Protein AF-A0A937YW99-F1 (afdb_monomer_lite)

Structure (mmCIF, N/CA/C/O backbone):
data_AF-A0A937YW99-F1
#
_entry.id   AF-A0A937YW99-F1
#
loop_
_atom_site.group_PDB
_atom_site.id
_atom_site.type_symbol
_atom_site.label_atom_id
_atom_site.label_alt_id
_atom_site.label_comp_id
_atom_site.label_asym_id
_atom_site.label_entity_id
_atom_site.label_seq_id
_atom_site.pdbx_PDB_ins_code
_atom_site.Cartn_x
_atom_site.Cartn_y
_atom_site.Cartn_z
_atom_site.occupancy
_atom_site.B_iso_or_equiv
_atom_site.auth_seq_id
_atom_site.auth_comp_id
_atom_site.auth_asym_id
_atom_site.auth_atom_id
_atom_site.pdbx_PDB_model_num
ATOM 1 N N . MET A 1 1 ? -69.256 7.245 -28.260 1.00 33.16 1 MET A N 1
ATOM 2 C CA . MET A 1 1 ? -69.265 8.380 -29.209 1.00 33.16 1 MET A CA 1
ATOM 3 C C . MET A 1 1 ? -69.213 9.661 -28.388 1.00 33.16 1 MET A C 1
ATOM 5 O O . MET A 1 1 ? -69.999 9.761 -27.462 1.00 33.16 1 MET A O 1
ATOM 9 N N . VAL A 1 2 ? -68.084 10.383 -28.431 1.00 33.69 2 VAL A N 1
ATOM 10 C CA . VAL A 1 2 ? -67.900 11.708 -29.089 1.00 33.69 2 VAL A CA 1
ATOM 11 C C . VAL A 1 2 ? -68.744 12.808 -28.411 1.00 33.69 2 VAL A C 1
ATOM 13 O O . VAL A 1 2 ? -69.946 12.644 -28.307 1.00 33.69 2 VAL A O 1
ATOM 16 N N . GLY A 1 3 ? -68.222 13.944 -27.935 1.00 30.31 3 GLY A N 1
ATOM 17 C CA . GLY A 1 3 ? -66.925 14.596 -28.143 1.00 30.31 3 GLY A CA 1
ATOM 18 C C . GLY A 1 3 ? -66.707 15.746 -27.136 1.00 30.31 3 GLY A C 1
ATOM 19 O O . GLY A 1 3 ? -67.642 16.209 -26.495 1.00 30.31 3 GLY A O 1
ATOM 20 N N . ASN A 1 4 ? -65.446 16.058 -26.827 1.00 42.19 4 ASN A N 1
ATOM 21 C CA . ASN A 1 4 ? -64.667 17.199 -27.345 1.00 42.19 4 ASN A CA 1
ATOM 22 C C . ASN A 1 4 ? -65.122 18.578 -26.848 1.00 42.19 4 ASN A C 1
ATOM 24 O O . ASN A 1 4 ? -66.049 19.103 -27.437 1.00 42.19 4 ASN A O 1
ATOM 28 N N . TRP A 1 5 ? -64.365 19.215 -25.934 1.00 32.50 5 TRP A N 1
ATOM 29 C CA . TRP A 1 5 ? -64.092 20.667 -25.955 1.00 32.50 5 TRP A CA 1
ATOM 30 C C . TRP A 1 5 ? -62.717 21.021 -25.328 1.00 32.50 5 TRP A C 1
ATOM 32 O O . TRP A 1 5 ? -62.479 20.848 -24.141 1.00 32.50 5 TRP A O 1
ATOM 42 N N . ARG A 1 6 ? -61.836 21.501 -26.221 1.00 34.50 6 ARG A N 1
ATOM 43 C CA . ARG A 1 6 ? -60.759 22.520 -26.158 1.00 34.50 6 ARG A CA 1
ATOM 44 C C . ARG A 1 6 ? -59.784 22.652 -24.968 1.00 34.50 6 ARG A C 1
ATOM 46 O O . ARG A 1 6 ? -60.132 23.045 -23.864 1.00 34.50 6 ARG A O 1
ATOM 53 N N . ARG A 1 7 ? -58.494 22.563 -25.343 1.00 36.47 7 ARG A N 1
ATOM 54 C CA . ARG A 1 7 ? -57.316 23.190 -24.711 1.00 36.47 7 ARG A CA 1
ATOM 55 C C . ARG A 1 7 ? -57.328 24.717 -24.868 1.00 36.47 7 ARG A C 1
ATOM 57 O O . ARG A 1 7 ? -57.526 25.207 -25.977 1.00 36.47 7 ARG A O 1
ATOM 64 N N . VAL A 1 8 ? -56.926 25.423 -23.811 1.00 39.44 8 VAL A N 1
ATOM 65 C CA . VAL A 1 8 ? -56.204 26.704 -23.879 1.00 39.44 8 VAL A CA 1
ATOM 66 C C . VAL A 1 8 ? -55.011 26.599 -22.927 1.00 39.44 8 VAL A C 1
ATOM 68 O O . VAL A 1 8 ? -55.156 26.237 -21.764 1.00 39.44 8 VAL A O 1
ATOM 71 N N . THR A 1 9 ? -53.816 26.830 -23.459 1.00 38.47 9 THR A N 1
ATOM 72 C CA . THR A 1 9 ? -52.524 26.735 -22.774 1.00 38.47 9 THR A CA 1
ATOM 73 C C . THR A 1 9 ? -52.191 28.040 -22.050 1.00 38.47 9 THR A C 1
ATOM 75 O O . THR A 1 9 ? -52.039 29.068 -22.706 1.00 38.47 9 THR A O 1
ATOM 78 N N . GLY A 1 10 ? -51.997 27.983 -20.731 1.00 32.84 10 GLY A N 1
ATOM 79 C CA . GLY A 1 10 ? -51.366 29.036 -19.929 1.00 32.84 10 GLY A CA 1
ATOM 80 C C . GLY A 1 10 ? -50.166 28.464 -19.171 1.00 32.84 10 GLY A C 1
ATOM 81 O O . GLY A 1 10 ? -50.314 27.509 -18.415 1.00 32.84 10 GLY A O 1
ATOM 82 N N . LYS A 1 11 ? -48.968 29.009 -19.417 1.00 37.44 11 LYS A N 1
ATOM 83 C CA . LYS A 1 11 ? -47.730 28.697 -18.680 1.00 37.44 11 LYS A CA 1
ATOM 84 C C . LYS A 1 11 ? -47.802 29.282 -17.259 1.00 37.44 11 LYS A C 1
ATOM 86 O O . LYS A 1 11 ? -48.195 30.443 -17.150 1.00 37.44 11 LYS A O 1
ATOM 91 N N . PRO A 1 12 ? -47.339 28.588 -16.204 1.00 41.69 12 PRO A N 1
ATOM 92 C CA . PRO A 1 12 ? -47.025 29.244 -14.943 1.00 41.69 12 PRO A CA 1
ATOM 93 C C . PRO A 1 12 ? -45.582 29.772 -14.938 1.00 41.69 12 PRO A C 1
ATOM 95 O O . PRO A 1 12 ? -44.655 29.142 -15.454 1.00 41.69 12 PRO A O 1
ATOM 98 N N . ALA A 1 13 ? -45.431 30.963 -14.364 1.00 34.59 13 ALA A N 1
ATOM 99 C CA . ALA A 1 13 ? -44.177 31.657 -14.131 1.00 34.59 13 ALA A CA 1
ATOM 100 C C . ALA A 1 13 ? -43.325 30.925 -13.081 1.00 34.59 13 ALA A C 1
ATOM 102 O O . ALA A 1 13 ? -43.827 30.513 -12.037 1.00 34.59 13 ALA A O 1
ATOM 103 N N . VAL A 1 14 ? -42.032 30.780 -13.371 1.00 37.91 14 VAL A N 1
ATOM 104 C CA . VAL A 1 14 ? -41.018 30.280 -12.438 1.00 37.91 14 VAL A CA 1
ATOM 105 C C . VAL A 1 14 ? -40.470 31.472 -11.661 1.00 37.91 14 VAL A C 1
ATOM 107 O O . VAL A 1 14 ? -39.844 32.365 -12.229 1.00 37.91 14 VAL A O 1
ATOM 110 N N . GLU A 1 15 ? -40.741 31.481 -10.363 1.00 37.53 15 GLU A N 1
ATOM 111 C CA . GLU A 1 15 ? -40.268 32.467 -9.399 1.00 37.53 15 GLU A CA 1
ATOM 112 C C . GLU A 1 15 ? -38.797 32.170 -9.049 1.00 37.53 15 GLU A C 1
ATOM 114 O O . GLU A 1 15 ? -38.473 31.165 -8.415 1.00 37.53 15 GLU A O 1
ATOM 119 N N . GLN A 1 16 ? -37.882 33.030 -9.504 1.00 42.88 16 GLN A N 1
ATOM 120 C CA . GLN A 1 16 ? -36.490 33.050 -9.053 1.00 42.88 16 GLN A CA 1
ATOM 121 C C . GLN A 1 16 ? -36.420 33.716 -7.672 1.00 42.88 16 GLN A C 1
ATOM 123 O O . GLN A 1 16 ? -36.629 34.922 -7.554 1.00 42.88 16 GLN A O 1
ATOM 128 N N . ARG A 1 17 ? -36.058 32.957 -6.631 1.00 40.41 17 ARG A N 1
ATOM 129 C CA . ARG A 1 17 ? -35.527 33.515 -5.377 1.00 40.41 17 ARG A CA 1
ATOM 130 C C . ARG A 1 17 ? -34.046 33.184 -5.242 1.00 40.41 17 ARG A C 1
ATOM 132 O O . ARG A 1 17 ? -33.634 32.029 -5.275 1.00 40.41 17 ARG A O 1
ATOM 139 N N . ALA A 1 18 ? -33.271 34.256 -5.129 1.00 40.03 18 ALA A N 1
ATOM 140 C CA . ALA A 1 18 ? -31.824 34.299 -5.071 1.00 40.03 18 ALA A CA 1
ATOM 141 C C . ALA A 1 18 ? -31.253 33.584 -3.833 1.00 40.03 18 ALA A C 1
ATOM 143 O O . ALA A 1 18 ? -31.637 33.863 -2.698 1.00 40.03 18 ALA A O 1
ATOM 144 N N . GLY A 1 19 ? -30.280 32.699 -4.065 1.00 43.31 19 GLY A N 1
ATOM 145 C CA . GLY A 1 19 ? -29.413 32.126 -3.040 1.00 43.31 19 GLY A CA 1
ATOM 146 C C . GLY A 1 19 ? -28.236 33.057 -2.747 1.00 43.31 19 GLY A C 1
ATOM 147 O O . GLY A 1 19 ? -27.258 33.073 -3.488 1.00 43.31 19 GLY A O 1
ATOM 148 N N . GLY A 1 20 ? -28.329 33.824 -1.659 1.00 45.66 20 GLY A N 1
ATOM 149 C CA . GLY A 1 20 ? -27.298 34.766 -1.199 1.00 45.66 20 GLY A CA 1
ATOM 150 C C . GLY A 1 20 ? -26.538 34.333 0.062 1.00 45.66 20 GLY A C 1
ATOM 151 O O . GLY A 1 20 ? -26.006 35.187 0.759 1.00 45.66 20 GLY A O 1
ATOM 152 N N . GLY A 1 21 ? -26.513 33.039 0.409 1.00 46.09 21 GLY A N 1
ATOM 153 C CA . GLY A 1 21 ? -25.981 32.571 1.703 1.00 46.09 21 GLY A CA 1
ATOM 154 C C . GLY A 1 21 ? -24.623 31.856 1.680 1.00 46.09 21 GLY A C 1
ATOM 155 O O . GLY A 1 21 ? -24.015 31.689 2.731 1.00 46.09 21 GLY A O 1
ATOM 156 N N . SER A 1 22 ? -24.125 31.412 0.520 1.00 55.28 22 SER A N 1
ATOM 157 C CA . SER A 1 22 ? -23.021 30.431 0.492 1.00 55.28 22 SER A CA 1
ATOM 158 C C . SER A 1 22 ? -21.609 31.029 0.544 1.00 55.28 22 SER A C 1
ATOM 160 O O . SER A 1 22 ? -20.668 30.333 0.917 1.00 55.28 22 SER A O 1
ATOM 162 N N . TRP A 1 23 ? -21.433 32.303 0.188 1.00 60.81 23 TRP A N 1
ATOM 163 C CA . TRP A 1 23 ? -20.102 32.921 0.117 1.00 60.81 23 TRP A CA 1
ATOM 164 C C . TRP A 1 23 ? -19.552 33.333 1.486 1.00 60.81 23 TRP A C 1
ATOM 166 O O . TRP A 1 23 ? -18.343 33.273 1.705 1.00 60.81 23 TRP A O 1
ATOM 176 N N . LEU A 1 24 ? -20.431 33.673 2.434 1.00 68.25 24 LEU A N 1
ATOM 177 C CA . LEU A 1 24 ? -20.017 34.098 3.772 1.00 68.25 24 LEU A CA 1
ATOM 178 C C . LEU A 1 24 ? -19.375 32.947 4.566 1.00 68.25 24 LEU A C 1
ATOM 180 O O . LEU A 1 24 ? -18.381 33.148 5.256 1.00 68.25 24 LEU A O 1
ATOM 184 N N . TRP A 1 25 ? -19.896 31.726 4.413 1.00 70.12 25 TRP A N 1
ATOM 185 C CA . TRP A 1 25 ? -19.375 30.537 5.095 1.00 70.12 25 TRP A CA 1
ATOM 186 C C . TRP A 1 25 ? -18.028 30.068 4.534 1.00 70.12 25 TRP A C 1
ATOM 188 O O . TRP A 1 25 ? -17.168 29.628 5.295 1.00 70.12 25 TRP A O 1
ATOM 198 N N . LEU A 1 26 ? -17.806 30.226 3.225 1.00 72.81 26 LEU A N 1
ATOM 199 C CA . LEU A 1 26 ? -16.514 29.932 2.599 1.00 72.81 26 LEU A CA 1
ATOM 200 C C . LEU A 1 26 ? -15.433 30.939 3.018 1.00 72.81 26 LEU A C 1
ATOM 202 O O . LEU A 1 26 ? -14.309 30.538 3.318 1.00 72.81 26 LEU A O 1
ATOM 206 N N . ALA A 1 27 ? -15.777 32.227 3.112 1.00 79.81 27 ALA A N 1
ATOM 207 C CA . ALA A 1 27 ? -14.851 33.257 3.582 1.00 79.81 27 ALA A CA 1
ATOM 208 C C . ALA A 1 27 ? -14.471 33.067 5.062 1.00 79.81 27 ALA A C 1
ATOM 210 O O . ALA A 1 27 ? -13.300 33.203 5.423 1.00 79.81 27 ALA A O 1
ATOM 211 N N . LEU A 1 28 ? -15.436 32.692 5.911 1.00 83.12 28 LEU A N 1
ATOM 212 C CA . LEU A 1 28 ? -15.179 32.435 7.330 1.00 83.12 28 LEU A CA 1
ATOM 213 C C . LEU A 1 28 ? -14.276 31.207 7.533 1.00 83.12 28 LEU A C 1
ATOM 215 O O . LEU A 1 28 ? -13.347 31.251 8.337 1.00 83.12 28 LEU A O 1
ATOM 219 N N . GLY 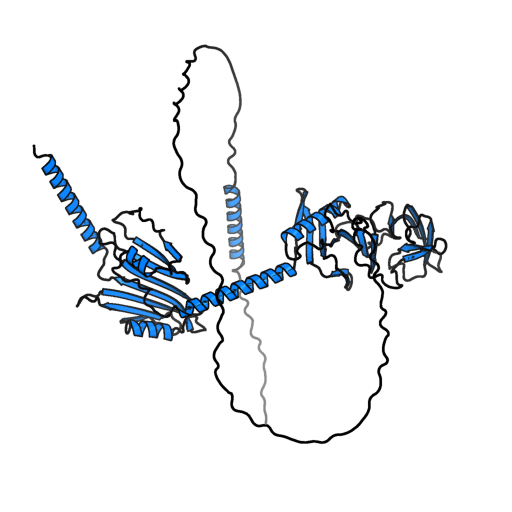A 1 29 ? -14.504 30.132 6.768 1.00 86.25 29 GLY A N 1
ATOM 220 C CA . GLY A 1 29 ? -13.670 28.928 6.818 1.00 86.25 29 GLY A CA 1
ATOM 221 C C . GLY A 1 29 ? -12.217 29.189 6.409 1.00 86.25 29 GLY A C 1
ATOM 222 O O . GLY A 1 29 ? -11.294 28.687 7.051 1.00 86.25 29 GLY A O 1
ATOM 223 N N . LEU A 1 30 ? -12.003 30.030 5.392 1.00 84.69 30 LEU A N 1
ATOM 224 C CA . LEU A 1 30 ? -10.664 30.402 4.932 1.00 84.69 30 LEU A CA 1
ATOM 225 C C . LEU A 1 30 ? -9.900 31.225 5.984 1.00 84.69 30 LEU A C 1
ATOM 227 O O . LEU A 1 30 ? -8.721 30.972 6.222 1.00 84.69 30 LEU A O 1
ATOM 231 N N . LEU A 1 31 ? -10.567 32.168 6.658 1.00 86.69 31 LEU A N 1
ATOM 232 C CA . LEU A 1 31 ? -9.947 32.982 7.711 1.00 86.69 31 LEU A CA 1
ATOM 233 C C . LEU A 1 31 ? -9.524 32.148 8.928 1.00 86.69 31 LEU A C 1
ATOM 235 O O . LEU A 1 31 ? -8.436 32.360 9.464 1.00 86.69 31 LEU A O 1
ATOM 239 N N . VAL A 1 32 ? -10.334 31.161 9.328 1.00 86.94 32 VAL A N 1
ATOM 240 C CA . VAL A 1 32 ? -9.985 30.245 10.428 1.00 86.94 32 VAL A CA 1
ATOM 241 C C . VAL A 1 32 ? -8.781 29.372 10.060 1.00 86.94 32 VAL A C 1
ATOM 243 O O . VAL A 1 32 ? -7.887 29.182 10.884 1.00 86.94 32 VAL A O 1
ATOM 246 N N . ALA A 1 33 ? -8.705 28.895 8.814 1.00 83.00 33 ALA A N 1
ATOM 247 C CA . ALA A 1 33 ? -7.562 28.115 8.340 1.00 83.00 33 ALA A CA 1
ATOM 248 C C . ALA A 1 33 ? -6.261 28.941 8.320 1.00 83.00 33 ALA A C 1
ATOM 250 O O . ALA A 1 33 ? -5.217 28.458 8.758 1.00 83.00 33 ALA A O 1
ATOM 251 N N . ILE A 1 34 ? -6.324 30.202 7.879 1.00 87.81 34 ILE A N 1
ATOM 252 C CA . ILE A 1 34 ? -5.164 31.109 7.869 1.00 87.81 34 ILE A CA 1
ATOM 253 C C . ILE A 1 34 ? -4.694 31.412 9.300 1.00 87.81 34 ILE A C 1
ATOM 255 O O . ILE A 1 34 ? -3.494 31.366 9.569 1.00 87.81 34 ILE A O 1
ATOM 259 N N . ALA A 1 35 ? -5.619 31.653 10.235 1.00 85.38 35 ALA A N 1
ATOM 260 C CA . ALA A 1 35 ? -5.281 31.895 11.638 1.00 85.38 35 ALA A CA 1
ATOM 261 C C . ALA A 1 35 ? -4.610 30.675 12.301 1.00 85.38 35 ALA A C 1
ATOM 263 O O . ALA A 1 35 ? -3.644 30.835 13.047 1.00 85.38 35 ALA A O 1
ATOM 264 N N . ALA A 1 36 ? -5.065 29.457 11.987 1.00 81.12 36 ALA A N 1
ATOM 265 C CA . ALA A 1 36 ? -4.462 28.226 12.499 1.00 81.12 36 ALA A CA 1
ATOM 266 C C . ALA A 1 36 ? -3.029 28.008 11.976 1.00 81.12 36 ALA A C 1
ATOM 268 O O . ALA A 1 36 ? -2.143 27.617 12.737 1.00 81.12 36 ALA A O 1
ATOM 269 N N . ILE A 1 37 ? -2.780 28.312 10.696 1.00 82.88 37 ILE A N 1
ATOM 270 C CA . ILE A 1 37 ? -1.441 28.224 10.092 1.00 82.88 37 ILE A CA 1
ATOM 271 C C . ILE A 1 37 ? -0.505 29.281 10.694 1.00 82.88 37 ILE A C 1
ATOM 273 O O . ILE A 1 37 ? 0.632 28.967 11.041 1.00 82.88 37 ILE A O 1
ATOM 277 N N . ALA A 1 38 ? -0.983 30.516 10.873 1.00 84.88 38 ALA A N 1
ATOM 278 C CA . ALA A 1 38 ? -0.196 31.587 11.481 1.00 84.88 38 ALA A CA 1
ATOM 279 C C . ALA A 1 38 ? 0.198 31.264 12.932 1.00 84.88 38 ALA A C 1
ATOM 281 O O . ALA A 1 38 ? 1.350 31.481 13.313 1.00 84.88 38 ALA A O 1
ATOM 282 N N . TRP A 1 39 ? -0.716 30.680 13.720 1.00 84.31 39 TRP A N 1
ATOM 283 C CA . TRP A 1 39 ? -0.400 30.211 15.072 1.00 84.31 39 TRP A CA 1
ATOM 284 C C . TRP A 1 39 ? 0.692 29.142 15.035 1.00 84.31 39 TRP A C 1
ATOM 286 O O . TRP A 1 39 ? 1.696 29.285 15.730 1.00 84.31 39 TRP A O 1
ATOM 296 N N . ALA A 1 40 ? 0.546 28.110 14.199 1.00 75.69 40 ALA A N 1
ATOM 297 C CA . ALA A 1 40 ? 1.515 27.017 14.116 1.00 75.69 40 ALA A CA 1
ATOM 298 C C . ALA A 1 40 ? 2.935 27.499 13.752 1.00 75.69 40 ALA A C 1
ATOM 300 O O . ALA A 1 40 ? 3.916 26.949 14.254 1.00 75.69 40 ALA A O 1
ATOM 301 N N . ILE A 1 41 ? 3.048 28.549 12.929 1.00 76.06 41 ILE A N 1
ATOM 302 C CA . ILE A 1 41 ? 4.331 29.169 12.567 1.00 76.06 41 ILE A CA 1
ATOM 303 C C . ILE A 1 41 ? 4.914 29.962 13.745 1.00 76.06 41 ILE A C 1
ATOM 305 O O . ILE A 1 41 ? 6.105 29.839 14.028 1.00 76.06 41 ILE A O 1
ATOM 309 N N . LEU A 1 42 ? 4.094 30.738 14.465 1.00 74.25 42 LEU A N 1
ATOM 310 C CA . LEU A 1 42 ? 4.565 31.493 15.631 1.00 74.25 42 LEU A CA 1
ATOM 311 C C . LEU A 1 42 ? 4.958 30.593 16.811 1.00 74.25 42 LEU A C 1
ATOM 313 O O . LEU A 1 42 ? 5.896 30.919 17.533 1.00 74.25 42 LEU A O 1
ATOM 317 N N . SER A 1 43 ? 4.282 29.459 17.011 1.00 70.81 43 SER A N 1
ATOM 318 C CA . SER A 1 43 ? 4.562 28.559 18.139 1.00 70.81 43 SER A CA 1
ATOM 319 C C . SER A 1 43 ? 5.819 27.702 17.971 1.00 70.81 43 SER A C 1
ATOM 321 O O . SER A 1 43 ? 6.192 27.009 18.912 1.00 70.81 43 SER A O 1
ATOM 323 N N . ASN A 1 44 ? 6.457 27.718 16.795 1.00 57.66 44 ASN A N 1
ATOM 324 C CA . ASN A 1 44 ? 7.568 26.820 16.466 1.00 57.66 44 ASN A CA 1
ATOM 325 C C . ASN A 1 44 ? 8.904 27.546 16.219 1.00 57.66 44 ASN A C 1
ATOM 327 O O . ASN A 1 44 ? 9.802 26.995 15.586 1.00 57.66 44 ASN A O 1
ATOM 331 N N . GLN A 1 45 ? 9.043 28.783 16.705 1.00 57.16 45 GLN A N 1
ATOM 332 C CA . GLN A 1 45 ? 10.305 29.527 16.665 1.00 57.16 45 GLN A CA 1
ATOM 333 C C . GLN A 1 45 ? 11.196 29.115 17.858 1.00 57.16 45 GLN A C 1
ATOM 335 O O . GLN A 1 45 ? 10.806 29.334 19.008 1.00 57.16 45 GLN A O 1
ATOM 340 N N . PRO A 1 46 ? 12.378 28.510 17.632 1.00 44.44 46 PRO A N 1
ATOM 341 C CA . PRO A 1 46 ? 13.325 28.210 18.700 1.00 44.44 46 PRO A CA 1
ATOM 342 C C . PRO A 1 46 ? 13.934 29.506 19.251 1.00 44.44 46 PRO A C 1
ATOM 344 O O . PRO A 1 46 ? 14.332 30.392 18.500 1.00 44.44 46 PRO A O 1
ATOM 347 N N . SER A 1 47 ? 14.018 29.616 20.577 1.00 41.25 47 SER A N 1
ATOM 348 C CA . SER A 1 47 ? 14.608 30.769 21.258 1.00 41.25 47 SER A CA 1
ATOM 349 C C . SER A 1 47 ? 16.117 30.852 20.992 1.00 41.25 47 SER A C 1
ATOM 351 O O . SER A 1 47 ? 16.906 30.156 21.640 1.00 41.25 47 SER A O 1
ATOM 353 N N . GLU A 1 48 ? 16.531 31.712 20.064 1.00 39.38 48 GLU A N 1
ATOM 354 C CA . GLU A 1 48 ? 17.926 32.130 19.925 1.00 39.38 48 GLU A CA 1
ATOM 355 C C . GLU A 1 48 ? 18.336 32.966 21.145 1.00 39.38 48 GLU A C 1
ATOM 357 O O . GLU A 1 48 ? 17.835 34.064 21.394 1.00 39.38 48 GLU A O 1
ATOM 362 N N . ARG A 1 49 ? 19.261 32.419 21.941 1.00 41.59 49 ARG A N 1
ATOM 363 C CA . ARG A 1 49 ? 19.960 33.155 22.994 1.00 41.59 49 ARG A CA 1
ATOM 364 C C . ARG A 1 49 ? 20.887 34.181 22.347 1.00 41.59 49 ARG A C 1
ATOM 366 O O . ARG A 1 49 ? 21.835 33.818 21.657 1.00 41.59 49 ARG A O 1
ATOM 373 N N . GLN A 1 50 ? 20.623 35.452 22.630 1.00 38.59 50 GLN A N 1
ATOM 374 C CA . GLN A 1 50 ? 21.497 36.578 22.324 1.00 38.59 50 GLN A CA 1
ATOM 375 C C . GLN A 1 50 ? 22.845 36.424 23.044 1.00 38.59 50 GLN A C 1
ATOM 377 O O . GLN A 1 50 ? 22.903 36.366 24.272 1.00 38.59 50 GLN A O 1
ATOM 382 N N . ALA A 1 51 ? 23.927 36.394 22.270 1.00 40.81 51 ALA A N 1
ATOM 383 C CA . ALA A 1 51 ? 25.266 36.717 22.738 1.00 40.81 51 ALA A CA 1
ATOM 384 C C . ALA A 1 51 ? 25.521 38.206 22.463 1.00 40.81 51 ALA A C 1
ATOM 386 O O . ALA A 1 51 ? 25.328 38.671 21.340 1.00 40.81 51 ALA A O 1
ATOM 387 N N . ALA A 1 52 ? 25.962 38.940 23.483 1.00 37.06 52 ALA A N 1
ATOM 388 C CA . ALA A 1 52 ? 26.494 40.295 23.355 1.00 37.06 52 ALA A CA 1
ATOM 389 C C . ALA A 1 52 ? 27.963 40.330 23.830 1.00 37.06 52 ALA A C 1
ATOM 391 O O . ALA A 1 52 ? 28.371 39.442 24.585 1.00 37.06 52 ALA A O 1
ATOM 392 N N . PRO A 1 53 ? 28.777 41.301 23.365 1.00 49.28 53 PRO A N 1
ATOM 393 C CA . PRO A 1 53 ? 30.211 41.094 23.202 1.00 49.28 53 PRO A CA 1
ATOM 394 C C . PRO A 1 53 ? 31.116 41.887 24.169 1.00 49.28 53 PRO A C 1
ATOM 396 O O . PRO A 1 53 ? 30.778 42.963 24.643 1.00 49.28 53 PRO A O 1
ATOM 399 N N . ALA A 1 54 ? 32.329 41.338 24.303 1.00 36.03 54 ALA A N 1
ATOM 400 C CA . ALA A 1 54 ? 33.645 41.981 24.384 1.00 36.03 54 ALA A CA 1
ATOM 401 C C . ALA A 1 54 ? 34.136 42.729 25.657 1.00 36.03 54 ALA A C 1
ATOM 403 O O . ALA A 1 54 ? 33.653 43.790 26.038 1.00 36.03 54 ALA A O 1
ATOM 404 N N . THR A 1 55 ? 35.335 42.280 26.066 1.00 37.50 55 THR A N 1
ATOM 405 C CA . THR A 1 55 ? 36.587 43.036 26.335 1.00 37.50 55 THR A CA 1
ATOM 406 C C . THR A 1 55 ? 37.107 43.173 27.779 1.00 37.50 55 THR A C 1
ATOM 408 O O . THR A 1 55 ? 36.424 43.653 28.671 1.00 37.50 55 THR A O 1
ATOM 411 N N . GLN A 1 56 ? 38.420 42.896 27.873 1.00 32.28 56 GLN A N 1
ATOM 412 C CA . GLN A 1 56 ? 39.462 43.377 28.800 1.00 32.28 56 GLN A CA 1
ATOM 413 C C . GLN A 1 56 ? 39.916 42.470 29.962 1.00 32.28 56 GLN A C 1
ATOM 415 O O . GLN A 1 56 ? 39.172 42.073 30.849 1.00 32.28 56 GLN A O 1
ATOM 420 N N . ALA A 1 57 ? 41.225 42.221 29.937 1.00 33.72 57 ALA A N 1
ATOM 421 C CA . ALA A 1 57 ? 42.124 41.737 30.984 1.00 33.72 57 ALA A CA 1
ATOM 422 C C . ALA A 1 57 ? 43.398 42.620 30.896 1.00 33.72 57 ALA A C 1
ATOM 424 O O . ALA A 1 57 ? 43.554 43.282 29.861 1.00 33.72 57 ALA A O 1
ATOM 425 N N . PRO A 1 58 ? 44.410 42.541 31.790 1.00 58.56 58 PRO A N 1
ATOM 426 C CA . PRO A 1 58 ? 44.513 42.200 33.232 1.00 58.56 58 PRO A CA 1
ATOM 427 C C . PRO A 1 58 ? 45.254 43.389 33.976 1.00 58.56 58 PRO A C 1
ATOM 429 O O . PRO A 1 58 ? 45.209 44.474 33.396 1.00 58.56 58 PRO A O 1
ATOM 432 N N . PRO A 1 59 ? 45.950 43.318 35.160 1.00 57.31 59 PRO A N 1
ATOM 433 C CA . PRO A 1 59 ? 46.476 42.139 35.875 1.00 57.31 59 PRO A CA 1
ATOM 434 C C . PRO A 1 59 ? 46.609 42.127 37.428 1.00 57.31 59 PRO A C 1
ATOM 436 O O . PRO A 1 59 ? 46.473 43.125 38.121 1.00 57.31 59 PRO A O 1
ATOM 439 N N . ALA A 1 60 ? 47.004 40.927 37.893 1.00 34.84 60 ALA A N 1
ATOM 440 C CA . ALA A 1 60 ? 47.856 40.574 39.047 1.00 34.84 60 ALA A CA 1
ATOM 441 C C . ALA A 1 60 ? 47.325 40.663 40.499 1.00 34.84 60 ALA A C 1
ATOM 443 O O . ALA A 1 60 ? 47.180 41.746 41.045 1.00 34.84 60 ALA A O 1
ATOM 444 N N . ALA A 1 61 ? 47.218 39.494 41.158 1.00 34.34 61 ALA A N 1
ATOM 445 C CA . ALA A 1 61 ? 47.643 39.177 42.545 1.00 34.34 61 ALA A CA 1
ATOM 446 C C . ALA A 1 61 ? 47.159 37.746 42.896 1.00 34.34 61 ALA A C 1
ATOM 448 O O . ALA A 1 61 ? 45.989 37.440 42.726 1.00 34.34 61 ALA A O 1
ATOM 449 N N . ARG A 1 62 ? 48.069 36.778 43.069 1.00 34.28 62 ARG A N 1
ATOM 450 C CA . ARG A 1 62 ? 48.563 36.199 44.342 1.00 34.28 62 ARG A CA 1
ATOM 451 C C . ARG A 1 62 ? 47.586 35.273 45.099 1.00 34.28 62 ARG A C 1
ATOM 453 O O . ARG A 1 62 ? 46.492 35.663 45.464 1.00 34.28 62 ARG A O 1
ATOM 460 N N . GLU A 1 63 ? 48.159 34.109 45.423 1.00 33.91 63 GLU A N 1
ATOM 461 C CA . GLU A 1 63 ? 47.974 33.266 46.618 1.00 33.91 63 GLU A CA 1
ATOM 462 C C . GLU A 1 63 ? 47.029 32.044 46.630 1.00 33.91 63 GLU A C 1
ATOM 464 O O . GLU A 1 63 ? 45.814 32.126 46.524 1.00 33.91 63 GLU A O 1
ATOM 469 N N . ALA A 1 64 ? 47.706 30.914 46.897 1.00 35.81 64 ALA A N 1
ATOM 470 C CA . ALA A 1 64 ? 47.381 29.823 47.819 1.00 35.81 64 ALA A CA 1
ATOM 471 C C . ALA A 1 64 ? 46.272 28.813 47.461 1.00 35.81 64 ALA A C 1
ATOM 473 O O . ALA A 1 64 ? 45.085 29.011 47.691 1.00 35.81 64 ALA A O 1
ATOM 474 N N . ALA A 1 65 ? 46.728 27.629 47.040 1.00 38.16 65 ALA A N 1
ATOM 475 C CA . ALA A 1 65 ? 45.984 26.374 47.089 1.00 38.16 65 ALA A CA 1
ATOM 476 C C . ALA A 1 65 ? 46.188 25.664 48.443 1.00 38.16 65 ALA A C 1
ATOM 478 O O . ALA A 1 65 ? 47.320 25.640 48.936 1.00 38.16 65 ALA A O 1
ATOM 479 N N . PRO A 1 66 ? 45.173 24.963 48.982 1.00 49.94 66 PRO A N 1
ATOM 480 C CA . PRO A 1 66 ? 45.391 23.854 49.894 1.00 49.94 66 PRO A CA 1
ATOM 481 C C . PRO A 1 66 ? 45.174 22.501 49.197 1.00 49.94 66 PRO A C 1
ATOM 483 O O . PRO A 1 66 ? 44.225 22.284 48.444 1.00 49.94 66 PRO A O 1
ATOM 486 N N . ARG A 1 67 ? 46.100 21.584 49.487 1.00 40.75 67 ARG A N 1
ATOM 487 C CA . ARG A 1 67 ? 46.059 20.155 49.163 1.00 40.75 67 ARG A CA 1
ATOM 488 C C . ARG A 1 67 ? 44.942 19.471 49.959 1.00 40.75 67 ARG A C 1
ATOM 490 O O . ARG A 1 67 ? 44.869 19.660 51.169 1.00 40.75 67 ARG A O 1
ATOM 497 N N . LEU A 1 68 ? 44.158 18.612 49.309 1.00 42.47 68 LEU A N 1
ATOM 498 C CA . LEU A 1 68 ? 43.301 17.621 49.964 1.00 42.47 68 LEU A CA 1
ATOM 499 C C . LEU A 1 68 ? 43.738 16.217 49.539 1.00 42.47 68 LEU A C 1
ATOM 501 O O . LEU A 1 68 ? 44.048 15.968 48.375 1.00 42.47 68 LEU A O 1
ATOM 505 N N . ALA A 1 69 ? 43.855 15.365 50.552 1.00 41.06 69 ALA A N 1
ATOM 506 C CA . ALA A 1 69 ? 44.486 14.058 50.543 1.00 41.06 69 ALA A CA 1
ATOM 507 C C . ALA A 1 69 ? 43.636 12.973 49.862 1.00 41.06 69 ALA A C 1
ATOM 509 O O . ALA A 1 69 ? 42.412 13.062 49.790 1.00 41.06 69 ALA A O 1
ATOM 510 N N . ALA A 1 70 ? 44.334 11.946 49.376 1.00 44.97 70 ALA A N 1
ATOM 511 C CA . ALA A 1 70 ? 43.787 10.748 48.753 1.00 44.97 70 ALA A CA 1
ATOM 512 C C . ALA A 1 70 ? 43.037 9.846 49.760 1.00 44.97 70 ALA A C 1
ATOM 514 O O . ALA A 1 70 ? 43.440 9.791 50.923 1.00 44.97 70 ALA A O 1
ATOM 515 N N . PRO A 1 71 ? 41.996 9.109 49.329 1.00 53.59 71 PRO A N 1
ATOM 516 C CA . PRO A 1 71 ? 41.332 8.109 50.161 1.00 53.59 71 PRO A CA 1
ATOM 517 C C . PRO A 1 71 ? 42.071 6.756 50.176 1.00 53.59 71 PRO A C 1
ATOM 519 O O . PRO A 1 71 ? 42.638 6.324 49.171 1.00 53.59 71 PRO A O 1
ATOM 522 N N . GLU A 1 72 ? 42.034 6.108 51.344 1.00 49.00 72 GLU A N 1
ATOM 523 C CA . GLU A 1 72 ? 42.587 4.783 51.663 1.00 49.00 72 GLU A CA 1
ATOM 524 C C . GLU A 1 72 ? 41.940 3.622 50.875 1.00 49.00 72 GLU A C 1
ATOM 526 O O . GLU A 1 72 ? 40.764 3.701 50.506 1.00 49.00 72 GLU A O 1
ATOM 531 N N . PRO A 1 73 ? 42.666 2.504 50.666 1.00 53.19 73 PRO A N 1
ATOM 532 C CA . PRO A 1 73 ? 42.122 1.284 50.080 1.00 53.19 73 PRO A CA 1
ATOM 533 C C . PRO A 1 73 ? 41.483 0.355 51.132 1.00 53.19 73 PRO A C 1
ATOM 535 O O . PRO A 1 73 ? 41.997 0.180 52.235 1.00 53.19 73 PRO A O 1
ATOM 538 N N . LEU A 1 74 ? 40.376 -0.290 50.753 1.00 54.44 74 LEU A N 1
ATOM 539 C CA . LEU A 1 74 ? 39.686 -1.320 51.542 1.00 54.44 74 LEU A CA 1
ATOM 540 C C . LEU A 1 74 ? 40.465 -2.658 51.578 1.00 54.44 74 LEU A C 1
ATOM 542 O O . LEU A 1 74 ? 41.149 -2.988 50.605 1.00 54.44 74 LEU A O 1
ATOM 546 N N . PRO A 1 75 ? 40.336 -3.453 52.662 1.00 57.78 75 PRO A N 1
ATOM 547 C CA . PRO A 1 75 ? 41.058 -4.714 52.846 1.00 57.78 75 PRO A CA 1
ATOM 548 C C . PRO A 1 75 ? 40.400 -5.925 52.142 1.00 57.78 75 PRO A C 1
ATOM 550 O O . PRO A 1 75 ? 39.221 -5.873 51.784 1.00 57.78 75 PRO A O 1
ATOM 553 N N . PRO A 1 76 ? 41.148 -7.034 51.955 1.00 55.00 76 PRO A N 1
ATOM 554 C CA . PRO A 1 76 ? 40.742 -8.169 51.128 1.00 55.00 76 PRO A CA 1
ATOM 555 C C . PRO A 1 76 ? 39.910 -9.202 51.900 1.00 55.00 76 PRO A C 1
ATOM 557 O O . PRO A 1 76 ? 40.134 -9.446 53.085 1.00 55.00 76 PRO A O 1
ATOM 560 N N . THR A 1 77 ? 38.995 -9.880 51.206 1.00 45.69 77 THR A N 1
ATOM 561 C CA . THR A 1 77 ? 38.280 -11.056 51.726 1.00 45.69 77 THR A CA 1
ATOM 562 C C . THR A 1 77 ? 38.724 -12.309 50.969 1.00 45.69 77 THR A C 1
ATOM 564 O O . THR A 1 77 ? 38.728 -12.335 49.740 1.00 45.69 77 THR A O 1
ATOM 567 N N . ALA A 1 78 ? 39.137 -13.325 51.727 1.00 39.12 78 ALA A N 1
ATOM 568 C CA . ALA A 1 78 ? 39.601 -14.640 51.280 1.00 39.12 78 ALA A CA 1
ATOM 569 C C . ALA A 1 78 ? 38.467 -15.705 51.381 1.00 39.12 78 ALA A C 1
ATOM 571 O O . ALA A 1 78 ? 37.415 -15.400 51.945 1.00 39.12 78 ALA A O 1
ATOM 572 N N . PRO A 1 79 ? 38.646 -16.926 50.825 1.00 55.59 79 PRO A N 1
ATOM 573 C CA . PRO A 1 79 ? 37.581 -17.703 50.172 1.00 55.59 79 PRO A CA 1
ATOM 574 C C . PRO A 1 79 ? 37.043 -18.916 50.958 1.00 55.59 79 PRO A C 1
ATOM 576 O O . PRO A 1 79 ? 37.714 -19.450 51.836 1.00 55.59 79 PRO A O 1
ATOM 579 N N . ALA A 1 80 ? 35.859 -19.392 50.551 1.00 34.25 80 ALA A N 1
ATOM 580 C CA . ALA A 1 80 ? 35.266 -20.733 50.732 1.00 34.25 80 ALA A CA 1
ATOM 581 C C . ALA A 1 80 ? 33.881 -20.704 50.037 1.00 34.25 80 ALA A C 1
ATOM 583 O O . ALA A 1 80 ? 33.272 -19.642 49.994 1.00 34.25 80 ALA A O 1
ATOM 584 N N . ALA A 1 81 ? 33.256 -21.741 49.486 1.00 36.16 81 ALA A N 1
ATOM 585 C CA . ALA A 1 81 ? 33.562 -23.135 49.197 1.00 36.16 81 ALA A CA 1
ATOM 586 C C . ALA A 1 81 ? 32.503 -23.620 48.169 1.00 36.16 81 ALA A C 1
ATOM 588 O O . ALA A 1 81 ? 31.555 -22.902 47.848 1.00 36.16 81 ALA A O 1
ATOM 589 N N . GLU A 1 82 ? 32.699 -24.832 47.657 1.00 38.81 82 GLU A N 1
ATOM 590 C CA . GLU A 1 82 ? 31.867 -25.575 46.704 1.00 38.81 82 GLU A CA 1
ATOM 591 C C . GLU A 1 82 ? 30.357 -25.554 46.989 1.00 38.81 82 GLU A C 1
ATOM 593 O O . GLU A 1 82 ? 29.923 -25.728 48.127 1.00 38.81 82 GLU A O 1
ATOM 598 N N . THR A 1 83 ? 29.532 -25.490 45.935 1.00 35.62 83 THR A N 1
ATOM 599 C CA . THR A 1 83 ? 28.236 -26.190 45.934 1.00 35.62 83 THR A CA 1
ATOM 600 C C . THR A 1 83 ? 27.677 -26.424 44.524 1.00 35.62 83 THR A C 1
ATOM 602 O O . THR A 1 83 ? 27.444 -25.496 43.760 1.00 35.62 83 THR A O 1
ATOM 605 N N . ALA A 1 84 ? 27.418 -27.707 44.266 1.00 35.81 84 ALA A N 1
ATOM 606 C CA . ALA A 1 84 ? 26.263 -28.289 43.580 1.00 35.81 84 ALA A CA 1
ATOM 607 C C . ALA A 1 84 ? 26.010 -28.020 42.081 1.00 35.81 84 ALA A C 1
ATOM 609 O O . ALA A 1 84 ? 25.540 -26.974 41.641 1.00 35.81 84 ALA A O 1
ATOM 610 N N . SER A 1 85 ? 26.194 -29.107 41.331 1.00 35.88 85 SER A N 1
ATOM 611 C CA . SER A 1 85 ? 25.742 -29.369 39.969 1.00 35.88 85 SER A CA 1
ATOM 612 C C . SER A 1 85 ? 24.234 -29.166 39.767 1.00 35.88 85 SER A C 1
ATOM 614 O O . SER A 1 85 ? 23.405 -29.627 40.550 1.00 35.88 85 SER A O 1
ATOM 616 N N . VAL A 1 86 ? 23.897 -28.533 38.646 1.00 44.28 86 VAL A N 1
ATOM 617 C CA . VAL A 1 86 ? 22.542 -28.315 38.121 1.00 44.28 86 VAL A CA 1
ATOM 618 C C . VAL A 1 86 ? 21.989 -29.616 37.510 1.00 44.28 86 VAL A C 1
ATOM 620 O O . VAL A 1 86 ? 22.677 -30.205 36.673 1.00 44.28 86 VAL A O 1
ATOM 623 N N . PRO A 1 87 ? 20.762 -30.073 37.837 1.00 45.75 87 PRO A N 1
ATOM 624 C CA . PRO A 1 87 ? 20.119 -31.154 37.098 1.00 45.75 87 PRO A CA 1
ATOM 625 C C . PRO A 1 87 ? 19.441 -30.631 35.820 1.00 45.75 87 PRO A C 1
ATOM 627 O O . PRO A 1 87 ? 18.749 -29.613 35.825 1.00 45.75 87 PRO A O 1
ATOM 630 N N . GLN A 1 88 ? 19.642 -31.357 34.718 1.00 50.00 88 GLN A N 1
ATOM 631 C CA . GLN A 1 88 ? 18.964 -31.157 33.434 1.00 50.00 88 GLN A CA 1
ATOM 632 C C . GLN A 1 88 ? 17.445 -31.400 33.547 1.00 50.00 88 GLN A C 1
ATOM 634 O O . GLN A 1 88 ? 17.031 -32.333 34.240 1.00 50.00 88 GLN A O 1
ATOM 639 N N . PRO A 1 89 ? 16.602 -30.638 32.827 1.00 47.34 89 PRO A N 1
ATOM 640 C CA . PRO A 1 89 ? 15.182 -30.944 32.709 1.00 47.34 89 PRO A CA 1
ATOM 641 C C . PRO A 1 89 ? 14.948 -32.159 31.798 1.00 47.34 89 PRO A C 1
ATOM 643 O O . PRO A 1 89 ? 15.518 -32.275 30.712 1.00 47.34 89 PRO A O 1
ATOM 646 N N . ALA A 1 90 ? 14.087 -33.059 32.270 1.00 46.25 90 ALA A N 1
ATOM 647 C CA . ALA A 1 90 ? 13.695 -34.289 31.602 1.00 46.25 90 ALA A CA 1
ATOM 648 C C . ALA A 1 90 ? 12.917 -34.038 30.298 1.00 46.25 90 ALA A C 1
ATOM 650 O O . ALA A 1 90 ? 12.049 -33.170 30.210 1.00 46.25 90 ALA A O 1
ATOM 651 N N . VAL A 1 91 ? 13.234 -34.864 29.303 1.00 55.28 91 VAL A N 1
ATOM 652 C CA . VAL A 1 91 ? 12.558 -34.995 28.009 1.00 55.28 91 VAL A CA 1
ATOM 653 C C . VAL A 1 91 ? 11.127 -35.523 28.221 1.00 55.28 91 VAL A C 1
ATOM 655 O O . VAL A 1 91 ? 10.963 -36.511 28.940 1.00 55.28 91 VAL A O 1
ATOM 658 N N . PRO A 1 92 ? 10.083 -34.928 27.610 1.00 54.19 92 PRO A N 1
ATOM 659 C CA . PRO A 1 92 ? 8.736 -35.493 27.654 1.00 54.19 92 PRO A CA 1
ATOM 660 C C . PRO A 1 92 ? 8.625 -36.742 26.754 1.00 54.19 92 PRO A C 1
ATOM 662 O O . PRO A 1 92 ? 9.229 -36.774 25.678 1.00 54.19 92 PRO A O 1
ATOM 665 N N . PRO A 1 93 ? 7.858 -37.773 27.157 1.00 53.16 93 PRO A N 1
ATOM 666 C CA . PRO A 1 93 ? 7.715 -39.000 26.382 1.00 53.16 93 PRO A CA 1
ATOM 667 C C . PRO A 1 93 ? 6.832 -38.813 25.138 1.00 53.16 93 PRO A C 1
ATOM 669 O O . PRO A 1 93 ? 5.946 -37.959 25.086 1.00 53.16 93 PRO A O 1
ATOM 672 N N . ALA A 1 94 ? 7.098 -39.657 24.141 1.00 50.44 94 ALA A N 1
ATOM 673 C CA . ALA A 1 94 ? 6.386 -39.754 22.872 1.00 50.44 94 ALA A CA 1
ATOM 674 C C . ALA A 1 94 ? 4.881 -40.065 23.042 1.00 50.44 94 ALA A C 1
ATOM 676 O O . ALA A 1 94 ? 4.503 -40.761 23.990 1.00 50.44 94 ALA A O 1
ATOM 677 N N . PRO A 1 95 ? 4.014 -39.606 22.119 1.00 53.09 95 PRO A N 1
ATOM 678 C CA . PRO A 1 95 ? 2.595 -39.932 22.153 1.00 53.09 95 PRO A CA 1
ATOM 679 C C . PRO A 1 95 ? 2.343 -41.386 21.727 1.00 53.09 95 PRO A C 1
ATOM 681 O O . PRO A 1 95 ? 2.831 -41.853 20.698 1.00 53.09 95 PRO A O 1
ATOM 684 N N . VAL A 1 96 ? 1.555 -42.069 22.555 1.00 45.81 96 VAL A N 1
ATOM 685 C CA . VAL A 1 96 ? 1.040 -43.431 22.388 1.00 45.81 96 VAL A CA 1
ATOM 686 C C . VAL A 1 96 ? -0.048 -43.471 21.306 1.00 45.81 96 VAL A C 1
ATOM 688 O O . VAL A 1 96 ? -0.852 -42.549 21.184 1.00 45.81 96 VAL A O 1
ATOM 691 N N . GLU A 1 97 ? -0.036 -44.568 20.547 1.00 38.97 97 GLU A N 1
ATOM 692 C CA . GLU A 1 97 ? -1.027 -45.058 19.581 1.00 38.97 97 GLU A CA 1
ATOM 693 C C . GLU A 1 97 ? -2.477 -44.598 19.805 1.00 38.97 97 GLU A C 1
ATOM 695 O O . GLU A 1 97 ? -3.104 -44.874 20.829 1.00 38.97 97 GLU A O 1
ATOM 700 N N . ALA A 1 98 ? -3.051 -43.987 18.766 1.00 39.84 98 ALA A N 1
ATOM 701 C CA . ALA A 1 98 ? -4.486 -43.788 18.646 1.00 39.84 98 ALA A CA 1
ATOM 702 C C . ALA A 1 98 ? -5.167 -45.111 18.255 1.00 39.84 98 ALA A C 1
ATOM 704 O O . ALA A 1 98 ? -4.959 -45.651 17.166 1.00 39.84 98 ALA A O 1
ATOM 705 N N . ALA A 1 99 ? -6.003 -45.612 19.160 1.00 38.69 99 ALA A N 1
ATOM 706 C CA . ALA A 1 99 ? -6.896 -46.734 18.933 1.00 38.69 99 ALA A CA 1
ATOM 707 C C . ALA A 1 99 ? -8.008 -46.397 17.916 1.00 38.69 99 ALA A C 1
ATOM 709 O O . ALA A 1 99 ? -8.522 -45.280 17.859 1.00 38.69 99 ALA A O 1
ATOM 710 N N . LYS A 1 100 ? -8.374 -47.426 17.140 1.00 46.81 100 LYS A N 1
ATOM 711 C CA . LYS A 1 100 ? -9.510 -47.547 16.207 1.00 46.81 100 LYS A CA 1
ATOM 712 C C . LYS A 1 100 ? -10.781 -46.783 16.625 1.00 46.81 100 LYS A C 1
ATOM 714 O O . LYS A 1 100 ? -11.248 -46.984 17.746 1.00 46.81 100 LYS A O 1
ATOM 719 N N . PRO A 1 101 ? -11.459 -46.082 15.696 1.00 47.34 101 PRO A N 1
ATOM 720 C CA . PRO A 1 101 ? -12.857 -45.729 15.882 1.00 47.34 101 PRO A CA 1
ATOM 721 C C . PRO A 1 101 ? -13.778 -46.919 15.571 1.00 47.34 101 PRO A C 1
ATOM 723 O O . PRO A 1 101 ? -13.608 -47.642 14.586 1.00 47.34 101 PRO A O 1
ATOM 726 N N . ALA A 1 102 ? -14.746 -47.102 16.466 1.00 36.56 102 ALA A N 1
ATOM 727 C CA . ALA A 1 102 ? -15.860 -48.028 16.364 1.00 36.56 102 ALA A CA 1
ATOM 728 C C . ALA A 1 102 ? -16.875 -47.589 15.295 1.00 36.56 102 ALA A C 1
ATOM 730 O O . ALA A 1 102 ? -16.997 -46.411 14.964 1.00 36.56 102 ALA A O 1
ATOM 731 N N . ALA A 1 103 ? -17.582 -48.588 14.777 1.00 45.03 103 ALA A N 1
ATOM 732 C CA . ALA A 1 103 ? -18.581 -48.510 13.726 1.00 45.03 103 ALA A CA 1
ATOM 733 C C . ALA A 1 103 ? -19.908 -47.873 14.174 1.00 45.03 103 ALA A C 1
ATOM 735 O O . ALA A 1 103 ? -20.359 -48.079 15.301 1.00 45.03 103 ALA A O 1
ATOM 736 N N . THR A 1 104 ? -20.571 -47.217 13.222 1.00 36.91 104 THR A N 1
ATOM 737 C CA . THR A 1 104 ? -22.009 -46.886 13.217 1.00 36.91 104 THR A CA 1
ATOM 738 C C . THR A 1 104 ? -22.472 -46.814 11.743 1.00 36.91 104 THR A C 1
ATOM 740 O O . THR A 1 104 ? -21.617 -46.734 10.859 1.00 36.91 104 THR A O 1
ATOM 743 N N . PRO A 1 105 ? -23.775 -46.943 11.431 1.00 47.25 105 PRO A N 1
ATOM 744 C CA . PRO A 1 105 ? -24.344 -48.126 10.787 1.00 47.25 105 PRO A CA 1
ATOM 745 C C . PRO A 1 105 ? -24.811 -47.883 9.339 1.00 47.25 105 PRO A C 1
ATOM 747 O O . PRO A 1 105 ? -24.729 -46.777 8.811 1.00 47.25 105 PRO A O 1
ATOM 750 N N . GLU A 1 106 ? -25.285 -48.975 8.735 1.00 42.12 106 GLU A N 1
ATOM 751 C CA . GLU A 1 106 ? -25.910 -49.140 7.414 1.00 42.12 106 GLU A CA 1
ATOM 752 C C . GLU A 1 106 ? -26.801 -47.989 6.912 1.00 42.12 106 GLU A C 1
ATOM 754 O O . GLU A 1 106 ? -27.595 -47.431 7.672 1.00 42.12 106 GLU A O 1
ATOM 759 N N . PRO A 1 107 ? -26.809 -47.761 5.587 1.00 44.22 107 PRO A N 1
ATOM 760 C CA . PRO A 1 107 ? -27.981 -47.299 4.862 1.00 44.22 107 PRO A CA 1
ATOM 761 C C . PRO A 1 107 ? -28.704 -48.470 4.166 1.00 44.22 107 PRO A C 1
ATOM 763 O O . PRO A 1 107 ? -28.093 -49.260 3.444 1.00 44.22 107 PRO A O 1
ATOM 766 N N . GLU A 1 108 ? -30.023 -48.547 4.351 1.00 40.47 108 GLU A N 1
ATOM 767 C CA . GLU A 1 108 ? -30.925 -49.366 3.530 1.00 40.47 108 GLU A CA 1
ATOM 76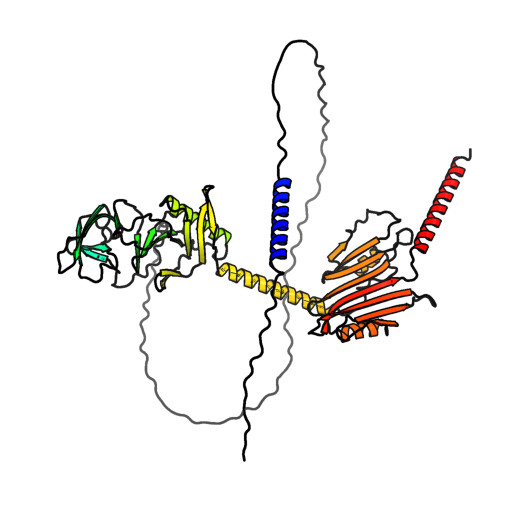8 C C . GLU A 1 108 ? -31.063 -48.813 2.088 1.00 40.47 108 GLU A C 1
ATOM 770 O O . GLU A 1 108 ? -30.760 -47.642 1.839 1.00 40.47 108 GLU A O 1
ATOM 775 N N . PRO A 1 109 ? -31.491 -49.647 1.116 1.00 52.22 109 PRO A N 1
ATOM 776 C CA . PRO A 1 109 ? -31.196 -49.454 -0.301 1.00 52.22 109 PRO A CA 1
ATOM 777 C C . PRO A 1 109 ? -32.349 -48.837 -1.112 1.00 52.22 109 PRO A C 1
ATOM 779 O O . PRO A 1 109 ? -33.495 -49.274 -1.019 1.00 52.22 109 PRO A O 1
ATOM 782 N N . GLU A 1 110 ? -32.030 -47.928 -2.040 1.00 35.41 110 GLU A N 1
ATOM 783 C CA . GLU A 1 110 ? -32.940 -47.539 -3.127 1.00 35.41 110 GLU A CA 1
ATOM 784 C C . GLU A 1 110 ? -32.625 -48.293 -4.432 1.00 35.41 110 GLU A C 1
ATOM 786 O O . GLU A 1 110 ? -31.651 -48.044 -5.139 1.00 35.41 110 GLU A O 1
ATOM 791 N N . VAL A 1 111 ? -33.486 -49.278 -4.692 1.00 35.41 111 VAL A N 1
ATOM 792 C CA . VAL A 1 111 ? -34.115 -49.675 -5.964 1.00 35.41 111 VAL A CA 1
ATOM 793 C C . VAL A 1 111 ? -33.368 -49.367 -7.276 1.00 35.41 111 VAL A C 1
ATOM 795 O O . VAL A 1 111 ? -33.411 -48.272 -7.832 1.00 35.41 111 VAL A O 1
ATOM 798 N N . ALA A 1 112 ? -32.838 -50.436 -7.875 1.00 32.31 112 ALA A N 1
ATOM 799 C CA . ALA A 1 112 ? -32.447 -50.503 -9.278 1.00 32.31 112 ALA A CA 1
ATOM 800 C C . ALA A 1 112 ? -33.662 -50.733 -10.200 1.00 32.31 112 ALA A C 1
ATOM 802 O O . ALA A 1 112 ? -34.422 -51.683 -10.009 1.00 32.31 112 ALA A O 1
ATOM 803 N N . VAL A 1 113 ? -33.777 -49.951 -11.279 1.00 36.91 113 VAL A N 1
ATOM 804 C CA . VAL A 1 113 ? -34.598 -50.300 -12.451 1.00 36.91 113 VAL A CA 1
ATOM 805 C C . VAL A 1 113 ? -33.681 -50.592 -13.636 1.00 36.91 113 VAL A C 1
ATOM 807 O O . VAL A 1 113 ? -33.004 -49.720 -14.173 1.00 36.91 113 VAL A O 1
ATOM 810 N N . ARG A 1 114 ? -33.685 -51.866 -14.038 1.00 33.28 114 ARG A N 1
ATOM 811 C CA . ARG A 1 114 ? -33.104 -52.407 -15.272 1.00 33.28 114 ARG A CA 1
ATOM 812 C C . ARG A 1 114 ? -33.862 -51.903 -16.504 1.00 33.28 114 ARG A C 1
ATOM 814 O O . ARG A 1 114 ? -35.084 -52.018 -16.540 1.00 33.28 114 ARG A O 1
ATOM 821 N N . ARG A 1 115 ? -33.139 -51.581 -17.583 1.00 33.97 115 ARG A N 1
ATOM 822 C CA . ARG A 1 115 ? -33.542 -51.949 -18.954 1.00 33.97 115 ARG A CA 1
ATOM 823 C C . ARG A 1 115 ? -32.329 -52.398 -19.780 1.00 33.97 115 ARG A C 1
ATOM 825 O O . ARG A 1 115 ? -31.408 -51.637 -20.040 1.00 33.97 115 ARG A O 1
ATOM 832 N N . SER A 1 116 ? -32.380 -53.675 -20.143 1.00 32.34 116 SER A N 1
ATOM 833 C CA . SER A 1 116 ? -31.644 -54.422 -21.175 1.00 32.34 116 SER A CA 1
ATOM 834 C C . SER A 1 116 ? -31.757 -53.757 -22.556 1.00 32.34 116 SER A C 1
ATOM 836 O O . SER A 1 116 ? -32.867 -53.394 -22.931 1.00 32.34 116 SER A O 1
ATOM 838 N N . GLY A 1 117 ? -30.654 -53.494 -23.273 1.00 30.23 117 GLY A N 1
ATOM 839 C CA . GLY A 1 117 ? -30.049 -54.361 -24.316 1.00 30.23 117 GLY A CA 1
ATOM 840 C C . GLY A 1 117 ? -30.511 -53.929 -25.732 1.00 30.23 117 GLY A C 1
ATOM 841 O O . GLY A 1 117 ? -31.544 -53.266 -25.794 1.00 30.23 117 GLY A O 1
ATOM 842 N N . PRO A 1 118 ? -29.851 -54.274 -26.867 1.00 46.34 118 PRO A N 1
ATOM 843 C CA . PRO A 1 118 ? -28.671 -55.130 -27.072 1.00 46.34 118 PRO A CA 1
ATOM 844 C C . PRO A 1 118 ? -27.537 -54.510 -27.951 1.00 46.34 118 PRO A C 1
ATOM 846 O O . PRO A 1 118 ? -27.699 -53.476 -28.592 1.00 46.34 118 PRO A O 1
ATOM 849 N N . ALA A 1 119 ? -26.379 -55.186 -27.976 1.00 36.41 119 ALA A N 1
ATOM 850 C CA . ALA A 1 119 ? -25.244 -55.023 -28.914 1.00 36.41 119 ALA A CA 1
ATOM 851 C C . ALA A 1 119 ? -25.551 -55.720 -30.281 1.00 36.41 119 ALA A C 1
ATOM 853 O O . ALA A 1 119 ? -26.645 -56.286 -30.364 1.00 36.41 119 ALA A O 1
ATOM 854 N N . PRO A 1 120 ? -24.660 -55.818 -31.313 1.00 50.25 120 PRO A N 1
ATOM 855 C CA . PRO A 1 120 ? -23.210 -55.520 -31.366 1.00 50.25 120 PRO A CA 1
ATOM 856 C C . PRO A 1 120 ? -22.662 -54.908 -32.694 1.00 50.25 120 PRO A C 1
ATOM 858 O O . PRO A 1 120 ? -23.385 -54.793 -33.677 1.00 50.25 120 PRO A O 1
ATOM 861 N N . ALA A 1 121 ? -21.354 -54.580 -32.729 1.00 32.97 121 ALA A N 1
ATOM 862 C CA . ALA A 1 121 ? -20.346 -55.128 -33.671 1.00 32.97 121 ALA A CA 1
ATOM 863 C C . ALA A 1 121 ? -19.213 -54.152 -34.110 1.00 32.97 121 ALA A C 1
ATOM 865 O O . ALA A 1 121 ? -19.456 -53.089 -34.666 1.00 32.97 121 ALA A O 1
ATOM 866 N N . THR A 1 122 ? -17.978 -54.669 -33.981 1.00 32.94 122 THR A N 1
ATOM 867 C CA . THR A 1 122 ? -16.790 -54.562 -34.873 1.00 32.94 122 THR A CA 1
ATOM 868 C C . THR A 1 122 ? -15.906 -53.301 -35.010 1.00 32.94 122 THR A C 1
ATOM 870 O O . THR A 1 122 ? -16.332 -52.265 -35.498 1.00 32.94 122 THR A O 1
ATOM 873 N N . GLN A 1 123 ? -14.603 -53.578 -34.798 1.00 33.53 123 GLN A N 1
ATOM 874 C CA . GLN A 1 123 ? -13.398 -53.227 -35.587 1.00 33.53 123 GLN A CA 1
ATOM 875 C C . GLN A 1 123 ? -12.462 -52.080 -35.140 1.00 33.53 123 GLN A C 1
ATOM 877 O O . GLN A 1 123 ? -12.780 -50.899 -35.228 1.00 33.53 123 GLN A O 1
ATOM 882 N N . ASP A 1 124 ? -11.245 -52.507 -34.764 1.00 39.06 124 ASP A N 1
ATOM 883 C CA . ASP A 1 124 ? -9.962 -51.782 -34.720 1.00 39.06 124 ASP A CA 1
ATOM 884 C C . ASP A 1 124 ? -9.553 -51.201 -36.092 1.00 39.06 124 ASP A C 1
ATOM 886 O O . ASP A 1 124 ? -9.916 -51.766 -37.130 1.00 39.06 124 ASP A O 1
ATOM 890 N N . PRO A 1 125 ? -8.696 -50.154 -36.128 1.00 49.34 125 PRO A N 1
ATOM 891 C CA . PRO A 1 125 ? -7.280 -50.432 -36.417 1.00 49.34 125 PRO A CA 1
ATOM 892 C C . PRO A 1 125 ? -6.236 -49.524 -35.716 1.00 49.34 125 PRO A C 1
ATOM 894 O O . PRO A 1 125 ? -6.280 -48.301 -35.780 1.00 49.34 125 PRO A O 1
ATOM 897 N N . LYS A 1 126 ? -5.197 -50.182 -35.179 1.00 32.22 126 LYS A N 1
ATOM 898 C CA . LYS A 1 126 ? -3.765 -50.036 -35.544 1.00 32.22 126 LYS A CA 1
ATOM 899 C C . LYS A 1 126 ? -3.124 -48.627 -35.481 1.00 32.22 126 LYS A C 1
ATOM 901 O O . LYS A 1 126 ? -3.126 -47.882 -36.456 1.00 32.22 126 LYS A O 1
ATOM 906 N N . VAL A 1 127 ? -2.407 -48.351 -34.385 1.00 39.78 127 VAL A N 1
ATOM 907 C CA . VAL A 1 127 ? -1.423 -47.252 -34.252 1.00 39.78 127 VAL A CA 1
ATOM 908 C C . VAL A 1 127 ? 0.003 -47.830 -34.337 1.00 39.78 127 VAL A C 1
ATOM 910 O O . VAL A 1 127 ? 0.296 -48.777 -33.605 1.00 39.78 127 VAL A O 1
ATOM 913 N N . PRO A 1 128 ? 0.904 -47.324 -35.204 1.00 42.75 128 PRO A N 1
ATOM 914 C CA . PRO A 1 128 ? 2.297 -47.762 -35.231 1.00 42.75 128 PRO A CA 1
ATOM 915 C C . PRO A 1 128 ? 3.153 -47.071 -34.156 1.00 42.75 128 PRO A C 1
ATOM 917 O O . PRO A 1 128 ? 3.026 -45.877 -33.889 1.00 42.75 128 PRO A O 1
ATOM 920 N N . ALA A 1 129 ? 4.042 -47.868 -33.564 1.00 34.00 129 ALA A N 1
ATOM 921 C CA . ALA A 1 129 ? 4.998 -47.507 -32.527 1.00 34.00 129 ALA A CA 1
ATOM 922 C C . ALA A 1 129 ? 6.065 -46.503 -33.003 1.00 34.00 129 ALA A C 1
ATOM 924 O O . ALA A 1 129 ? 6.619 -46.633 -34.094 1.00 34.00 129 ALA A O 1
ATOM 925 N N . VAL A 1 130 ? 6.395 -45.545 -32.133 1.00 35.12 130 VAL A N 1
ATOM 926 C CA . VAL A 1 130 ? 7.545 -44.635 -32.255 1.00 35.12 130 VAL A CA 1
ATOM 927 C C . VAL A 1 130 ? 8.733 -45.251 -31.498 1.00 35.12 130 VAL A C 1
ATOM 929 O O . VAL A 1 130 ? 8.548 -45.677 -30.356 1.00 35.12 130 VAL A O 1
ATOM 932 N N . PRO A 1 131 ? 9.943 -45.324 -32.083 1.00 36.34 131 PRO A N 1
ATOM 933 C CA . PRO A 1 131 ? 11.101 -45.925 -31.428 1.00 36.34 131 PRO A CA 1
ATOM 934 C C . PRO A 1 131 ? 11.660 -45.035 -30.309 1.00 36.34 131 PRO A C 1
ATOM 936 O O . PRO A 1 131 ? 11.957 -43.857 -30.502 1.00 36.34 131 PRO A O 1
ATOM 939 N N . THR A 1 132 ? 11.840 -45.634 -29.133 1.00 31.97 132 THR A N 1
ATOM 940 C CA . THR A 1 132 ? 12.552 -45.063 -27.987 1.00 31.97 132 THR A CA 1
ATOM 941 C C . THR A 1 132 ? 14.050 -45.003 -28.290 1.00 31.97 132 THR A C 1
ATOM 943 O O . THR A 1 132 ? 14.713 -46.034 -28.379 1.00 31.97 132 THR A O 1
ATOM 946 N N . ILE A 1 133 ? 14.593 -43.794 -28.443 1.00 31.30 133 ILE A N 1
ATOM 947 C CA . ILE A 1 133 ? 16.038 -43.559 -28.518 1.00 31.30 133 ILE A CA 1
ATOM 948 C C . ILE A 1 133 ? 16.584 -43.567 -27.087 1.00 31.30 133 ILE A C 1
ATOM 950 O O . ILE A 1 133 ? 16.321 -42.660 -26.298 1.00 31.30 133 ILE A O 1
ATOM 954 N N . VAL A 1 134 ? 17.340 -44.611 -26.757 1.00 32.16 134 VAL A N 1
ATOM 955 C CA . VAL A 1 134 ? 18.158 -44.696 -25.545 1.00 32.16 134 VAL A CA 1
ATOM 956 C C . VAL A 1 134 ? 19.445 -43.915 -25.806 1.00 32.16 134 VAL A C 1
ATOM 958 O O . VAL A 1 134 ? 20.266 -44.333 -26.617 1.00 32.16 134 VAL A O 1
ATOM 961 N N . VAL A 1 135 ? 19.617 -42.770 -25.142 1.00 30.69 135 VAL A N 1
ATOM 962 C CA . VAL A 1 135 ? 20.890 -42.035 -25.123 1.00 30.69 135 VAL A CA 1
ATOM 963 C C . VAL A 1 135 ? 21.616 -42.370 -23.824 1.00 30.69 135 VAL A C 1
ATOM 965 O O . VAL A 1 135 ? 21.190 -41.976 -22.737 1.00 30.69 135 VAL A O 1
ATOM 968 N N . GLU A 1 136 ? 22.714 -43.114 -23.953 1.00 29.70 136 GLU A N 1
ATOM 969 C CA . GLU A 1 136 ? 23.681 -43.379 -22.890 1.00 29.70 136 GLU A CA 1
ATOM 970 C C . GLU A 1 136 ? 24.265 -42.066 -22.344 1.00 29.70 136 GLU A C 1
ATOM 972 O O . GLU A 1 136 ? 24.843 -41.262 -23.078 1.00 29.70 136 GLU A O 1
ATOM 977 N N . ARG A 1 137 ? 24.160 -41.854 -21.027 1.00 30.55 137 ARG A N 1
ATOM 978 C CA . ARG A 1 137 ? 24.899 -40.799 -20.324 1.00 30.55 137 ARG A CA 1
ATOM 979 C C . ARG A 1 137 ? 26.303 -41.303 -19.989 1.00 30.55 137 ARG A C 1
ATOM 981 O O . ARG A 1 137 ? 26.458 -42.150 -19.114 1.00 30.55 137 ARG A O 1
ATOM 988 N N . ARG A 1 138 ? 27.328 -40.735 -20.631 1.00 32.53 138 ARG A N 1
ATOM 989 C CA . ARG A 1 138 ? 28.701 -40.735 -20.096 1.00 32.53 138 ARG A CA 1
ATOM 990 C C . ARG A 1 138 ? 28.827 -39.659 -19.006 1.00 32.53 138 ARG A C 1
ATOM 992 O O . ARG A 1 138 ? 28.305 -38.562 -19.208 1.00 32.53 138 ARG A O 1
ATOM 999 N N . PRO A 1 139 ? 29.529 -39.917 -17.890 1.00 33.47 139 PRO A N 1
ATOM 1000 C CA . PRO A 1 139 ? 29.858 -38.879 -16.922 1.00 33.47 139 PRO A CA 1
ATOM 1001 C C . PRO A 1 139 ? 30.994 -38.006 -17.478 1.00 33.47 139 PRO A C 1
ATOM 1003 O O . PRO A 1 139 ? 32.053 -38.515 -17.846 1.00 33.47 139 PRO A O 1
ATOM 1006 N N . LEU A 1 140 ? 30.751 -36.697 -17.578 1.00 33.09 140 LEU A N 1
ATOM 1007 C CA . LEU A 1 140 ? 31.759 -35.707 -17.951 1.00 33.09 140 LEU A CA 1
ATOM 1008 C C . LEU A 1 140 ? 32.431 -35.182 -16.677 1.00 33.09 140 LEU A C 1
ATOM 1010 O O . LEU A 1 140 ? 31.750 -34.803 -15.728 1.00 33.09 140 LEU A O 1
ATOM 1014 N N . ALA A 1 141 ? 33.760 -35.217 -16.687 1.00 34.12 141 ALA A N 1
ATOM 1015 C CA . ALA A 1 141 ? 34.647 -34.809 -15.610 1.00 34.12 141 ALA A CA 1
ATOM 1016 C C . ALA A 1 141 ? 34.548 -33.312 -15.264 1.00 34.12 141 ALA A C 1
ATOM 1018 O O . ALA A 1 141 ? 34.183 -32.482 -16.099 1.00 34.12 141 ALA A O 1
ATOM 1019 N N . ASP A 1 142 ? 34.925 -33.019 -14.020 1.00 38.41 142 ASP A N 1
ATOM 1020 C CA . ASP A 1 142 ? 34.942 -31.720 -13.354 1.00 38.41 142 ASP A CA 1
ATOM 1021 C C . ASP A 1 142 ? 35.533 -30.583 -14.201 1.00 38.41 142 ASP A C 1
ATOM 1023 O O . ASP A 1 142 ? 36.708 -30.589 -14.577 1.00 38.41 142 ASP A O 1
ATOM 1027 N N . ARG A 1 143 ? 34.715 -29.551 -14.429 1.00 32.28 143 ARG A N 1
ATOM 1028 C CA . ARG A 1 143 ? 35.130 -28.231 -14.917 1.00 32.28 143 ARG A CA 1
ATOM 1029 C C . ARG A 1 143 ? 34.771 -27.204 -13.829 1.00 32.28 143 ARG A C 1
ATOM 1031 O O . ARG A 1 143 ? 33.649 -27.260 -13.323 1.00 32.28 143 ARG A O 1
ATOM 1038 N N . PRO A 1 144 ? 35.686 -26.305 -13.421 1.00 37.38 144 PRO A N 1
ATOM 1039 C CA . PRO A 1 144 ? 35.400 -25.292 -12.402 1.00 37.38 144 PRO A CA 1
ATOM 1040 C C . PRO A 1 144 ? 34.292 -24.334 -12.881 1.00 37.38 144 PRO A C 1
ATOM 1042 O O . PRO A 1 144 ? 34.150 -24.147 -14.090 1.00 37.38 144 PRO A O 1
ATOM 1045 N N . PRO A 1 145 ? 33.496 -23.744 -11.968 1.00 39.09 145 PRO A N 1
ATOM 1046 C CA . PRO A 1 145 ? 32.294 -23.006 -12.333 1.00 39.09 145 PRO A CA 1
ATOM 1047 C C . PRO A 1 145 ? 32.651 -21.737 -13.111 1.00 39.09 145 PRO A C 1
ATOM 1049 O O . PRO A 1 145 ? 33.258 -20.808 -12.575 1.00 39.09 145 PRO A O 1
ATOM 1052 N N . ASP A 1 146 ? 32.245 -21.719 -14.379 1.00 36.03 146 ASP A N 1
ATOM 1053 C CA . ASP A 1 146 ? 32.212 -20.529 -15.218 1.00 36.03 146 ASP A CA 1
ATOM 1054 C C . ASP A 1 146 ? 31.391 -19.429 -14.523 1.00 36.03 146 ASP A C 1
ATOM 1056 O O . ASP A 1 146 ? 30.313 -19.669 -13.969 1.00 36.03 146 ASP A O 1
ATOM 1060 N N . GLN A 1 147 ? 31.916 -18.202 -14.539 1.00 35.59 147 GLN A N 1
ATOM 1061 C CA . GLN A 1 147 ? 31.180 -17.010 -14.122 1.00 35.59 147 GLN A CA 1
ATOM 1062 C C . GLN A 1 147 ? 29.872 -16.908 -14.925 1.00 35.59 147 GLN A C 1
ATOM 1064 O O . GLN A 1 147 ? 29.905 -17.082 -16.145 1.00 35.59 147 GLN A O 1
ATOM 1069 N N . PRO A 1 148 ? 28.727 -16.591 -14.294 1.00 32.41 148 PRO A N 1
ATOM 1070 C CA . PRO A 1 148 ? 27.479 -16.439 -15.023 1.00 32.41 148 PRO A CA 1
ATOM 1071 C C . PRO A 1 148 ? 27.584 -15.252 -15.985 1.00 32.41 148 PRO A C 1
ATOM 1073 O O . PRO A 1 148 ? 27.697 -14.097 -15.569 1.00 32.41 148 PRO A O 1
ATOM 1076 N N . THR A 1 149 ? 27.539 -15.545 -17.284 1.00 37.38 149 THR A N 1
ATOM 1077 C CA . THR A 1 149 ? 27.296 -14.558 -18.338 1.00 37.38 149 THR A CA 1
ATOM 1078 C C . THR A 1 149 ? 25.965 -13.852 -18.033 1.00 37.38 149 THR A C 1
ATOM 1080 O O . THR A 1 149 ? 25.002 -14.536 -17.670 1.00 37.38 149 THR A O 1
ATOM 1083 N N . PRO A 1 150 ? 25.872 -12.509 -18.112 1.00 41.12 150 PRO A N 1
ATOM 1084 C CA . PRO A 1 150 ? 24.604 -11.814 -17.912 1.00 41.12 150 PRO A CA 1
ATOM 1085 C C . PRO A 1 150 ? 23.566 -12.377 -18.886 1.00 41.12 150 PRO A C 1
ATOM 1087 O O . PRO A 1 150 ? 23.808 -12.427 -20.087 1.00 41.12 150 PRO A O 1
ATOM 1090 N N . ALA A 1 151 ? 22.436 -12.847 -18.354 1.00 37.88 151 ALA A N 1
ATOM 1091 C CA . ALA A 1 151 ? 21.350 -13.384 -19.161 1.00 37.88 151 ALA A CA 1
ATOM 1092 C C . ALA A 1 151 ? 20.848 -12.296 -20.116 1.00 37.88 151 ALA A C 1
ATOM 1094 O O . ALA A 1 151 ? 20.266 -11.314 -19.661 1.00 37.88 151 ALA A O 1
ATOM 1095 N N . SER A 1 152 ? 21.065 -12.446 -21.421 1.00 49.25 152 SER A N 1
ATOM 1096 C CA . SER A 1 152 ? 20.367 -11.635 -22.418 1.00 49.25 152 SER A CA 1
ATOM 1097 C C . SER A 1 152 ? 18.857 -11.698 -22.138 1.00 49.25 152 SER A C 1
ATOM 1099 O O . SER A 1 152 ? 18.372 -12.751 -21.701 1.00 49.25 152 SER A O 1
ATOM 1101 N N . PRO A 1 153 ? 18.097 -10.601 -22.328 1.00 46.56 153 PRO A N 1
ATOM 1102 C CA . PRO A 1 153 ? 16.641 -10.656 -22.211 1.00 46.56 153 PRO A CA 1
ATOM 1103 C C . PRO A 1 153 ? 16.136 -11.827 -23.060 1.00 46.56 153 PRO A C 1
ATOM 1105 O O . PRO A 1 153 ? 16.655 -11.973 -24.164 1.00 46.56 153 PRO A O 1
ATOM 1108 N N . PRO A 1 154 ? 15.197 -12.667 -22.573 1.00 41.34 154 PRO A N 1
ATOM 1109 C CA . PRO A 1 154 ? 14.860 -13.938 -23.206 1.00 41.34 154 PRO A CA 1
ATOM 1110 C C . PRO A 1 154 ? 14.613 -13.739 -24.700 1.00 41.34 154 PRO A C 1
ATOM 1112 O O . PRO A 1 154 ? 13.625 -13.137 -25.132 1.00 41.34 154 PRO A O 1
ATOM 1115 N N . GLU A 1 155 ? 15.591 -14.194 -25.473 1.00 44.03 155 GLU A N 1
ATOM 1116 C CA . GLU A 1 155 ? 15.653 -14.075 -26.914 1.00 44.03 155 GLU A CA 1
ATOM 1117 C C . GLU A 1 155 ? 14.776 -15.192 -27.472 1.00 44.03 155 GLU A C 1
ATOM 1119 O O . GLU A 1 155 ? 15.223 -16.282 -27.813 1.00 44.03 155 GLU A O 1
ATOM 1124 N N . ALA A 1 156 ? 13.470 -14.935 -27.519 1.00 36.19 156 ALA A N 1
ATOM 1125 C CA . ALA A 1 156 ? 12.683 -15.493 -28.601 1.00 36.19 156 ALA A CA 1
ATOM 1126 C C . ALA A 1 156 ? 13.060 -14.680 -29.843 1.00 36.19 156 ALA A C 1
ATOM 1128 O O . ALA A 1 156 ? 12.422 -13.670 -30.147 1.00 36.19 156 ALA A O 1
ATOM 1129 N N . ASP A 1 157 ? 14.155 -15.077 -30.494 1.00 36.44 157 ASP A N 1
ATOM 1130 C CA . ASP A 1 157 ? 14.520 -14.594 -31.821 1.00 36.44 157 ASP A CA 1
ATOM 1131 C C . ASP A 1 157 ? 13.278 -14.658 -32.722 1.00 36.44 157 ASP A C 1
ATOM 1133 O O . ASP A 1 157 ? 12.746 -15.752 -32.951 1.00 36.44 157 ASP A O 1
ATOM 1137 N N . PRO A 1 158 ? 12.762 -13.527 -33.240 1.00 34.97 158 PRO A N 1
ATOM 1138 C CA . PRO A 1 158 ? 11.715 -13.607 -34.236 1.00 34.97 158 PRO A CA 1
ATOM 1139 C C . PRO A 1 158 ? 12.319 -14.213 -35.514 1.00 34.97 158 PRO A C 1
ATOM 1141 O O . PRO A 1 158 ? 13.340 -13.717 -36.008 1.00 34.97 158 PRO A O 1
ATOM 1144 N N . PRO A 1 159 ? 11.704 -15.254 -36.101 1.00 35.59 159 PRO A N 1
ATOM 1145 C CA . PRO A 1 159 ? 12.136 -15.759 -37.395 1.00 35.59 159 PRO A CA 1
ATOM 1146 C C . PRO A 1 159 ? 11.975 -14.658 -38.456 1.00 35.59 159 PRO A C 1
ATOM 1148 O O . PRO A 1 159 ? 10.974 -13.947 -38.468 1.00 35.59 159 PRO A O 1
ATOM 1151 N N . ALA A 1 160 ? 12.988 -14.514 -39.319 1.00 35.06 160 ALA A N 1
ATOM 1152 C CA . ALA A 1 160 ? 13.014 -13.747 -40.574 1.00 35.06 160 ALA A CA 1
ATOM 1153 C C . ALA A 1 160 ? 12.006 -12.578 -40.684 1.00 35.06 160 ALA A C 1
ATOM 1155 O O . ALA A 1 160 ? 10.977 -12.664 -41.349 1.00 35.06 160 ALA A O 1
ATOM 1156 N N . GLY A 1 161 ? 12.356 -11.451 -40.061 1.00 42.06 161 GLY A N 1
ATOM 1157 C CA . GLY A 1 161 ? 11.600 -10.200 -40.135 1.00 42.06 161 GLY A CA 1
ATOM 1158 C C . GLY A 1 161 ? 12.245 -9.077 -39.324 1.00 42.06 161 GLY A C 1
ATOM 1159 O O . GLY A 1 161 ? 11.538 -8.330 -38.655 1.00 42.06 161 GLY A O 1
ATOM 1160 N N . GLN A 1 162 ? 13.586 -8.989 -39.328 1.00 52.91 162 GLN A N 1
ATOM 1161 C CA . GLN A 1 162 ? 14.360 -7.997 -38.569 1.00 52.91 162 GLN A CA 1
ATOM 1162 C C . GLN A 1 162 ? 13.896 -6.578 -38.920 1.00 52.91 162 GLN A C 1
ATOM 1164 O O . GLN A 1 162 ? 14.268 -6.008 -39.946 1.00 52.91 162 GLN A O 1
ATOM 1169 N N . SER A 1 163 ? 13.018 -6.020 -38.089 1.00 66.50 163 SER A N 1
ATOM 1170 C CA . SER A 1 163 ? 12.268 -4.826 -38.455 1.00 66.50 163 SER A CA 1
ATOM 1171 C C . SER A 1 163 ? 13.203 -3.607 -38.555 1.00 66.50 163 SER A C 1
ATOM 1173 O O . SER A 1 163 ? 13.629 -3.024 -37.561 1.00 66.50 163 SER A O 1
ATOM 1175 N N . GLY A 1 164 ? 13.531 -3.211 -39.785 1.00 76.62 164 GLY A N 1
ATOM 1176 C CA . GLY A 1 164 ? 14.287 -1.990 -40.079 1.00 76.62 164 GLY A CA 1
ATOM 1177 C C . GLY A 1 164 ? 15.790 -2.143 -40.279 1.00 76.62 164 GLY A C 1
ATOM 1178 O O . GLY A 1 164 ? 16.421 -1.138 -40.576 1.00 76.62 164 GLY A O 1
ATOM 1179 N N . PHE A 1 165 ? 16.369 -3.341 -40.173 1.00 88.25 165 PHE A N 1
ATOM 1180 C CA . PHE A 1 165 ? 17.759 -3.547 -40.591 1.00 88.25 165 PHE A CA 1
ATOM 1181 C C . PHE A 1 165 ? 17.835 -3.746 -42.104 1.00 88.25 165 PHE A C 1
ATOM 1183 O O . PHE A 1 165 ? 17.107 -4.557 -42.673 1.00 88.25 165 PHE A O 1
ATOM 1190 N N . VAL A 1 166 ? 18.722 -2.998 -42.752 1.00 89.06 166 VAL A N 1
ATOM 1191 C CA . VAL A 1 166 ? 19.009 -3.100 -44.180 1.00 89.06 166 VAL A CA 1
ATOM 1192 C C . VAL A 1 166 ? 20.451 -3.557 -44.340 1.00 89.06 166 VAL A C 1
ATOM 1194 O O . VAL A 1 166 ? 21.357 -3.058 -43.675 1.00 89.06 166 VAL A O 1
ATOM 1197 N N . ARG A 1 167 ? 20.638 -4.547 -45.206 1.00 91.38 167 ARG A N 1
ATOM 1198 C CA . ARG A 1 167 ? 21.925 -5.173 -45.498 1.00 91.38 167 ARG A CA 1
ATOM 1199 C C . ARG A 1 167 ? 22.650 -4.379 -46.578 1.00 91.38 167 ARG A C 1
ATOM 1201 O O . ARG A 1 167 ? 22.069 -4.123 -47.633 1.00 91.38 167 ARG A O 1
ATOM 1208 N N . ASP A 1 168 ? 23.900 -4.009 -46.327 1.00 92.81 168 ASP A N 1
ATOM 1209 C CA . ASP A 1 168 ? 24.788 -3.518 -47.379 1.00 92.81 168 ASP A CA 1
ATOM 1210 C C . ASP A 1 168 ? 25.186 -4.684 -48.292 1.00 92.81 168 ASP A C 1
ATOM 1212 O O . ASP A 1 168 ? 25.717 -5.695 -47.838 1.00 92.81 168 ASP A O 1
ATOM 1216 N N . ALA A 1 169 ? 24.951 -4.532 -49.595 1.00 90.25 169 ALA A N 1
ATOM 1217 C CA . ALA A 1 169 ? 25.252 -5.558 -50.587 1.00 90.25 169 ALA A CA 1
ATOM 1218 C C . ALA A 1 169 ? 26.755 -5.865 -50.713 1.00 90.25 169 ALA A C 1
ATOM 1220 O O . ALA A 1 169 ? 27.110 -6.944 -51.181 1.00 90.25 169 ALA A O 1
ATOM 1221 N N . LYS A 1 170 ? 27.639 -4.926 -50.338 1.00 92.94 170 LYS A N 1
ATOM 1222 C CA . LYS A 1 170 ? 29.096 -5.104 -50.457 1.00 92.94 170 LYS A CA 1
ATOM 1223 C C . LYS A 1 170 ? 29.719 -5.748 -49.226 1.00 92.94 170 LYS A C 1
ATOM 1225 O O . LYS A 1 170 ? 30.558 -6.630 -49.370 1.00 92.94 170 LYS A O 1
ATOM 1230 N N . THR A 1 171 ? 29.354 -5.274 -48.037 1.00 92.81 171 THR A N 1
ATOM 1231 C CA . THR A 1 171 ? 29.981 -5.698 -46.773 1.00 92.81 171 THR A CA 1
ATOM 1232 C C . THR A 1 171 ? 29.181 -6.754 -46.015 1.00 92.81 171 THR A C 1
ATOM 1234 O O . THR A 1 171 ? 29.676 -7.298 -45.035 1.00 92.81 171 THR A O 1
ATOM 1237 N N . ASP A 1 172 ? 27.949 -7.038 -46.446 1.00 90.62 172 ASP A N 1
ATOM 1238 C CA . ASP A 1 172 ? 26.964 -7.876 -45.750 1.00 90.62 172 ASP A CA 1
ATOM 1239 C C . ASP A 1 172 ? 26.546 -7.360 -44.359 1.00 90.62 172 ASP A C 1
ATOM 1241 O O . ASP A 1 172 ? 25.766 -8.000 -43.653 1.00 90.62 172 ASP A O 1
ATOM 1245 N N . CYS A 1 173 ? 27.017 -6.171 -43.972 1.00 94.00 173 CYS A N 1
ATOM 1246 C CA . CYS A 1 173 ? 26.726 -5.573 -42.680 1.00 94.00 173 CYS A CA 1
ATOM 1247 C C . CYS A 1 173 ? 25.312 -5.003 -42.636 1.00 94.00 173 CYS A C 1
ATOM 1249 O O . CYS A 1 173 ? 24.839 -4.340 -43.565 1.00 94.00 173 CYS A O 1
ATOM 1251 N N . LEU A 1 174 ? 24.642 -5.240 -41.513 1.00 93.00 174 LEU A N 1
ATOM 1252 C CA . LEU A 1 174 ? 23.309 -4.726 -41.241 1.00 93.00 174 LEU A CA 1
ATOM 1253 C C . LEU A 1 174 ? 23.381 -3.351 -40.571 1.00 93.00 174 LEU A C 1
ATOM 1255 O O . LEU A 1 174 ? 24.028 -3.183 -39.534 1.00 93.00 174 LEU A O 1
ATOM 1259 N N . VAL A 1 175 ? 22.654 -2.391 -41.141 1.00 91.50 175 VAL A N 1
ATOM 1260 C CA . VAL A 1 175 ? 22.456 -1.046 -40.592 1.00 91.50 175 VAL A CA 1
ATOM 1261 C C . VAL A 1 175 ? 20.965 -0.812 -40.389 1.00 91.50 175 VAL A C 1
ATOM 1263 O O . VAL A 1 175 ? 20.151 -1.051 -41.282 1.00 91.50 175 VAL A O 1
ATOM 1266 N N . TRP A 1 176 ? 20.587 -0.351 -39.205 1.00 90.69 176 TRP A N 1
ATOM 1267 C CA . TRP A 1 176 ? 19.211 -0.023 -38.879 1.00 90.69 176 TRP A CA 1
ATOM 1268 C C . TRP A 1 176 ? 18.788 1.314 -39.495 1.00 90.69 176 TRP A C 1
ATOM 1270 O O . TRP A 1 176 ? 19.513 2.306 -39.425 1.00 90.69 176 TRP A O 1
ATOM 1280 N N . LEU A 1 177 ? 17.570 1.351 -40.036 1.00 84.75 177 LEU A N 1
ATOM 1281 C CA . LEU A 1 177 ? 16.884 2.550 -40.502 1.00 84.75 177 LEU A CA 1
ATOM 1282 C C . LEU A 1 177 ? 15.487 2.683 -39.862 1.00 84.75 177 LEU A C 1
ATOM 1284 O O . LEU A 1 177 ? 14.771 1.688 -39.676 1.00 84.75 177 LEU A O 1
ATOM 1288 N N . PRO A 1 178 ? 15.042 3.922 -39.583 1.00 79.94 178 PRO A N 1
ATOM 1289 C CA . PRO A 1 178 ? 13.742 4.174 -38.968 1.00 79.94 178 PRO A CA 1
ATOM 1290 C C . PRO A 1 178 ? 12.566 3.802 -39.878 1.00 79.94 178 PRO A C 1
ATOM 1292 O O . PRO A 1 178 ? 12.681 3.780 -41.104 1.00 79.94 178 PRO A O 1
ATOM 1295 N N . SER A 1 179 ? 11.403 3.522 -39.282 1.00 76.88 179 SER A N 1
ATOM 1296 C CA . SER A 1 179 ? 10.213 2.983 -39.966 1.00 76.88 179 SER A CA 1
ATOM 1297 C C . SER A 1 179 ? 9.685 3.828 -41.122 1.00 76.88 179 SER A C 1
ATOM 1299 O O . SER A 1 179 ? 9.314 3.280 -42.160 1.00 76.88 179 SER A O 1
ATOM 1301 N N . TRP A 1 180 ? 9.731 5.155 -41.013 1.00 71.81 180 TRP A N 1
ATOM 1302 C CA . TRP A 1 180 ? 9.340 6.064 -42.097 1.00 71.81 180 TRP A CA 1
ATOM 1303 C C . TRP A 1 180 ? 10.253 5.962 -43.333 1.00 71.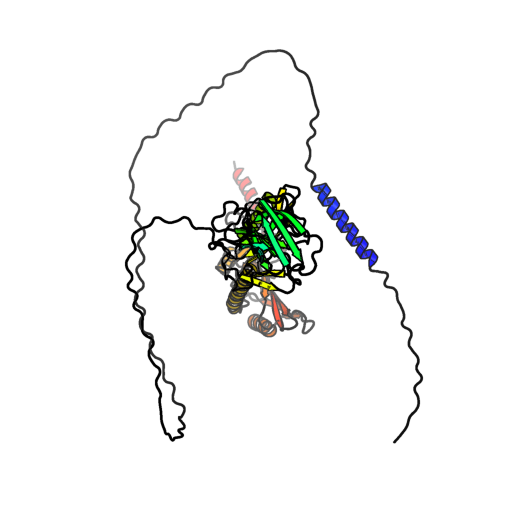81 180 TRP A C 1
ATOM 1305 O O . TRP A 1 180 ? 9.847 6.337 -44.433 1.00 71.81 180 TRP A O 1
ATOM 1315 N N . ARG A 1 181 ? 11.454 5.385 -43.188 1.00 70.69 181 ARG A N 1
ATOM 1316 C CA . ARG A 1 181 ? 12.360 5.001 -44.281 1.00 70.69 181 ARG A CA 1
ATOM 1317 C C . ARG A 1 181 ? 12.225 3.529 -44.681 1.00 70.69 181 ARG A C 1
ATOM 1319 O O . ARG A 1 181 ? 13.148 2.981 -45.252 1.00 70.69 181 ARG A O 1
ATOM 1326 N N . ARG A 1 182 ? 11.119 2.842 -44.387 1.00 62.75 182 ARG A N 1
ATOM 1327 C CA . ARG A 1 182 ? 10.919 1.440 -44.821 1.00 62.75 182 ARG A CA 1
ATOM 1328 C C . ARG A 1 182 ? 9.885 1.287 -45.936 1.00 62.75 182 ARG A C 1
ATOM 1330 O O . ARG A 1 182 ? 9.838 0.251 -46.581 1.00 62.75 182 ARG A O 1
ATOM 1337 N N . GLY A 1 183 ? 9.086 2.322 -46.209 1.00 61.59 183 GLY A N 1
ATOM 1338 C CA . GLY A 1 183 ? 8.062 2.314 -47.265 1.00 61.59 183 GLY A CA 1
ATOM 1339 C C . GLY A 1 183 ? 8.586 2.512 -48.695 1.00 61.59 183 GLY A C 1
ATOM 1340 O O . GLY A 1 183 ? 7.788 2.685 -49.610 1.00 61.59 183 GLY A O 1
ATOM 1341 N N . ARG A 1 184 ? 9.908 2.545 -48.904 1.00 66.56 184 ARG A N 1
ATOM 1342 C CA . ARG A 1 184 ? 10.549 2.665 -50.227 1.00 66.56 184 ARG A CA 1
ATOM 1343 C C . ARG A 1 184 ? 11.650 1.610 -50.341 1.00 66.56 184 ARG A C 1
ATOM 1345 O O . ARG A 1 184 ? 12.072 1.063 -49.329 1.00 66.56 184 ARG A O 1
ATOM 1352 N N . GLN A 1 185 ? 12.113 1.308 -51.550 1.00 74.69 185 GLN A N 1
ATOM 1353 C CA . GLN A 1 185 ? 13.315 0.491 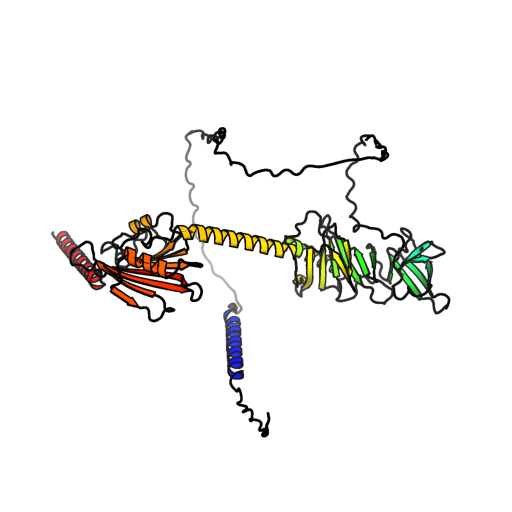-51.722 1.00 74.69 185 GLN A CA 1
ATOM 1354 C C . GLN A 1 185 ? 14.530 1.344 -51.335 1.00 74.69 185 GLN A C 1
ATOM 1356 O O . GLN A 1 185 ? 14.659 2.467 -51.816 1.00 74.69 185 GLN A O 1
ATOM 1361 N N . PHE A 1 186 ? 15.393 0.845 -50.451 1.00 75.75 186 PHE A N 1
ATOM 1362 C CA . PHE A 1 186 ? 16.612 1.541 -50.037 1.00 75.75 186 PHE A CA 1
ATOM 1363 C C . PHE A 1 186 ? 17.828 0.673 -50.318 1.00 75.75 186 PHE A C 1
ATOM 1365 O O . PHE A 1 186 ? 17.797 -0.534 -50.091 1.00 75.75 186 PHE A O 1
ATOM 1372 N N . ALA A 1 187 ? 18.903 1.313 -50.763 1.00 84.50 187 ALA A N 1
ATOM 1373 C CA . ALA A 1 187 ? 20.239 0.741 -50.738 1.00 84.50 187 ALA A CA 1
ATOM 1374 C C . ALA A 1 187 ? 21.050 1.449 -49.649 1.00 84.50 187 ALA A C 1
ATOM 1376 O O . ALA A 1 187 ? 20.974 2.676 -49.514 1.00 84.50 187 ALA A O 1
ATOM 1377 N N . ILE A 1 188 ? 21.815 0.675 -48.881 1.00 89.31 188 ILE A N 1
ATOM 1378 C CA . ILE A 1 188 ? 22.816 1.197 -47.953 1.00 89.31 188 ILE A CA 1
ATOM 1379 C C . ILE A 1 188 ? 24.191 0.812 -48.474 1.00 89.31 188 ILE A C 1
ATOM 1381 O O . ILE A 1 188 ? 24.404 -0.332 -48.858 1.00 89.31 188 ILE A O 1
ATOM 1385 N N . GLU A 1 189 ? 25.108 1.770 -48.454 1.00 93.50 189 GLU A N 1
ATOM 1386 C CA . GLU A 1 189 ? 26.542 1.523 -48.559 1.00 93.50 189 GLU A CA 1
ATOM 1387 C C . GLU A 1 189 ? 27.155 1.792 -47.180 1.00 93.50 189 GLU A C 1
ATOM 1389 O O . GLU A 1 189 ? 27.002 2.897 -46.646 1.00 93.50 189 GLU A O 1
ATOM 1394 N N . TRP A 1 190 ? 27.813 0.789 -46.594 1.00 95.44 190 TRP A N 1
ATOM 1395 C CA . TRP A 1 190 ? 28.474 0.902 -45.296 1.00 95.44 190 TRP A CA 1
ATOM 1396 C C . TRP A 1 190 ? 29.990 1.004 -45.467 1.00 95.44 190 TRP A C 1
ATOM 1398 O O . TRP A 1 190 ? 30.599 0.280 -46.254 1.00 95.44 190 TRP A O 1
ATOM 1408 N N . GLN A 1 191 ? 30.606 1.917 -44.718 1.00 96.75 191 GLN A N 1
ATOM 1409 C CA . GLN A 1 191 ? 32.055 2.065 -44.626 1.00 96.75 191 GLN A CA 1
ATOM 1410 C C . GLN A 1 191 ? 32.444 2.115 -43.148 1.00 96.75 191 GLN A C 1
ATOM 1412 O O . GLN A 1 191 ? 32.302 3.155 -42.510 1.00 96.75 191 GLN A O 1
ATOM 1417 N N . GLY A 1 192 ? 32.913 0.998 -42.596 1.00 95.50 192 GLY A N 1
ATOM 1418 C CA . GLY A 1 192 ? 33.328 0.906 -41.196 1.00 95.50 192 GLY A CA 1
ATOM 1419 C C . GLY A 1 192 ? 33.476 -0.537 -40.718 1.00 95.50 192 GLY A C 1
ATOM 1420 O O . GLY A 1 192 ? 33.462 -1.476 -41.518 1.00 95.50 192 GLY A O 1
ATOM 1421 N N . GLY A 1 193 ? 33.624 -0.706 -39.404 1.00 95.19 193 GLY A N 1
ATOM 1422 C CA . GLY A 1 193 ? 33.706 -2.015 -38.756 1.00 95.19 193 GLY A CA 1
ATOM 1423 C C . GLY A 1 193 ? 32.386 -2.790 -38.791 1.00 95.19 193 GLY A C 1
ATOM 1424 O O . GLY A 1 193 ? 31.309 -2.232 -39.010 1.00 95.19 193 GLY A O 1
ATOM 1425 N N . CYS A 1 194 ? 32.471 -4.103 -38.584 1.00 95.06 194 CYS A N 1
ATOM 1426 C CA . CYS A 1 194 ? 31.313 -4.988 -38.532 1.00 95.06 194 CYS A CA 1
ATOM 1427 C C . CYS A 1 194 ? 31.510 -6.021 -37.422 1.00 95.06 194 CYS A C 1
ATOM 1429 O O . CYS A 1 194 ? 32.483 -6.775 -37.450 1.00 95.06 194 CYS A O 1
ATOM 1431 N N . ALA A 1 195 ? 30.598 -6.061 -36.454 1.00 93.06 195 ALA A N 1
ATOM 1432 C CA . ALA A 1 195 ? 30.613 -7.013 -35.348 1.00 93.06 195 ALA A CA 1
ATOM 1433 C C . ALA A 1 195 ? 29.301 -7.806 -35.354 1.00 93.06 195 ALA A C 1
ATOM 1435 O O . ALA A 1 195 ? 28.219 -7.230 -35.447 1.00 93.06 195 ALA A O 1
ATOM 1436 N N . GLY A 1 196 ? 29.382 -9.141 -35.334 1.00 89.25 196 GLY A N 1
ATOM 1437 C CA . GLY A 1 196 ? 28.189 -10.002 -35.369 1.00 89.25 196 GLY A CA 1
ATOM 1438 C C . GLY A 1 196 ? 27.295 -9.799 -36.605 1.00 89.25 196 GLY A C 1
ATOM 1439 O O . GLY A 1 196 ? 26.083 -9.974 -36.521 1.00 89.25 196 GLY A O 1
ATOM 1440 N N . GLY A 1 197 ? 27.869 -9.378 -37.741 1.00 92.88 197 GLY A N 1
ATOM 1441 C CA . GLY A 1 197 ? 27.121 -9.068 -38.969 1.00 92.88 197 GLY A CA 1
ATOM 1442 C C . GLY A 1 197 ? 26.388 -7.720 -38.950 1.00 92.88 197 GLY A C 1
ATOM 1443 O O . GLY A 1 197 ? 25.555 -7.459 -39.819 1.00 92.88 197 GLY A O 1
ATOM 1444 N N . ARG A 1 198 ? 26.668 -6.851 -37.973 1.00 94.12 198 ARG A N 1
ATOM 1445 C CA . ARG A 1 198 ? 26.061 -5.521 -37.845 1.00 94.12 198 ARG A CA 1
ATOM 1446 C C . ARG A 1 198 ? 27.125 -4.431 -37.834 1.00 94.12 198 ARG A C 1
ATOM 1448 O O . ARG A 1 198 ? 28.243 -4.668 -37.381 1.00 94.12 198 ARG A O 1
ATOM 1455 N N . ALA A 1 199 ? 26.776 -3.243 -38.326 1.00 94.25 199 ALA A N 1
ATOM 1456 C CA . ALA A 1 199 ? 27.671 -2.088 -38.275 1.00 94.25 199 ALA A CA 1
ATOM 1457 C C . ALA A 1 199 ? 28.028 -1.736 -36.819 1.00 94.25 199 ALA A C 1
ATOM 1459 O O . ALA A 1 199 ? 27.138 -1.559 -35.983 1.00 94.25 199 ALA A O 1
ATOM 1460 N N . ASP A 1 200 ? 29.325 -1.643 -36.526 1.00 94.19 200 ASP A N 1
ATOM 1461 C CA . ASP A 1 200 ? 29.850 -1.378 -35.183 1.00 94.19 200 ASP A CA 1
ATOM 1462 C C . ASP A 1 200 ? 31.125 -0.523 -35.266 1.00 94.19 200 ASP A C 1
ATOM 1464 O O . ASP A 1 200 ? 31.960 -0.712 -36.156 1.00 94.19 200 ASP A O 1
ATOM 1468 N N . GLY A 1 201 ? 31.263 0.429 -34.344 1.00 93.19 201 GLY A N 1
ATOM 1469 C CA . GLY A 1 201 ? 32.375 1.374 -34.293 1.00 93.19 201 GLY A CA 1
ATOM 1470 C C . GLY A 1 201 ? 32.135 2.652 -35.101 1.00 93.19 201 GLY A C 1
ATOM 1471 O O . GLY A 1 201 ? 31.005 3.023 -35.411 1.00 93.19 201 GLY A O 1
ATOM 1472 N N . GLU A 1 202 ? 33.210 3.385 -35.384 1.00 95.75 202 GLU A N 1
ATOM 1473 C CA . GLU A 1 202 ? 33.161 4.585 -36.226 1.00 95.75 202 GLU A CA 1
ATOM 1474 C C . GLU A 1 202 ? 32.992 4.201 -37.704 1.00 95.75 202 GLU A C 1
ATOM 1476 O O . GLU A 1 202 ? 33.655 3.285 -38.201 1.00 95.75 202 GLU A O 1
ATOM 1481 N N . GLY A 1 203 ? 32.104 4.896 -38.412 1.00 95.06 203 GLY A N 1
ATOM 1482 C CA . GLY A 1 203 ? 31.899 4.663 -39.833 1.00 95.06 203 GLY A CA 1
ATOM 1483 C C . GLY A 1 203 ? 30.916 5.619 -40.498 1.00 95.06 203 GLY A C 1
ATOM 1484 O O . GLY A 1 203 ? 30.439 6.599 -39.918 1.00 95.06 203 GLY A O 1
ATOM 1485 N N . LEU A 1 204 ? 30.634 5.326 -41.762 1.00 95.81 204 LEU A N 1
ATOM 1486 C CA . LEU A 1 204 ? 29.755 6.096 -42.627 1.00 95.81 204 LEU A CA 1
ATOM 1487 C C . LEU A 1 204 ? 28.725 5.167 -43.272 1.00 95.81 204 LEU A C 1
ATOM 1489 O O . LEU A 1 204 ? 29.071 4.319 -44.094 1.00 95.81 204 LEU A O 1
ATOM 1493 N N . ALA A 1 205 ? 27.448 5.375 -42.948 1.00 93.00 205 ALA A N 1
ATOM 1494 C CA . ALA A 1 205 ? 26.340 4.758 -43.670 1.00 93.00 205 ALA A CA 1
ATOM 1495 C C . ALA A 1 205 ? 25.755 5.751 -44.680 1.00 93.00 205 ALA A C 1
ATOM 1497 O O . ALA A 1 205 ? 25.313 6.847 -44.322 1.00 93.00 205 ALA A O 1
ATOM 1498 N N . ILE A 1 206 ? 25.735 5.372 -45.954 1.00 91.62 206 ILE A N 1
ATOM 1499 C CA . ILE A 1 206 ? 25.142 6.161 -47.034 1.00 91.62 206 ILE A CA 1
ATOM 1500 C C . ILE A 1 206 ? 23.856 5.466 -47.459 1.00 91.62 206 ILE A C 1
ATOM 1502 O O . ILE A 1 206 ? 23.899 4.383 -48.033 1.00 91.62 206 ILE A O 1
ATOM 1506 N N . SER A 1 207 ? 22.708 6.089 -47.194 1.00 87.19 207 SER A N 1
ATOM 1507 C CA . SER A 1 207 ? 21.408 5.562 -47.626 1.00 87.19 207 SER A CA 1
ATOM 1508 C C . SER A 1 207 ? 20.900 6.291 -48.871 1.00 87.19 207 SER A C 1
ATOM 1510 O O . SER A 1 207 ? 20.860 7.527 -48.908 1.00 87.19 207 SER A O 1
ATOM 1512 N N . ARG A 1 208 ? 20.497 5.516 -49.884 1.00 85.62 208 ARG A N 1
ATOM 1513 C CA . ARG A 1 208 ? 19.877 5.984 -51.134 1.00 85.62 208 ARG A CA 1
ATOM 1514 C C . ARG A 1 208 ? 18.465 5.420 -51.259 1.00 85.62 208 ARG A C 1
ATOM 1516 O O . ARG A 1 208 ? 18.250 4.234 -51.016 1.00 85.62 208 ARG A O 1
ATOM 1523 N N . VAL A 1 209 ? 17.510 6.268 -51.636 1.00 79.06 209 VAL A N 1
ATOM 1524 C CA . VAL A 1 209 ? 16.150 5.844 -52.005 1.00 79.06 209 VAL A CA 1
ATOM 1525 C C . VAL A 1 209 ? 16.199 5.365 -53.457 1.00 79.06 209 VAL A C 1
ATOM 1527 O O . VAL A 1 209 ? 16.695 6.080 -54.313 1.00 79.06 209 VAL A O 1
ATOM 1530 N N . LEU A 1 210 ? 15.679 4.181 -53.760 1.00 75.62 210 LEU A N 1
ATOM 1531 C CA . LEU A 1 210 ? 15.549 3.675 -55.128 1.00 75.62 210 LEU A CA 1
ATOM 1532 C C . LEU A 1 210 ? 14.103 3.843 -55.627 1.00 75.62 210 LEU A C 1
ATOM 1534 O O . LEU A 1 210 ? 13.169 3.747 -54.823 1.00 75.62 210 LEU A O 1
ATOM 1538 N N . PRO A 1 211 ? 13.879 4.087 -56.935 1.00 65.25 211 PRO A N 1
ATOM 1539 C CA . PRO A 1 211 ? 14.863 4.306 -58.011 1.00 65.25 211 PRO A CA 1
ATOM 1540 C C . PRO A 1 211 ? 15.339 5.767 -58.132 1.00 65.25 211 PRO A C 1
ATOM 1542 O O . PRO A 1 211 ? 16.108 6.096 -59.031 1.00 65.25 211 PRO A O 1
ATOM 1545 N N . VAL A 1 212 ? 14.837 6.661 -57.277 1.00 64.44 212 VAL A N 1
ATOM 1546 C CA . VAL A 1 212 ? 15.063 8.103 -57.397 1.00 64.44 212 VAL A CA 1
ATOM 1547 C C . VAL A 1 212 ? 16.293 8.504 -56.588 1.00 64.44 212 VAL A C 1
ATOM 1549 O O . VAL A 1 212 ? 16.210 8.620 -55.367 1.00 64.44 212 VAL A O 1
ATOM 1552 N N . ASP A 1 213 ? 17.409 8.753 -57.276 1.00 57.84 213 ASP A N 1
ATOM 1553 C CA . ASP A 1 213 ? 18.694 9.170 -56.691 1.00 57.84 213 ASP A CA 1
ATOM 1554 C C . ASP A 1 213 ? 18.656 10.635 -56.202 1.00 57.84 213 ASP A C 1
ATOM 1556 O O . ASP A 1 213 ? 19.374 11.520 -56.664 1.00 57.84 213 ASP A O 1
ATOM 1560 N N . HIS A 1 214 ? 17.736 10.930 -55.284 1.00 64.44 214 HIS A N 1
ATOM 1561 C CA . HIS A 1 214 ? 17.774 12.161 -54.506 1.00 64.44 214 HIS A CA 1
ATOM 1562 C C . HIS A 1 214 ? 18.957 12.131 -53.535 1.00 64.44 214 HIS A C 1
ATOM 1564 O O . HIS A 1 214 ? 19.442 11.056 -53.183 1.00 64.44 214 HIS A O 1
ATOM 1570 N N . MET A 1 215 ? 19.396 13.319 -53.089 1.00 72.19 215 MET A N 1
ATOM 1571 C CA . MET A 1 215 ? 20.598 13.495 -52.265 1.00 72.19 215 MET A CA 1
ATOM 1572 C C . MET A 1 215 ? 20.748 12.382 -51.209 1.00 72.19 215 MET A C 1
ATOM 1574 O O . MET A 1 215 ? 19.889 12.265 -50.325 1.00 72.19 215 MET A O 1
ATOM 1578 N N . PRO A 1 216 ? 21.817 11.564 -51.287 1.00 82.19 216 PRO A N 1
ATOM 1579 C CA . PRO A 1 216 ? 22.014 10.461 -50.363 1.00 82.19 216 PRO A CA 1
ATOM 1580 C C . PRO A 1 216 ? 22.108 10.997 -48.939 1.00 82.19 216 PRO A C 1
ATOM 1582 O O . PRO A 1 216 ? 22.834 11.956 -48.669 1.00 82.19 216 PRO A O 1
ATOM 1585 N N . THR A 1 217 ? 21.406 10.360 -48.006 1.00 85.38 217 THR A N 1
ATOM 1586 C CA . THR A 1 217 ? 21.590 10.693 -46.592 1.00 85.38 217 THR A CA 1
ATOM 1587 C C . THR A 1 217 ? 22.857 10.011 -46.105 1.00 85.38 217 THR A C 1
ATOM 1589 O O . THR A 1 217 ? 22.965 8.786 -46.173 1.00 85.38 217 THR A O 1
ATOM 1592 N N . ARG A 1 218 ? 23.798 10.809 -45.608 1.00 90.12 218 ARG A N 1
ATOM 1593 C CA . ARG A 1 218 ? 25.068 10.347 -45.050 1.00 90.12 218 ARG A CA 1
ATOM 1594 C C . ARG A 1 218 ? 25.001 10.410 -43.530 1.00 90.12 218 ARG A C 1
ATOM 1596 O O . ARG A 1 218 ? 24.777 11.481 -42.975 1.00 90.12 218 ARG A O 1
ATOM 1603 N N . LEU A 1 219 ? 25.189 9.268 -42.883 1.00 89.94 219 LEU A N 1
ATOM 1604 C CA . LEU A 1 219 ? 25.252 9.120 -41.434 1.00 89.94 219 LEU A CA 1
ATOM 1605 C C . LEU A 1 219 ? 26.701 8.805 -41.063 1.00 89.94 219 LEU A C 1
ATOM 1607 O O . LEU A 1 219 ? 27.113 7.648 -41.104 1.00 89.94 219 LEU A O 1
ATOM 1611 N N . ALA A 1 220 ? 27.483 9.849 -40.796 1.00 92.75 220 ALA A N 1
ATOM 1612 C CA . ALA A 1 220 ? 28.862 9.725 -40.335 1.00 92.75 220 ALA A CA 1
ATOM 1613 C C . ALA A 1 220 ? 28.895 9.791 -38.804 1.00 92.75 220 ALA A C 1
ATOM 1615 O O . ALA A 1 220 ? 28.335 10.724 -38.224 1.00 92.75 220 ALA A O 1
ATOM 1616 N N . GLY A 1 221 ? 29.534 8.820 -38.157 1.00 92.56 221 GLY A N 1
ATOM 1617 C CA . GLY A 1 221 ? 29.684 8.788 -36.704 1.00 92.56 221 GLY A CA 1
ATOM 1618 C C . GLY A 1 221 ? 29.775 7.368 -36.164 1.00 92.56 221 GLY A C 1
ATOM 1619 O O . GLY A 1 221 ? 30.250 6.463 -36.845 1.00 92.56 221 GLY A O 1
ATOM 1620 N N . HIS A 1 222 ? 29.317 7.173 -34.933 1.00 93.25 222 HIS A N 1
ATOM 1621 C CA . HIS A 1 222 ? 29.410 5.892 -34.247 1.00 93.25 222 HIS A CA 1
ATOM 1622 C C . HIS A 1 222 ? 28.169 5.029 -34.453 1.00 93.25 222 HIS A C 1
ATOM 1624 O O . HIS A 1 222 ? 27.034 5.512 -34.433 1.00 93.25 222 HIS A O 1
ATOM 1630 N N . PHE A 1 223 ? 28.408 3.734 -34.629 1.00 92.62 223 PHE A N 1
ATOM 1631 C CA . PHE A 1 223 ? 27.407 2.690 -34.757 1.00 92.62 223 PHE A CA 1
ATOM 1632 C C . PHE A 1 223 ? 27.636 1.626 -33.689 1.00 92.62 223 PHE A C 1
ATOM 1634 O O . PHE A 1 223 ? 28.773 1.328 -33.320 1.00 92.62 223 PHE A O 1
ATOM 1641 N N . ARG A 1 224 ? 26.544 1.048 -33.197 1.00 91.88 224 ARG A N 1
ATOM 1642 C CA . ARG A 1 224 ? 26.569 -0.051 -32.232 1.00 91.88 224 ARG A CA 1
ATOM 1643 C C . ARG A 1 224 ? 25.416 -0.988 -32.516 1.00 91.88 224 ARG A C 1
ATOM 1645 O O . ARG A 1 224 ? 24.283 -0.528 -32.647 1.00 91.88 224 ARG A O 1
ATOM 1652 N N . ASP A 1 225 ? 25.710 -2.274 -32.671 1.00 89.88 225 ASP A N 1
ATOM 1653 C CA . ASP A 1 225 ? 24.716 -3.301 -33.014 1.00 89.88 225 ASP A CA 1
ATOM 1654 C C . ASP A 1 225 ? 23.866 -2.930 -34.253 1.00 89.88 225 ASP A C 1
ATOM 1656 O O . ASP A 1 225 ? 22.683 -3.272 -34.365 1.00 89.88 225 ASP A O 1
ATOM 1660 N N . GLY A 1 226 ? 24.481 -2.211 -35.201 1.00 91.19 226 GLY A N 1
ATOM 1661 C CA . GLY A 1 226 ? 23.879 -1.708 -36.436 1.00 91.19 226 GLY A CA 1
ATOM 1662 C C . GLY A 1 226 ? 23.092 -0.399 -36.299 1.00 91.19 226 GLY A C 1
ATOM 1663 O O . GLY A 1 226 ? 22.549 0.077 -37.292 1.00 91.19 226 GLY A O 1
ATOM 1664 N N . VAL A 1 227 ? 23.011 0.205 -35.111 1.00 91.06 227 VAL A N 1
ATOM 1665 C CA . VAL A 1 227 ? 22.234 1.426 -34.836 1.00 91.06 227 VAL A CA 1
ATOM 1666 C C . VAL A 1 227 ? 23.144 2.654 -34.806 1.00 91.06 227 VAL A C 1
ATOM 1668 O O . VAL A 1 227 ? 24.181 2.642 -34.148 1.00 91.06 227 VAL A O 1
ATOM 1671 N N . PHE A 1 228 ? 22.746 3.731 -35.489 1.00 90.69 228 PHE A N 1
ATOM 1672 C CA . PHE A 1 228 ? 23.496 4.990 -35.509 1.00 90.69 228 PHE A CA 1
ATOM 1673 C C . PHE A 1 228 ? 23.338 5.775 -34.196 1.00 90.69 228 PHE A C 1
ATOM 1675 O O . PHE A 1 228 ? 22.228 6.146 -33.810 1.00 90.69 228 PHE A O 1
ATOM 1682 N N . GLN A 1 229 ? 24.452 6.073 -33.530 1.00 87.38 229 GLN A N 1
ATOM 1683 C CA . GLN A 1 229 ? 24.513 6.810 -32.260 1.00 87.38 229 GLN A CA 1
ATOM 1684 C C . GLN A 1 229 ? 24.793 8.314 -32.446 1.00 87.38 229 GLN A C 1
ATOM 1686 O O . GLN A 1 229 ? 24.651 9.094 -31.504 1.00 87.38 229 GLN A O 1
ATOM 1691 N N . GLY A 1 230 ? 25.159 8.750 -33.657 1.00 86.56 230 GLY A N 1
ATOM 1692 C CA . GLY A 1 230 ? 25.616 10.117 -33.913 1.00 86.56 230 GLY A CA 1
ATOM 1693 C C . GLY A 1 230 ? 27.108 10.296 -33.621 1.00 86.56 230 GLY A C 1
ATOM 1694 O O . GLY A 1 230 ? 27.899 9.369 -33.770 1.00 86.56 230 GLY A O 1
ATOM 1695 N N . ALA A 1 231 ? 27.503 11.502 -33.208 1.00 82.62 231 ALA A N 1
ATOM 1696 C CA . ALA A 1 231 ? 28.897 11.821 -32.884 1.00 82.62 231 ALA A CA 1
ATOM 1697 C C . ALA A 1 231 ? 29.360 11.268 -31.522 1.00 82.62 231 ALA A C 1
ATOM 1699 O O . ALA A 1 231 ? 30.557 11.198 -31.264 1.00 82.62 231 ALA A O 1
ATOM 1700 N N . ALA A 1 232 ? 28.433 10.888 -30.638 1.00 77.25 232 ALA A N 1
ATOM 1701 C CA . ALA A 1 232 ? 28.761 10.364 -29.318 1.00 77.25 232 ALA A CA 1
ATOM 1702 C C . ALA A 1 232 ? 28.786 8.831 -29.346 1.00 77.25 232 ALA A C 1
ATOM 1704 O O . ALA A 1 232 ? 27.742 8.199 -29.500 1.00 77.25 232 ALA A O 1
ATOM 1705 N N . ALA A 1 233 ? 29.967 8.238 -29.164 1.00 77.94 233 ALA A N 1
ATOM 1706 C CA . ALA A 1 233 ? 30.092 6.802 -28.943 1.00 77.94 233 ALA A CA 1
ATOM 1707 C C . ALA A 1 233 ? 29.622 6.438 -27.533 1.00 77.94 233 ALA A C 1
ATOM 1709 O O . ALA A 1 233 ? 30.072 7.030 -26.548 1.00 77.94 233 ALA A O 1
ATOM 1710 N N . TYR A 1 234 ? 28.801 5.401 -27.413 1.00 80.19 234 TYR A N 1
ATOM 1711 C CA . TYR A 1 234 ? 28.626 4.702 -26.146 1.00 80.19 234 TYR A CA 1
ATOM 1712 C C . TYR A 1 234 ? 28.787 3.197 -26.349 1.00 80.19 234 TYR A C 1
ATOM 1714 O O . TYR A 1 234 ? 28.159 2.593 -27.213 1.00 80.19 234 TYR A O 1
ATOM 1722 N N . SER A 1 235 ? 29.637 2.579 -25.525 1.00 77.62 235 SER A N 1
ATOM 1723 C CA . SER A 1 235 ? 30.027 1.160 -25.624 1.00 77.62 235 SER A CA 1
ATOM 1724 C C . SER A 1 235 ? 28.954 0.172 -25.153 1.00 77.62 235 SER A C 1
ATOM 1726 O O . SER A 1 235 ? 29.185 -1.039 -25.112 1.00 77.62 235 SER A O 1
ATOM 1728 N N . ARG A 1 236 ? 27.790 0.681 -24.746 1.00 82.19 236 ARG A N 1
ATOM 1729 C CA . ARG A 1 236 ? 26.706 -0.121 -24.183 1.00 82.19 236 ARG A CA 1
ATOM 1730 C C . ARG A 1 236 ? 25.990 -0.894 -25.284 1.00 82.19 236 ARG A C 1
ATOM 1732 O O . ARG A 1 236 ? 25.937 -0.450 -26.424 1.00 82.19 236 ARG A O 1
ATOM 1739 N N . GLU A 1 237 ? 25.471 -2.057 -24.923 1.00 87.44 237 GLU A N 1
ATOM 1740 C CA . GLU A 1 237 ? 24.628 -2.871 -25.797 1.00 87.44 237 GLU A CA 1
ATOM 1741 C C . GLU A 1 237 ? 23.347 -2.112 -26.164 1.00 87.44 237 GLU A C 1
ATOM 1743 O O . GLU A 1 237 ? 22.753 -1.437 -25.309 1.00 87.44 237 GLU A O 1
ATOM 1748 N N . VAL A 1 238 ? 22.935 -2.226 -27.429 1.00 87.62 238 VAL A N 1
ATOM 1749 C CA . VAL A 1 238 ? 21.711 -1.613 -27.949 1.00 87.62 238 VAL A CA 1
ATOM 1750 C C . VAL A 1 238 ? 20.809 -2.684 -28.547 1.00 87.62 238 VAL A C 1
ATOM 1752 O O . VAL A 1 238 ? 21.077 -3.247 -29.607 1.00 87.62 238 VAL A O 1
ATOM 1755 N N . VAL A 1 239 ? 19.663 -2.908 -27.909 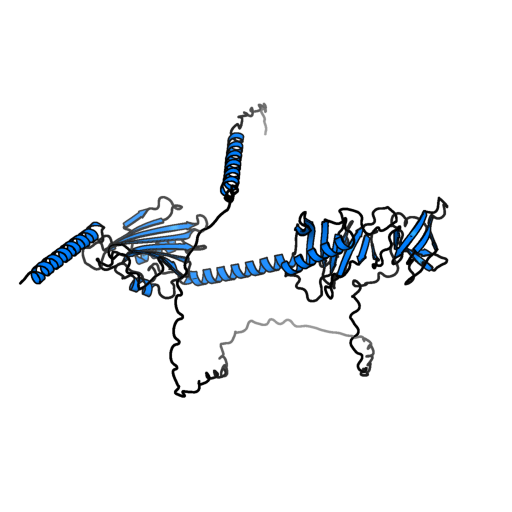1.00 88.81 239 VAL A N 1
ATOM 1756 C CA . VAL A 1 239 ? 18.648 -3.845 -28.394 1.00 88.81 239 VAL A CA 1
ATOM 1757 C C . VAL A 1 239 ? 17.556 -3.067 -29.117 1.00 88.81 239 VAL A C 1
ATOM 1759 O O . VAL A 1 239 ? 16.794 -2.306 -28.515 1.00 88.81 239 VAL A O 1
ATOM 1762 N N . LYS A 1 240 ? 17.446 -3.273 -30.432 1.00 86.00 240 LYS A N 1
ATOM 1763 C CA . LYS A 1 240 ? 16.337 -2.733 -31.224 1.00 86.00 240 LYS A CA 1
ATOM 1764 C C . LYS A 1 240 ? 15.047 -3.498 -30.921 1.00 86.00 240 LYS A C 1
ATOM 1766 O O . LYS A 1 240 ? 14.996 -4.716 -31.064 1.00 86.00 240 LYS A O 1
ATOM 1771 N N . LEU A 1 241 ? 13.988 -2.770 -30.572 1.00 85.56 241 LEU A N 1
ATOM 1772 C CA . LEU A 1 241 ? 12.637 -3.313 -30.405 1.00 85.56 241 LEU A CA 1
ATOM 1773 C C . LEU A 1 241 ? 11.789 -3.106 -31.675 1.00 85.56 241 LEU A C 1
ATOM 1775 O O . LEU A 1 241 ? 12.305 -2.760 -32.737 1.00 85.56 241 LEU A O 1
ATOM 1779 N N . GLU A 1 242 ? 10.474 -3.280 -31.619 1.00 81.06 242 GLU A N 1
ATOM 1780 C CA . GLU A 1 242 ? 9.592 -2.870 -32.720 1.00 81.06 242 GLU A CA 1
ATOM 1781 C C . GLU A 1 242 ? 9.400 -1.338 -32.757 1.00 81.06 242 GLU A C 1
ATOM 1783 O O . GLU A 1 242 ? 9.982 -0.619 -31.951 1.00 81.06 242 GLU A O 1
ATOM 1788 N N . ARG A 1 243 ? 8.658 -0.813 -33.747 1.00 76.56 243 ARG A N 1
ATOM 1789 C CA . ARG A 1 243 ? 8.146 0.583 -33.797 1.00 76.56 243 ARG A CA 1
ATOM 1790 C C . ARG A 1 243 ? 9.152 1.709 -33.492 1.00 76.56 243 ARG A C 1
ATOM 1792 O O . ARG A 1 243 ? 8.787 2.751 -32.964 1.00 76.56 243 ARG A O 1
ATOM 1799 N N . ASP A 1 244 ? 10.408 1.514 -33.888 1.00 83.50 244 ASP A N 1
ATOM 1800 C CA . ASP A 1 244 ? 11.506 2.458 -33.623 1.00 83.50 244 ASP A CA 1
ATOM 1801 C C . ASP A 1 244 ? 11.818 2.688 -32.118 1.00 83.50 244 ASP A C 1
ATOM 1803 O O . ASP A 1 244 ? 12.450 3.678 -31.772 1.00 83.50 244 ASP A O 1
ATOM 1807 N N . ASP A 1 245 ? 11.463 1.741 -31.239 1.00 86.12 245 ASP A N 1
ATOM 1808 C CA . ASP A 1 245 ? 11.867 1.713 -29.822 1.00 86.12 245 ASP A CA 1
ATOM 1809 C C . ASP A 1 245 ? 13.185 0.940 -29.583 1.00 86.12 245 ASP A C 1
ATOM 1811 O O . ASP A 1 245 ? 13.552 0.043 -30.348 1.00 86.12 245 ASP A O 1
ATOM 1815 N N . PHE A 1 246 ? 13.911 1.268 -28.519 1.00 88.00 246 PHE A N 1
ATOM 1816 C CA . PHE A 1 246 ? 15.233 0.724 -28.199 1.00 88.00 246 PHE A CA 1
ATOM 1817 C C . PHE A 1 246 ? 15.390 0.493 -26.700 1.00 88.00 246 PHE A C 1
ATOM 1819 O O . PHE A 1 246 ? 14.888 1.280 -25.898 1.00 88.00 246 PHE A O 1
ATOM 1826 N N . LEU A 1 247 ? 16.140 -0.546 -26.332 1.00 90.38 247 LEU A N 1
ATOM 1827 C CA . LEU A 1 247 ? 16.706 -0.709 -24.994 1.00 90.38 247 LEU A CA 1
ATOM 1828 C C . LEU A 1 247 ? 18.211 -0.480 -25.063 1.00 90.38 247 LEU A C 1
ATOM 1830 O O . LEU A 1 247 ? 18.898 -1.104 -25.867 1.00 90.38 247 LEU A O 1
ATOM 1834 N N . ILE A 1 248 ? 18.720 0.397 -24.207 1.00 89.75 248 ILE A N 1
ATOM 1835 C CA . ILE A 1 248 ? 20.152 0.668 -24.079 1.00 89.75 248 ILE A CA 1
ATOM 1836 C C . ILE A 1 248 ? 20.593 0.186 -22.702 1.00 89.75 248 ILE A C 1
ATOM 1838 O O . ILE A 1 248 ? 20.024 0.605 -21.690 1.00 89.75 248 ILE A O 1
ATOM 1842 N N . ALA A 1 249 ? 21.591 -0.693 -22.653 1.00 91.06 249 ALA A N 1
ATOM 1843 C CA . ALA A 1 249 ? 22.069 -1.251 -21.395 1.00 91.06 249 ALA A CA 1
ATOM 1844 C C . ALA A 1 249 ? 22.675 -0.162 -20.491 1.00 91.06 249 ALA A C 1
ATOM 1846 O O . ALA A 1 249 ? 23.589 0.571 -20.880 1.00 91.06 249 ALA A O 1
ATOM 1847 N N . LEU A 1 250 ? 22.196 -0.083 -19.252 1.00 90.69 250 LEU A N 1
ATOM 1848 C CA . LEU A 1 250 ? 22.762 0.753 -18.197 1.00 90.69 250 LEU A CA 1
ATOM 1849 C C . LEU A 1 250 ? 23.701 -0.088 -17.311 1.00 90.69 250 LEU A C 1
ATOM 1851 O O . LEU A 1 250 ? 23.606 -1.319 -17.286 1.00 90.69 250 LEU A O 1
ATOM 1855 N N . PRO A 1 251 ? 24.634 0.533 -16.567 1.00 86.88 251 PRO A N 1
ATOM 1856 C CA . PRO A 1 251 ? 25.485 -0.208 -15.646 1.00 86.88 251 PRO A CA 1
ATOM 1857 C C . PRO A 1 251 ? 24.638 -0.913 -14.575 1.00 86.88 251 PRO A C 1
ATOM 1859 O O . PRO A 1 251 ? 23.728 -0.321 -14.006 1.00 86.88 251 PRO A O 1
ATOM 1862 N N . ALA A 1 252 ? 24.973 -2.162 -14.242 1.00 77.69 252 ALA A N 1
ATOM 1863 C CA . ALA A 1 252 ? 24.232 -2.948 -13.245 1.00 77.69 252 ALA A CA 1
ATOM 1864 C C . ALA A 1 252 ? 24.335 -2.399 -11.801 1.00 77.69 252 ALA A C 1
ATOM 1866 O O . ALA A 1 252 ? 23.688 -2.911 -10.888 1.00 77.69 252 ALA A O 1
ATOM 1867 N N . GLY A 1 253 ? 25.168 -1.379 -11.554 1.00 76.12 253 GLY A N 1
ATOM 1868 C CA . GLY A 1 253 ? 25.272 -0.713 -10.250 1.00 76.12 253 GLY A CA 1
ATOM 1869 C C . GLY A 1 253 ? 25.704 -1.623 -9.091 1.00 76.12 253 GLY A C 1
ATOM 1870 O O . GLY A 1 253 ? 25.367 -1.344 -7.941 1.00 76.12 253 GLY A O 1
ATOM 1871 N N . GLY A 1 254 ? 26.403 -2.728 -9.381 1.00 77.00 254 GLY A N 1
ATOM 1872 C CA . GLY A 1 254 ? 26.892 -3.683 -8.379 1.00 77.00 254 GLY A CA 1
ATOM 1873 C C . GLY A 1 254 ? 25.837 -4.640 -7.807 1.00 77.00 254 GLY A C 1
ATOM 1874 O O . GLY A 1 254 ? 26.123 -5.331 -6.833 1.00 77.00 254 GLY A O 1
ATOM 1875 N N . LEU A 1 255 ? 24.627 -4.699 -8.375 1.00 81.88 255 LEU A N 1
ATOM 1876 C CA . LEU A 1 255 ? 23.603 -5.669 -7.977 1.00 81.88 255 LEU A CA 1
ATOM 1877 C C . LEU A 1 255 ? 23.703 -6.937 -8.835 1.00 81.88 255 LEU A C 1
ATOM 1879 O O . LEU A 1 255 ? 23.436 -6.911 -10.035 1.00 81.88 255 LEU A O 1
ATOM 1883 N N . ILE A 1 256 ? 24.078 -8.057 -8.212 1.00 84.94 256 ILE A N 1
ATOM 1884 C CA . ILE A 1 256 ? 24.222 -9.345 -8.903 1.00 84.94 256 ILE A CA 1
ATOM 1885 C C . ILE A 1 256 ? 22.857 -9.800 -9.435 1.00 84.94 256 ILE A C 1
ATOM 1887 O O . ILE A 1 256 ? 21.889 -9.921 -8.684 1.00 84.94 256 ILE A O 1
ATOM 1891 N N . GLY A 1 257 ? 22.791 -10.064 -10.742 1.00 84.31 257 GLY A N 1
ATOM 1892 C CA . GLY A 1 257 ? 21.582 -10.538 -11.419 1.00 84.31 257 GLY A CA 1
ATOM 1893 C C . GLY A 1 257 ? 20.530 -9.461 -11.705 1.00 84.31 257 GLY A C 1
ATOM 1894 O O . GLY A 1 257 ? 19.474 -9.804 -12.236 1.00 84.31 257 GLY A O 1
ATOM 1895 N N . ALA A 1 258 ? 20.800 -8.193 -11.376 1.00 89.38 258 ALA A N 1
ATOM 1896 C CA . ALA A 1 258 ? 19.978 -7.062 -11.793 1.00 89.38 258 ALA A CA 1
ATOM 1897 C C . ALA A 1 258 ? 20.416 -6.546 -13.165 1.00 89.38 258 ALA A C 1
ATOM 1899 O O . ALA A 1 258 ? 21.608 -6.520 -13.477 1.00 89.38 258 ALA A O 1
ATOM 1900 N N . GLN A 1 259 ? 19.457 -6.062 -13.949 1.00 93.31 259 GLN A N 1
ATOM 1901 C CA . GLN A 1 259 ? 19.740 -5.353 -15.194 1.00 93.31 259 GLN A CA 1
ATOM 1902 C C . GLN A 1 259 ? 18.902 -4.091 -15.272 1.00 93.31 259 GLN A C 1
ATOM 1904 O O . GLN A 1 259 ? 17.748 -4.066 -14.849 1.00 93.31 259 GLN A O 1
ATOM 1909 N N . PHE A 1 260 ? 19.486 -3.050 -15.842 1.00 93.56 260 PHE A N 1
ATOM 1910 C CA . PHE A 1 260 ? 18.817 -1.782 -16.057 1.00 93.56 260 PHE A CA 1
ATOM 1911 C C . PHE A 1 260 ? 18.937 -1.435 -17.532 1.00 93.56 260 PHE A C 1
ATOM 1913 O O . PHE A 1 260 ? 20.022 -1.508 -18.106 1.00 93.56 260 PHE A O 1
ATOM 1920 N N . TRP A 1 261 ? 17.821 -1.054 -18.132 1.00 93.56 261 TRP A N 1
ATOM 1921 C CA . TRP A 1 261 ? 17.745 -0.695 -19.535 1.00 93.56 261 TRP A CA 1
ATOM 1922 C C . TRP A 1 261 ? 17.062 0.656 -19.659 1.00 93.56 261 TRP A C 1
ATOM 1924 O O . TRP A 1 261 ? 15.968 0.851 -19.132 1.00 93.56 261 TRP A O 1
ATOM 1934 N N . LEU A 1 262 ? 17.685 1.583 -20.373 1.00 91.62 262 LEU A N 1
ATOM 1935 C CA . LEU A 1 262 ? 17.023 2.809 -20.787 1.00 91.62 262 LEU A CA 1
ATOM 1936 C C . LEU A 1 262 ? 16.138 2.479 -21.992 1.00 91.62 262 LEU A C 1
ATOM 1938 O O . LEU A 1 262 ? 16.644 2.053 -23.029 1.00 91.62 262 LEU A O 1
ATOM 1942 N N . HIS A 1 263 ? 14.827 2.643 -21.846 1.00 90.88 263 HIS A N 1
ATOM 1943 C CA . HIS A 1 263 ? 13.849 2.405 -22.897 1.00 90.88 263 HIS A CA 1
ATOM 1944 C C . HIS A 1 263 ? 13.487 3.719 -23.589 1.00 90.88 263 HIS A C 1
ATOM 1946 O O . HIS A 1 263 ? 12.957 4.648 -22.970 1.00 90.88 263 HIS A O 1
ATOM 1952 N N . ARG A 1 264 ? 13.809 3.786 -24.883 1.00 86.19 264 ARG A N 1
ATOM 1953 C CA . ARG A 1 264 ? 13.790 5.012 -25.685 1.00 86.19 264 ARG A CA 1
ATOM 1954 C C . ARG A 1 264 ? 13.018 4.804 -26.970 1.00 86.19 264 ARG A C 1
ATOM 1956 O O . ARG A 1 264 ? 13.232 3.816 -27.667 1.00 86.19 264 ARG A O 1
ATOM 1963 N N . ARG A 1 265 ? 12.219 5.803 -27.331 1.00 83.56 265 ARG A N 1
ATOM 1964 C CA . ARG A 1 265 ? 11.595 5.901 -28.647 1.00 83.56 265 ARG A CA 1
ATOM 1965 C C . ARG A 1 265 ? 12.408 6.823 -29.540 1.00 83.56 265 ARG A C 1
ATOM 1967 O O . ARG A 1 265 ? 12.815 7.902 -29.117 1.00 83.56 265 ARG A O 1
ATOM 1974 N N . PHE A 1 266 ? 12.629 6.413 -30.781 1.00 79.44 266 PHE A N 1
ATOM 1975 C CA . PHE A 1 266 ? 13.282 7.247 -31.784 1.00 79.44 266 PHE A CA 1
ATOM 1976 C C . PHE A 1 266 ? 12.523 8.563 -32.020 1.00 79.44 266 PHE A C 1
ATOM 1978 O O . PHE A 1 266 ? 11.318 8.549 -32.282 1.00 79.44 266 PHE A O 1
ATOM 1985 N N . ALA A 1 267 ? 13.244 9.688 -31.970 1.00 70.12 267 ALA A N 1
ATOM 1986 C CA . ALA A 1 267 ? 12.677 11.039 -32.012 1.00 70.12 267 ALA A CA 1
ATOM 1987 C C . ALA A 1 267 ? 12.728 11.720 -33.398 1.00 70.12 267 ALA A C 1
ATOM 1989 O O . ALA A 1 267 ? 12.250 12.843 -33.540 1.00 70.12 267 ALA A O 1
ATOM 1990 N N . GLY A 1 268 ? 13.249 11.052 -34.436 1.00 69.50 268 GLY A N 1
ATOM 1991 C CA . GLY A 1 268 ? 13.230 11.556 -35.820 1.00 69.50 268 GLY A CA 1
ATOM 1992 C C . GLY A 1 268 ? 14.576 12.030 -36.379 1.00 69.50 268 GLY A C 1
ATOM 1993 O O . GLY A 1 268 ? 14.712 12.127 -37.597 1.00 69.50 268 GLY A O 1
ATOM 1994 N N . ASP A 1 269 ? 15.584 12.256 -35.539 1.00 67.06 269 ASP A N 1
ATOM 1995 C CA . ASP A 1 269 ? 16.884 12.870 -35.862 1.00 67.06 269 ASP A CA 1
ATOM 1996 C C . ASP A 1 269 ? 17.941 11.906 -36.441 1.00 67.06 269 ASP A C 1
ATOM 1998 O O . ASP A 1 269 ? 19.117 12.241 -36.546 1.00 67.06 269 ASP A O 1
ATOM 2002 N N . LEU A 1 270 ? 17.512 10.730 -36.913 1.00 71.88 270 LEU A N 1
ATOM 2003 C CA . LEU A 1 270 ? 18.313 9.638 -37.509 1.00 71.88 270 LEU A CA 1
ATOM 2004 C C . LEU A 1 270 ? 19.338 8.985 -36.574 1.00 71.88 270 LEU A C 1
ATOM 2006 O O . LEU A 1 270 ? 19.701 7.837 -36.824 1.00 71.88 270 LEU A O 1
ATOM 2010 N N . SER A 1 271 ? 19.745 9.648 -35.498 1.00 77.69 271 SER A N 1
ATOM 2011 C CA . SER A 1 271 ? 20.500 9.071 -34.392 1.00 77.69 271 SER A CA 1
ATOM 2012 C C . SER A 1 271 ? 19.572 8.530 -33.303 1.00 77.69 271 SER A C 1
ATOM 2014 O O . SER A 1 271 ? 18.421 8.936 -33.154 1.00 77.69 271 SER A O 1
ATOM 2016 N N . VAL A 1 272 ? 20.096 7.601 -32.506 1.00 75.94 272 VAL A N 1
ATOM 2017 C CA . VAL A 1 272 ? 19.538 7.236 -31.199 1.00 75.94 272 VAL A CA 1
ATOM 2018 C C . VAL A 1 272 ? 20.459 7.830 -30.134 1.00 75.94 272 VAL A C 1
ATOM 2020 O O . VAL A 1 272 ? 21.322 7.128 -29.592 1.00 75.94 272 VAL A O 1
ATOM 2023 N N . PRO A 1 273 ? 20.360 9.146 -29.876 1.00 73.94 273 PRO A N 1
ATOM 2024 C CA . PRO A 1 273 ? 21.190 9.781 -28.869 1.00 73.94 273 PRO A CA 1
ATOM 2025 C C . PRO A 1 273 ? 20.819 9.252 -27.486 1.00 73.94 273 PRO A C 1
ATOM 2027 O O . PRO A 1 273 ? 19.643 9.085 -27.132 1.00 73.94 273 PRO A O 1
ATOM 2030 N N . LEU A 1 274 ? 21.869 9.025 -26.703 1.00 75.94 274 LEU A N 1
ATOM 2031 C CA . LEU A 1 274 ? 21.785 8.442 -25.373 1.00 75.94 274 LEU A CA 1
ATOM 2032 C C . LEU A 1 274 ? 20.879 9.265 -24.447 1.00 75.94 274 LEU A C 1
ATOM 2034 O O . LEU A 1 274 ? 20.109 8.689 -23.689 1.00 75.94 274 LEU A O 1
ATOM 2038 N N . CYS A 1 275 ? 20.916 10.598 -24.566 1.00 77.06 275 CYS A N 1
ATOM 2039 C CA . CYS A 1 275 ? 20.212 11.516 -23.675 1.00 77.06 275 CYS A CA 1
ATOM 2040 C C . CYS A 1 275 ? 19.424 12.574 -24.474 1.00 77.06 275 CYS A C 1
ATOM 2042 O O . CYS A 1 275 ? 20.021 13.481 -25.050 1.00 77.06 275 CYS A O 1
ATOM 2044 N N . ILE A 1 276 ? 18.086 12.495 -24.486 1.00 64.38 276 ILE A N 1
ATOM 2045 C CA . ILE A 1 276 ? 17.207 13.591 -24.943 1.00 64.38 276 ILE A CA 1
ATOM 2046 C C . ILE A 1 276 ? 16.015 13.689 -23.987 1.00 64.38 276 ILE A C 1
ATOM 2048 O O . ILE A 1 276 ? 15.046 12.958 -24.154 1.00 64.38 276 ILE A O 1
ATOM 2052 N N . GLY A 1 277 ? 16.067 14.618 -23.034 1.00 64.12 277 GLY A N 1
ATOM 2053 C CA . GLY A 1 277 ? 14.871 15.189 -22.404 1.00 64.12 277 GLY A CA 1
ATOM 2054 C C . GLY A 1 277 ? 13.901 14.253 -21.658 1.00 64.12 277 GLY A C 1
ATOM 2055 O O . GLY A 1 277 ? 14.149 13.084 -21.418 1.00 64.12 277 GLY A O 1
ATOM 2056 N N . ALA A 1 278 ? 12.787 14.843 -21.220 1.00 58.44 278 ALA A N 1
ATOM 2057 C CA . ALA A 1 278 ? 12.006 14.499 -20.026 1.00 58.44 278 ALA A CA 1
ATOM 2058 C C . ALA A 1 278 ? 11.101 13.241 -20.060 1.00 58.44 278 ALA A C 1
ATOM 2060 O O . ALA A 1 278 ? 10.328 13.067 -19.106 1.00 58.44 278 ALA A O 1
ATOM 2061 N N . ASP A 1 279 ? 11.209 12.397 -21.093 1.00 67.88 279 ASP A N 1
ATOM 2062 C CA . ASP A 1 279 ? 10.316 11.248 -21.351 1.00 67.88 279 ASP A CA 1
ATOM 2063 C C . ASP A 1 279 ? 11.038 9.887 -21.297 1.00 67.88 279 ASP A C 1
ATOM 2065 O O . ASP A 1 279 ? 10.591 8.894 -21.873 1.00 67.88 279 ASP A O 1
ATOM 2069 N N . ASP A 1 280 ? 12.164 9.830 -20.588 1.00 80.56 280 ASP A N 1
ATOM 2070 C CA . ASP A 1 280 ? 12.919 8.594 -20.417 1.00 80.56 280 ASP A CA 1
ATOM 2071 C C . ASP A 1 280 ? 12.214 7.611 -19.486 1.00 80.56 280 ASP A C 1
ATOM 2073 O O . ASP A 1 280 ? 11.823 7.935 -18.357 1.00 80.56 280 ASP A O 1
ATOM 2077 N N . SER A 1 281 ? 12.094 6.372 -19.964 1.00 91.56 281 SER A N 1
ATOM 2078 C CA . SER A 1 281 ? 11.649 5.245 -19.155 1.00 91.56 281 SER A CA 1
ATOM 2079 C C . SER A 1 281 ? 12.804 4.281 -18.916 1.00 91.56 281 SER A C 1
ATOM 2081 O O . SER A 1 281 ? 13.663 4.092 -19.775 1.00 91.56 281 SER A O 1
ATOM 2083 N N . VAL A 1 282 ? 12.853 3.681 -17.733 1.00 94.25 282 VAL A N 1
ATOM 2084 C CA . VAL A 1 282 ? 13.852 2.686 -17.357 1.00 94.25 282 VAL A CA 1
ATOM 2085 C C . VAL A 1 282 ? 13.145 1.377 -17.072 1.00 94.25 282 VAL A C 1
ATOM 2087 O O . VAL A 1 282 ? 12.298 1.286 -16.184 1.00 94.25 282 VAL A O 1
ATOM 2090 N N . LEU A 1 283 ? 13.523 0.345 -17.811 1.00 95.88 283 LEU A N 1
ATOM 2091 C CA . LEU A 1 283 ? 13.143 -1.024 -17.521 1.00 95.88 283 LEU A CA 1
ATOM 2092 C C . LEU A 1 283 ? 14.180 -1.620 -16.564 1.00 95.88 283 LEU A C 1
ATOM 2094 O O . LEU A 1 283 ? 15.356 -1.753 -16.900 1.00 95.88 283 LEU A O 1
ATOM 2098 N N . ALA A 1 284 ? 13.744 -1.970 -15.361 1.00 95.94 284 ALA A N 1
ATOM 2099 C CA . ALA A 1 284 ? 14.575 -2.547 -14.318 1.00 95.94 284 ALA A CA 1
ATOM 2100 C C . ALA A 1 284 ? 14.211 -4.028 -14.129 1.00 95.94 284 ALA A C 1
ATOM 2102 O O . ALA A 1 284 ? 13.133 -4.362 -13.637 1.00 95.94 284 ALA A O 1
ATOM 2103 N N . VAL A 1 285 ? 15.115 -4.922 -14.524 1.00 95.88 285 VAL A N 1
ATOM 2104 C CA . VAL A 1 285 ? 14.938 -6.373 -14.408 1.00 95.88 285 VAL A CA 1
ATOM 2105 C C . VAL A 1 285 ? 15.373 -6.810 -13.017 1.00 95.88 285 VAL A C 1
ATOM 2107 O O . VAL A 1 285 ? 16.548 -6.715 -12.647 1.00 95.88 285 VAL A O 1
ATOM 2110 N N . LEU A 1 286 ? 14.399 -7.265 -12.240 1.00 94.00 286 LEU A N 1
ATOM 2111 C CA . LEU A 1 286 ? 14.557 -7.679 -10.860 1.00 94.00 286 LEU A CA 1
ATOM 2112 C C . LEU A 1 286 ? 15.391 -8.977 -10.778 1.00 94.00 286 LEU A C 1
ATOM 2114 O O . LEU A 1 286 ? 15.137 -9.902 -11.552 1.00 94.00 286 LEU A O 1
ATOM 2118 N N . PRO A 1 287 ? 16.346 -9.098 -9.834 1.00 93.06 287 PRO A N 1
ATOM 2119 C CA . PRO A 1 287 ? 17.072 -10.347 -9.611 1.00 93.06 287 PRO A CA 1
ATOM 2120 C C . PRO A 1 287 ? 16.131 -11.509 -9.272 1.00 93.06 287 PRO A C 1
ATOM 2122 O O . PRO A 1 287 ? 15.179 -11.331 -8.514 1.00 93.06 287 PRO A O 1
ATOM 2125 N N . GLY A 1 288 ? 16.431 -12.720 -9.756 1.00 89.56 288 GLY A N 1
ATOM 2126 C CA . GLY A 1 288 ? 15.556 -13.892 -9.582 1.00 89.56 288 GLY A CA 1
ATOM 2127 C C . GLY A 1 288 ? 15.251 -14.297 -8.128 1.00 89.56 288 GLY A C 1
ATOM 2128 O O . GLY A 1 288 ? 14.263 -14.978 -7.882 1.00 89.56 288 GLY A O 1
ATOM 2129 N N . HIS A 1 289 ? 16.059 -13.858 -7.158 1.00 89.31 289 HIS A N 1
ATOM 2130 C CA . HIS A 1 289 ? 15.874 -14.134 -5.727 1.00 89.31 289 HIS A CA 1
ATOM 2131 C C . HIS A 1 289 ? 15.125 -13.025 -4.965 1.00 89.31 289 HIS A C 1
ATOM 2133 O O . HIS A 1 289 ? 14.887 -13.159 -3.765 1.00 89.31 289 HIS A O 1
ATOM 2139 N N . ALA A 1 290 ? 14.794 -11.905 -5.611 1.00 91.69 290 ALA A N 1
ATOM 2140 C CA . ALA A 1 290 ? 14.151 -10.780 -4.945 1.00 91.69 290 ALA A CA 1
ATOM 2141 C C . ALA A 1 290 ? 12.632 -10.985 -4.822 1.00 91.69 290 ALA A C 1
ATOM 2143 O O . ALA A 1 290 ? 11.960 -11.452 -5.742 1.00 91.69 290 ALA A O 1
ATOM 2144 N N . SER A 1 291 ? 12.080 -10.590 -3.673 1.00 92.12 291 SER A N 1
ATOM 2145 C CA . SER A 1 291 ? 10.642 -10.666 -3.408 1.00 92.12 291 SER A CA 1
ATOM 2146 C C . SER A 1 291 ? 9.863 -9.661 -4.260 1.00 92.12 291 SER A C 1
ATOM 2148 O O . SER A 1 291 ? 10.149 -8.464 -4.236 1.00 92.12 291 SER A O 1
ATOM 2150 N N . ARG A 1 292 ? 8.827 -10.141 -4.959 1.00 93.00 292 ARG A N 1
ATOM 2151 C CA . ARG A 1 292 ? 7.903 -9.310 -5.756 1.00 93.00 292 ARG A CA 1
ATOM 2152 C C . ARG A 1 292 ? 6.905 -8.525 -4.892 1.00 93.00 292 ARG A C 1
ATOM 2154 O O . ARG A 1 292 ? 6.347 -7.528 -5.343 1.00 93.00 292 ARG A O 1
ATOM 2161 N N . THR A 1 293 ? 6.714 -8.926 -3.631 1.00 93.06 293 THR A N 1
ATOM 2162 C CA . THR A 1 293 ? 5.767 -8.280 -2.703 1.00 93.06 293 THR A CA 1
ATOM 2163 C C . THR A 1 293 ? 6.428 -7.336 -1.696 1.00 93.06 293 THR A C 1
ATOM 2165 O O . THR A 1 293 ? 5.731 -6.692 -0.917 1.00 93.06 293 THR A O 1
ATOM 2168 N N . ASP A 1 294 ? 7.761 -7.263 -1.663 1.00 95.00 294 ASP A N 1
ATOM 2169 C CA . ASP A 1 294 ? 8.492 -6.366 -0.763 1.00 95.00 294 ASP A CA 1
ATOM 2170 C C . ASP A 1 294 ? 8.594 -4.960 -1.374 1.00 95.00 294 ASP A C 1
ATOM 2172 O O . ASP A 1 294 ? 9.493 -4.646 -2.160 1.00 95.00 294 ASP A O 1
ATOM 2176 N N . ASN A 1 295 ? 7.642 -4.101 -1.006 1.00 95.62 295 ASN A N 1
ATOM 2177 C CA . ASN A 1 295 ? 7.568 -2.732 -1.511 1.00 95.62 295 ASN A CA 1
ATOM 2178 C C . ASN A 1 295 ? 8.825 -1.908 -1.200 1.00 95.62 295 ASN A C 1
ATOM 2180 O O . ASN A 1 295 ? 9.224 -1.082 -2.018 1.00 95.62 295 ASN A O 1
ATOM 2184 N N . GLU A 1 296 ? 9.463 -2.108 -0.048 1.00 95.69 296 GLU A N 1
ATOM 2185 C CA . GLU A 1 296 ? 10.628 -1.313 0.339 1.00 95.69 296 GLU A CA 1
ATOM 2186 C C . GLU A 1 296 ? 11.869 -1.720 -0.466 1.00 95.69 296 GLU A C 1
ATOM 2188 O O . GLU A 1 296 ? 12.621 -0.861 -0.944 1.00 95.69 296 GLU A O 1
ATOM 2193 N N . ALA A 1 297 ? 12.073 -3.025 -0.670 1.00 95.19 297 ALA A N 1
ATOM 2194 C CA . ALA A 1 297 ? 13.132 -3.532 -1.538 1.00 95.19 297 ALA A CA 1
ATOM 2195 C C . ALA A 1 297 ? 12.949 -3.068 -2.992 1.00 95.19 297 ALA A C 1
ATOM 2197 O O . ALA A 1 297 ? 13.900 -2.571 -3.600 1.00 95.19 297 ALA A O 1
ATOM 2198 N N . ILE A 1 298 ? 11.726 -3.144 -3.525 1.00 96.62 298 ILE A N 1
ATOM 2199 C CA . ILE A 1 298 ? 11.414 -2.713 -4.896 1.00 96.62 298 ILE A CA 1
ATOM 2200 C C . ILE A 1 298 ? 11.610 -1.204 -5.064 1.00 96.62 298 ILE A C 1
ATOM 2202 O O . ILE A 1 298 ? 12.201 -0.764 -6.047 1.00 96.62 298 ILE A O 1
ATOM 2206 N N . GLN A 1 299 ? 11.187 -0.390 -4.098 1.00 97.19 299 GLN A N 1
ATOM 2207 C CA . GLN A 1 299 ? 11.422 1.053 -4.140 1.00 97.19 299 GLN A CA 1
ATOM 2208 C C . GLN A 1 299 ? 12.919 1.397 -4.111 1.00 97.19 299 GLN A C 1
ATOM 2210 O O . GLN A 1 299 ? 13.378 2.234 -4.890 1.00 97.19 299 GLN A O 1
ATOM 2215 N N . ARG A 1 300 ? 13.718 0.730 -3.266 1.00 95.94 300 ARG A N 1
ATOM 2216 C CA . ARG A 1 300 ? 15.185 0.886 -3.289 1.00 95.94 300 ARG A CA 1
ATOM 2217 C C . ARG A 1 300 ? 15.770 0.512 -4.651 1.00 95.94 300 ARG A C 1
ATOM 2219 O O . ARG A 1 300 ? 16.624 1.234 -5.162 1.00 95.94 300 ARG A O 1
ATOM 2226 N N . PHE A 1 301 ? 15.275 -0.566 -5.251 1.00 96.06 301 PHE A N 1
ATOM 2227 C CA . PHE A 1 301 ? 15.684 -1.006 -6.581 1.00 96.06 301 PHE A CA 1
ATOM 2228 C C . PHE A 1 301 ? 15.357 0.034 -7.666 1.00 96.06 301 PHE A C 1
ATOM 2230 O O . PHE A 1 301 ? 16.211 0.357 -8.489 1.00 96.06 301 PHE A O 1
ATOM 2237 N N . MET A 1 302 ? 14.167 0.639 -7.616 1.00 96.81 302 MET A N 1
ATOM 2238 C CA . MET A 1 302 ? 13.755 1.704 -8.537 1.00 96.81 302 MET A CA 1
ATOM 2239 C C . MET A 1 302 ? 14.588 2.983 -8.392 1.00 96.81 302 MET A C 1
ATOM 2241 O O . MET A 1 302 ? 14.944 3.585 -9.404 1.00 96.81 302 MET A O 1
ATOM 2245 N N . ARG A 1 303 ? 14.933 3.395 -7.161 1.00 96.50 303 ARG A N 1
ATOM 2246 C CA . ARG A 1 303 ? 15.843 4.536 -6.934 1.00 96.50 303 ARG A CA 1
ATOM 2247 C C . ARG A 1 303 ? 17.199 4.288 -7.577 1.00 96.50 303 ARG A C 1
ATOM 2249 O O . ARG A 1 303 ? 17.689 5.147 -8.302 1.00 96.50 303 ARG A O 1
ATOM 2256 N N . ARG A 1 304 ? 17.746 3.082 -7.400 1.00 95.44 304 ARG A N 1
ATOM 2257 C CA . ARG A 1 304 ? 19.008 2.692 -8.033 1.00 95.44 304 ARG A CA 1
ATOM 2258 C C . ARG A 1 304 ? 18.918 2.704 -9.558 1.00 95.44 304 ARG A C 1
ATOM 2260 O O . ARG A 1 304 ? 19.861 3.139 -10.205 1.00 95.44 304 ARG A O 1
ATOM 2267 N N . ALA A 1 305 ? 17.789 2.301 -10.138 1.00 94.50 305 ALA A N 1
ATOM 2268 C CA . ALA A 1 305 ? 17.561 2.427 -11.578 1.00 94.50 305 ALA A CA 1
ATOM 2269 C C . ALA A 1 305 ? 17.634 3.898 -12.046 1.00 94.50 305 ALA A C 1
ATOM 2271 O O . ALA A 1 305 ? 18.284 4.192 -13.048 1.00 94.50 305 ALA A O 1
ATOM 2272 N N . GLY A 1 306 ? 17.038 4.823 -11.281 1.00 94.12 306 GLY A N 1
ATOM 2273 C CA . GLY A 1 306 ? 17.148 6.268 -11.513 1.00 94.12 306 GLY A CA 1
ATOM 2274 C C . GLY A 1 306 ? 18.587 6.783 -11.405 1.00 94.12 306 GLY A C 1
ATOM 2275 O O . GLY A 1 306 ? 19.048 7.498 -12.292 1.00 94.12 306 GLY A O 1
ATOM 2276 N N . GLU A 1 307 ? 19.331 6.349 -10.382 1.00 94.19 307 GLU A N 1
ATOM 2277 C CA . GLU A 1 307 ? 20.760 6.660 -10.219 1.00 94.19 307 GLU A CA 1
ATOM 2278 C C . GLU A 1 307 ? 21.589 6.205 -11.425 1.00 94.19 307 GLU A C 1
ATOM 2280 O O . GLU A 1 307 ? 22.406 6.974 -11.929 1.00 94.19 307 GLU A O 1
ATOM 2285 N N . GLN A 1 308 ? 21.378 4.974 -11.910 1.00 93.06 308 GLN A N 1
ATOM 2286 C CA . GLN A 1 308 ? 22.108 4.451 -13.070 1.00 93.06 308 GLN A CA 1
ATOM 2287 C C . GLN A 1 308 ? 21.758 5.209 -14.353 1.00 93.06 308 GLN A C 1
ATOM 2289 O O . GLN A 1 308 ? 22.649 5.501 -15.150 1.00 93.06 308 GLN A O 1
ATOM 2294 N N . ALA A 1 309 ? 20.488 5.573 -14.539 1.00 91.81 309 ALA A N 1
ATOM 2295 C CA . ALA A 1 309 ? 20.072 6.392 -15.672 1.00 91.81 309 ALA A CA 1
ATOM 2296 C C . ALA A 1 309 ? 20.710 7.788 -15.626 1.00 91.81 309 ALA A C 1
ATOM 2298 O O . ALA A 1 309 ? 21.242 8.245 -16.632 1.00 91.81 309 ALA A O 1
ATOM 2299 N N . HIS A 1 310 ? 20.739 8.436 -14.459 1.00 91.88 310 HIS A N 1
ATOM 2300 C CA . HIS A 1 310 ? 21.361 9.751 -14.284 1.00 91.88 310 HIS A CA 1
ATOM 2301 C C . HIS A 1 310 ? 22.885 9.728 -14.438 1.00 91.88 310 HIS A C 1
ATOM 2303 O O . HIS A 1 310 ? 23.461 10.648 -15.010 1.00 91.88 310 HIS A O 1
ATOM 2309 N N . ALA A 1 311 ? 23.546 8.665 -13.969 1.00 90.38 311 ALA A N 1
ATOM 2310 C CA . ALA A 1 311 ? 24.988 8.495 -14.131 1.00 90.38 311 ALA A CA 1
ATOM 2311 C C . ALA A 1 311 ? 25.400 8.431 -15.611 1.00 90.38 311 ALA A C 1
ATOM 2313 O O . ALA A 1 311 ? 26.485 8.881 -15.973 1.00 90.38 311 ALA A O 1
ATOM 2314 N N . VAL A 1 312 ? 24.531 7.881 -16.465 1.00 88.12 312 VAL A N 1
ATOM 2315 C CA . VAL A 1 312 ? 24.735 7.833 -17.918 1.00 88.12 312 VAL A CA 1
ATOM 2316 C C . VAL A 1 312 ? 24.246 9.116 -18.596 1.00 88.12 312 VAL A C 1
ATOM 2318 O O . VAL A 1 312 ? 24.898 9.615 -19.510 1.00 88.12 312 VAL A O 1
ATOM 2321 N N . CYS A 1 313 ? 23.134 9.676 -18.123 1.00 87.69 313 CYS A N 1
ATOM 2322 C CA . CYS A 1 313 ? 22.514 10.884 -18.645 1.00 87.69 313 CYS A CA 1
ATOM 2323 C C . CYS A 1 313 ? 22.273 11.917 -17.534 1.00 87.69 313 CYS A C 1
ATOM 2325 O O . CYS A 1 313 ? 21.176 11.968 -16.976 1.00 87.69 313 CYS A O 1
ATOM 2327 N N . PRO A 1 314 ? 23.237 12.818 -17.257 1.00 88.44 314 PRO A N 1
ATOM 2328 C CA . PRO A 1 314 ? 23.126 13.795 -16.166 1.00 88.44 314 PRO A CA 1
ATOM 2329 C C . PRO A 1 314 ? 21.940 14.765 -16.289 1.00 88.44 314 PRO A C 1
ATOM 2331 O O . PRO A 1 314 ? 21.486 15.343 -15.303 1.00 88.44 314 PRO A O 1
ATOM 2334 N N . LEU A 1 315 ? 21.406 14.948 -17.500 1.00 86.81 315 LEU A N 1
ATOM 2335 C CA . LEU A 1 315 ? 20.210 15.763 -17.738 1.00 86.81 315 LEU A CA 1
ATOM 2336 C C . LEU A 1 315 ? 18.915 15.066 -17.285 1.00 86.81 315 LEU A C 1
ATOM 2338 O O . LEU A 1 315 ? 17.897 15.729 -17.073 1.00 86.81 315 LEU A O 1
ATOM 2342 N N . VAL A 1 316 ? 18.938 13.743 -17.105 1.00 87.62 316 VAL A N 1
ATOM 2343 C CA . VAL A 1 316 ? 17.795 12.958 -16.636 1.00 87.62 316 VAL A CA 1
ATOM 2344 C C . VAL A 1 316 ? 17.680 13.127 -15.129 1.00 87.62 316 VAL A C 1
ATOM 2346 O O . VAL A 1 316 ? 18.375 12.485 -14.347 1.00 87.62 316 VAL A O 1
ATOM 2349 N N . ARG A 1 317 ? 16.783 14.020 -14.707 1.00 91.31 317 ARG A N 1
ATOM 2350 C CA . ARG A 1 317 ? 16.409 14.197 -13.292 1.00 91.31 317 ARG A CA 1
ATOM 2351 C C . ARG A 1 317 ? 15.087 13.522 -12.937 1.00 91.31 317 ARG A C 1
ATOM 2353 O O . ARG A 1 317 ? 14.684 13.550 -11.781 1.00 91.31 317 ARG A O 1
ATOM 2360 N N . ARG A 1 318 ? 14.394 12.944 -13.919 1.00 93.31 318 ARG A N 1
ATOM 2361 C CA . ARG A 1 318 ? 13.093 12.290 -13.760 1.00 93.31 318 ARG A CA 1
ATOM 2362 C C . ARG A 1 318 ? 12.953 11.178 -14.789 1.00 93.31 318 ARG A C 1
ATOM 2364 O O . ARG A 1 318 ? 13.204 11.422 -15.962 1.00 93.31 318 ARG A O 1
ATOM 2371 N N . VAL A 1 319 ? 12.534 10.001 -14.339 1.00 93.25 319 VAL A N 1
ATOM 2372 C CA . VAL A 1 319 ? 12.433 8.781 -15.148 1.00 93.25 319 VAL A CA 1
ATOM 2373 C C . VAL A 1 319 ? 11.187 8.001 -14.724 1.00 93.25 319 VAL A C 1
ATOM 2375 O O . VAL A 1 319 ? 10.849 7.949 -13.538 1.00 93.25 319 VAL A O 1
ATOM 2378 N N . GLU A 1 320 ? 10.491 7.392 -15.680 1.00 94.81 320 GLU A N 1
ATOM 2379 C CA . GLU A 1 320 ? 9.472 6.378 -15.383 1.00 94.81 320 GLU A CA 1
ATOM 2380 C C . GLU A 1 320 ? 10.145 5.009 -15.263 1.00 94.81 320 GLU A C 1
ATOM 2382 O O . GLU A 1 320 ? 10.682 4.499 -16.239 1.00 94.81 320 GLU A O 1
ATOM 2387 N N . THR A 1 321 ? 10.139 4.406 -14.078 1.00 95.88 321 THR A N 1
ATOM 2388 C CA . THR A 1 321 ? 10.764 3.101 -13.844 1.00 95.88 321 THR A CA 1
ATOM 2389 C C . THR A 1 321 ? 9.712 2.001 -13.823 1.00 95.88 321 THR A C 1
ATOM 2391 O O . THR A 1 321 ? 8.809 2.005 -12.981 1.00 95.88 321 THR A O 1
ATOM 2394 N N . THR A 1 322 ? 9.875 1.013 -14.696 1.00 96.69 322 THR A N 1
ATOM 2395 C CA . THR A 1 322 ? 9.081 -0.218 -14.730 1.00 96.69 322 THR A CA 1
ATOM 2396 C C . THR A 1 322 ? 9.941 -1.378 -14.249 1.00 96.69 322 THR A C 1
ATOM 2398 O O . THR A 1 322 ? 11.008 -1.631 -14.800 1.00 96.69 322 THR A O 1
ATOM 2401 N N . VAL A 1 323 ? 9.485 -2.092 -13.222 1.00 97.06 323 VAL A N 1
ATOM 2402 C CA . VAL A 1 323 ? 10.167 -3.268 -12.673 1.00 97.06 323 VAL A CA 1
ATOM 2403 C C . VAL A 1 323 ? 9.503 -4.532 -13.195 1.00 97.06 323 VAL A C 1
ATOM 2405 O O . VAL A 1 323 ? 8.292 -4.714 -13.052 1.00 97.06 323 VAL A O 1
ATOM 2408 N N . VAL A 1 324 ? 10.310 -5.419 -13.765 1.00 96.44 324 VAL A N 1
ATOM 2409 C CA . VAL A 1 324 ? 9.884 -6.702 -14.340 1.00 96.44 324 VAL A CA 1
ATOM 2410 C C . VAL A 1 324 ? 10.746 -7.836 -13.786 1.00 96.44 324 VAL A C 1
ATOM 2412 O O . VAL A 1 324 ? 11.872 -7.573 -13.365 1.00 96.44 324 VAL A O 1
ATOM 2415 N N . PRO A 1 325 ? 10.267 -9.086 -13.736 1.00 94.94 325 PRO A N 1
ATOM 2416 C CA . PRO A 1 325 ? 11.107 -10.211 -13.338 1.00 94.94 325 PRO A CA 1
ATOM 2417 C C . PRO A 1 325 ? 12.009 -10.671 -14.494 1.00 94.94 325 PRO A C 1
ATOM 2419 O O . PRO A 1 325 ? 11.892 -10.161 -15.601 1.00 94.94 325 PRO A O 1
ATOM 2422 N N . GLN A 1 326 ? 12.902 -11.637 -14.260 1.00 91.38 326 GLN A N 1
ATOM 2423 C CA . GLN A 1 326 ? 13.810 -12.159 -15.299 1.00 91.38 326 GLN A CA 1
ATOM 2424 C C . GLN A 1 326 ? 13.081 -12.865 -16.455 1.00 91.38 326 GLN A C 1
ATOM 2426 O O . GLN A 1 326 ? 13.560 -12.848 -17.583 1.00 91.38 326 GLN A O 1
ATOM 2431 N N . ASP A 1 327 ? 11.913 -13.445 -16.187 1.00 90.00 327 ASP A N 1
ATOM 2432 C CA . ASP A 1 327 ? 11.061 -14.168 -17.136 1.00 90.00 327 ASP A CA 1
ATOM 2433 C C . ASP A 1 327 ? 10.056 -13.259 -17.869 1.00 90.00 327 ASP A C 1
ATOM 2435 O O . ASP A 1 327 ? 8.997 -13.707 -18.307 1.00 90.00 327 ASP A O 1
ATOM 2439 N N . TYR A 1 328 ? 10.355 -11.963 -17.991 1.00 92.06 328 TYR A N 1
ATOM 2440 C CA . TYR A 1 328 ? 9.471 -11.020 -18.667 1.00 92.06 328 TYR A CA 1
ATOM 2441 C C . TYR A 1 328 ? 9.432 -11.228 -20.188 1.00 92.06 328 TYR A C 1
ATOM 2443 O O . TYR A 1 328 ? 10.440 -11.484 -20.842 1.00 92.06 328 TYR A O 1
ATOM 2451 N N . GLY A 1 329 ? 8.246 -11.050 -20.762 1.00 88.44 329 GLY A N 1
ATOM 2452 C CA . GLY A 1 329 ? 7.991 -10.955 -22.191 1.00 88.44 329 GLY A CA 1
ATOM 2453 C C . GLY A 1 329 ? 7.627 -9.533 -22.620 1.00 88.44 329 GLY A C 1
ATOM 2454 O O . GLY A 1 329 ? 7.367 -8.641 -21.805 1.00 88.44 329 GLY A O 1
ATOM 2455 N N . ARG A 1 330 ? 7.594 -9.327 -23.937 1.00 87.56 330 ARG A N 1
ATOM 2456 C CA . ARG A 1 330 ? 7.221 -8.060 -24.580 1.00 87.56 330 ARG A CA 1
ATOM 2457 C C . ARG A 1 330 ? 5.788 -8.165 -25.091 1.00 87.56 330 ARG A C 1
ATOM 2459 O O . ARG A 1 330 ? 5.423 -9.170 -25.696 1.00 87.56 330 ARG A O 1
ATOM 2466 N N . VAL A 1 331 ? 4.988 -7.131 -24.866 1.00 84.44 331 VAL A N 1
ATOM 2467 C CA . VAL A 1 331 ? 3.615 -7.023 -25.364 1.00 84.44 331 VAL A CA 1
ATOM 2468 C C . VAL A 1 331 ? 3.505 -5.748 -26.189 1.00 84.44 331 VAL A C 1
ATOM 2470 O O . VAL A 1 331 ? 3.736 -4.646 -25.694 1.00 84.44 331 VAL A O 1
ATOM 2473 N N . ASN A 1 332 ? 3.165 -5.904 -27.467 1.00 79.25 332 ASN A N 1
ATOM 2474 C CA . ASN A 1 332 ? 3.005 -4.787 -28.391 1.00 79.25 332 ASN A CA 1
ATOM 2475 C C . ASN A 1 332 ? 1.574 -4.243 -28.298 1.00 79.25 332 ASN A C 1
ATOM 2477 O O . ASN A 1 332 ? 0.655 -4.809 -28.891 1.00 79.25 332 ASN A O 1
ATOM 2481 N N . GLU A 1 333 ? 1.379 -3.139 -27.579 1.00 76.81 333 GLU A N 1
ATOM 2482 C CA . GLU A 1 333 ? 0.095 -2.439 -27.538 1.00 76.81 333 GLU A CA 1
ATOM 2483 C C . GLU A 1 333 ? 0.000 -1.363 -28.633 1.00 76.81 333 GLU A C 1
ATOM 2485 O O . GLU A 1 333 ? 0.956 -1.038 -29.351 1.00 76.81 333 GLU A O 1
ATOM 2490 N N . VAL A 1 334 ? -1.198 -0.802 -28.811 1.00 71.06 334 VAL A N 1
ATOM 2491 C CA . VAL A 1 334 ? -1.440 0.272 -29.777 1.00 71.06 334 VAL A CA 1
ATOM 2492 C C . VAL A 1 334 ? -0.688 1.526 -29.312 1.00 71.06 334 VAL A C 1
ATOM 2494 O O . VAL A 1 334 ? -1.189 2.301 -28.509 1.00 71.06 334 VAL A O 1
ATOM 2497 N N . ASN A 1 335 ? 0.515 1.722 -29.863 1.00 69.06 335 ASN A N 1
ATOM 2498 C CA . ASN A 1 335 ? 1.423 2.873 -29.702 1.00 69.06 335 ASN A CA 1
ATOM 2499 C C . ASN A 1 335 ? 2.442 2.805 -28.554 1.00 69.06 335 ASN A C 1
ATOM 2501 O O . ASN A 1 335 ? 3.158 3.790 -28.361 1.00 69.06 335 ASN A O 1
ATOM 2505 N N . ARG A 1 336 ? 2.567 1.673 -27.849 1.00 76.81 336 ARG A N 1
ATOM 2506 C CA . ARG A 1 336 ? 3.587 1.475 -26.807 1.00 76.81 336 ARG A CA 1
ATOM 2507 C C . ARG A 1 336 ? 4.022 0.010 -26.733 1.00 76.81 336 ARG A C 1
ATOM 2509 O O . ARG A 1 336 ? 3.204 -0.886 -26.928 1.00 76.81 336 ARG A O 1
ATOM 2516 N N . ILE A 1 337 ? 5.299 -0.215 -26.435 1.00 83.62 337 ILE A N 1
ATOM 2517 C CA . ILE A 1 337 ? 5.803 -1.522 -26.006 1.00 83.62 337 ILE A CA 1
ATOM 2518 C C . ILE A 1 337 ? 5.685 -1.598 -24.487 1.00 83.62 337 ILE A C 1
ATOM 2520 O O . ILE A 1 337 ? 6.231 -0.756 -23.769 1.00 83.62 337 ILE A O 1
ATOM 2524 N N . GLU A 1 338 ? 4.961 -2.602 -24.007 1.00 87.56 338 GLU A N 1
ATOM 2525 C CA . GLU A 1 338 ? 4.869 -2.932 -22.590 1.00 87.56 338 GLU A CA 1
ATOM 2526 C C . GLU A 1 338 ? 5.646 -4.212 -22.278 1.00 87.56 338 GLU A C 1
ATOM 2528 O O . GLU A 1 338 ? 5.805 -5.094 -23.122 1.00 87.56 338 GLU A O 1
ATOM 2533 N N . PHE A 1 339 ? 6.103 -4.335 -21.034 1.00 90.56 339 PHE A N 1
ATOM 2534 C CA . PHE A 1 339 ? 6.832 -5.504 -20.553 1.00 90.56 339 PHE A CA 1
ATOM 2535 C C . PHE A 1 339 ? 6.007 -6.204 -19.475 1.00 90.56 339 PHE A C 1
ATOM 2537 O O . PHE A 1 339 ? 5.592 -5.571 -18.502 1.00 90.56 339 PHE A O 1
ATOM 2544 N N . ARG A 1 340 ? 5.728 -7.501 -19.662 1.00 90.50 340 ARG A N 1
ATOM 2545 C CA . ARG A 1 340 ? 4.854 -8.283 -18.773 1.00 90.50 340 ARG A CA 1
ATOM 2546 C C . ARG A 1 340 ? 5.486 -9.630 -18.387 1.00 90.50 340 ARG A C 1
ATOM 2548 O O . ARG A 1 340 ? 6.115 -10.238 -19.240 1.00 90.50 340 ARG A O 1
ATOM 2555 N N . PRO A 1 341 ? 5.276 -10.134 -17.158 1.00 92.50 341 PRO A N 1
ATOM 2556 C CA . PRO A 1 341 ? 4.504 -9.497 -16.095 1.00 92.50 341 PRO A CA 1
ATOM 2557 C C . PRO A 1 341 ? 5.252 -8.295 -15.499 1.00 92.50 341 PRO A C 1
ATOM 2559 O O . PRO A 1 341 ? 6.471 -8.302 -15.362 1.00 92.50 341 PRO A O 1
ATOM 2562 N N . MET A 1 342 ? 4.506 -7.247 -15.162 1.00 94.19 342 MET A N 1
ATOM 2563 C CA . MET A 1 342 ? 5.040 -6.070 -14.482 1.00 94.19 342 MET A CA 1
ATOM 2564 C C . MET A 1 342 ? 4.886 -6.271 -12.975 1.00 94.19 342 MET A C 1
ATOM 2566 O O . MET A 1 342 ? 3.775 -6.495 -12.502 1.00 94.19 342 MET A O 1
ATOM 2570 N N . VAL A 1 343 ? 5.987 -6.178 -12.228 1.00 95.94 343 VAL A N 1
ATOM 2571 C CA . VAL A 1 343 ? 5.971 -6.270 -10.758 1.00 95.94 343 VAL A CA 1
ATOM 2572 C C . VAL A 1 343 ? 5.502 -4.946 -10.168 1.00 95.94 343 VAL A C 1
ATOM 2574 O O . VAL A 1 343 ? 4.613 -4.900 -9.320 1.00 95.94 343 VAL A O 1
ATOM 2577 N N . ALA A 1 344 ? 6.109 -3.850 -10.621 1.00 97.50 344 ALA A N 1
ATOM 2578 C CA . ALA A 1 344 ? 5.812 -2.526 -10.109 1.00 97.50 344 ALA A CA 1
ATOM 2579 C C . ALA A 1 344 ? 6.169 -1.432 -11.119 1.00 97.50 344 ALA A C 1
ATOM 2581 O O . ALA A 1 344 ? 7.034 -1.610 -11.974 1.00 97.50 344 ALA A O 1
ATOM 2582 N N . SER A 1 345 ? 5.542 -0.269 -10.979 1.00 97.06 345 SER A N 1
ATOM 2583 C CA . SER A 1 345 ? 5.852 0.935 -11.754 1.00 97.06 345 SER A CA 1
ATOM 2584 C C . SER A 1 345 ? 5.916 2.148 -10.839 1.00 97.06 345 SER A C 1
ATOM 2586 O O . SER A 1 345 ? 5.109 2.257 -9.912 1.00 97.06 345 SER A O 1
ATOM 2588 N N . ALA A 1 346 ? 6.823 3.080 -11.108 1.00 97.44 346 ALA A N 1
ATOM 2589 C CA . ALA A 1 346 ? 6.851 4.356 -10.409 1.00 97.44 346 ALA A CA 1
ATOM 2590 C C . ALA A 1 346 ? 7.537 5.451 -11.224 1.00 97.44 346 ALA A C 1
ATOM 2592 O O . ALA A 1 346 ? 8.284 5.179 -12.157 1.00 97.44 346 ALA A O 1
ATOM 2593 N N . GLN A 1 347 ? 7.331 6.700 -10.825 1.00 96.75 347 GLN A N 1
ATOM 2594 C CA . GLN A 1 347 ? 8.107 7.832 -11.308 1.00 96.75 347 GLN A CA 1
ATOM 2595 C C . GLN A 1 347 ? 9.204 8.158 -10.296 1.00 96.75 347 GLN A C 1
ATOM 2597 O O . GLN A 1 347 ? 8.923 8.507 -9.148 1.00 96.75 347 GLN A O 1
ATOM 2602 N N . VAL A 1 348 ? 10.453 8.047 -10.730 1.00 96.31 348 VAL A N 1
ATOM 2603 C CA . VAL A 1 348 ? 11.645 8.282 -9.918 1.00 96.31 348 VAL A CA 1
ATOM 2604 C C . VAL A 1 348 ? 12.234 9.631 -10.313 1.00 96.31 348 VAL A C 1
ATOM 2606 O O . VAL A 1 348 ? 12.411 9.904 -11.499 1.00 96.31 348 VAL A O 1
ATOM 2609 N N . TYR A 1 349 ? 12.503 10.506 -9.347 1.00 95.50 349 TYR A N 1
ATOM 2610 C CA . TYR A 1 349 ? 13.047 11.836 -9.624 1.00 95.50 349 TYR A CA 1
ATOM 2611 C C . TYR A 1 349 ? 14.084 12.263 -8.590 1.00 95.50 349 TYR A C 1
ATOM 2613 O O . TYR A 1 349 ? 14.026 11.854 -7.433 1.00 95.50 349 TYR A O 1
ATOM 2621 N N . LEU A 1 350 ? 15.032 13.083 -9.027 1.00 95.44 350 LEU A N 1
ATOM 2622 C CA . LEU A 1 350 ? 16.094 13.653 -8.213 1.00 95.44 350 LEU A CA 1
ATOM 2623 C C . LEU A 1 350 ? 15.635 15.011 -7.679 1.00 95.44 350 LEU A C 1
ATOM 2625 O O . LEU A 1 350 ? 15.499 15.965 -8.453 1.00 95.44 350 LEU A O 1
ATOM 2629 N N . ASP A 1 351 ? 15.385 15.096 -6.374 1.00 94.69 351 ASP A N 1
ATOM 2630 C CA . ASP A 1 351 ? 14.968 16.339 -5.727 1.00 94.69 351 ASP A CA 1
ATOM 2631 C C . ASP A 1 351 ? 16.096 17.391 -5.683 1.00 94.69 351 ASP A C 1
ATOM 2633 O O . ASP A 1 351 ? 17.230 17.158 -6.115 1.00 94.69 351 ASP A O 1
ATOM 2637 N N . ASP A 1 352 ? 15.784 18.588 -5.185 1.00 93.62 352 ASP A N 1
ATOM 2638 C CA . ASP A 1 352 ? 16.746 19.696 -5.095 1.00 93.62 352 ASP A CA 1
ATOM 2639 C C . ASP A 1 352 ? 17.840 19.471 -4.042 1.00 93.62 352 ASP A C 1
ATOM 2641 O O . ASP A 1 352 ? 18.852 20.169 -4.042 1.00 93.62 352 ASP A O 1
ATOM 2645 N N . LYS A 1 353 ? 17.668 18.479 -3.162 1.00 93.75 353 LYS A N 1
ATOM 2646 C CA . LYS A 1 353 ? 18.672 18.061 -2.176 1.00 93.75 353 LYS A CA 1
ATOM 2647 C C . LYS A 1 353 ? 19.590 16.965 -2.722 1.00 93.75 353 LYS A C 1
ATOM 2649 O O . LYS A 1 353 ? 20.455 16.486 -1.993 1.00 93.75 353 LYS A O 1
ATOM 2654 N N . GLY A 1 354 ? 19.404 16.558 -3.979 1.00 92.56 354 GLY A N 1
ATOM 2655 C CA . GLY A 1 354 ? 20.160 15.474 -4.595 1.00 92.56 354 GLY A CA 1
ATOM 2656 C C . GLY A 1 354 ? 19.740 14.084 -4.111 1.00 92.56 354 GLY A C 1
ATOM 2657 O O . GLY A 1 354 ? 20.498 13.133 -4.289 1.00 92.56 354 GLY A O 1
ATOM 2658 N N . ALA A 1 355 ? 18.556 13.941 -3.510 1.00 95.06 355 ALA A N 1
ATOM 2659 C CA . ALA A 1 355 ? 18.017 12.652 -3.101 1.00 95.06 355 ALA A CA 1
ATOM 2660 C C . ALA A 1 355 ? 16.999 12.121 -4.122 1.00 95.06 355 ALA A C 1
ATOM 2662 O O . ALA A 1 355 ? 16.163 12.850 -4.660 1.00 95.06 355 ALA A O 1
ATOM 2663 N N . TRP A 1 356 ? 17.061 10.814 -4.378 1.00 94.56 356 TRP A N 1
ATOM 2664 C CA . TRP A 1 356 ? 16.118 10.133 -5.260 1.00 94.56 356 TRP A CA 1
ATOM 2665 C C . TRP A 1 356 ? 14.811 9.834 -4.541 1.00 94.56 356 TRP A C 1
ATOM 2667 O O . TRP A 1 356 ? 14.770 9.080 -3.568 1.00 94.56 356 TRP A O 1
ATOM 2677 N N . GLN A 1 357 ? 13.731 10.390 -5.070 1.00 97.00 357 GLN A N 1
ATOM 2678 C CA . GLN A 1 357 ? 12.376 10.246 -4.568 1.00 97.00 357 GLN A CA 1
ATOM 2679 C C . GLN A 1 357 ? 11.532 9.417 -5.532 1.00 97.00 357 GLN A C 1
ATOM 2681 O O . GLN A 1 357 ? 11.800 9.346 -6.733 1.00 97.00 357 GLN A O 1
ATOM 2686 N N . ILE A 1 358 ? 10.490 8.788 -4.994 1.00 96.81 358 ILE A N 1
ATOM 2687 C CA . ILE A 1 358 ? 9.544 7.982 -5.764 1.00 96.81 358 ILE A CA 1
ATOM 2688 C C . ILE A 1 358 ? 8.156 8.590 -5.625 1.00 96.81 358 ILE A C 1
ATOM 2690 O O . ILE A 1 358 ? 7.674 8.836 -4.523 1.00 96.81 358 ILE A O 1
ATOM 2694 N N . THR A 1 359 ? 7.489 8.780 -6.754 1.00 96.44 359 THR A N 1
ATOM 2695 C CA . THR A 1 359 ? 6.080 9.167 -6.845 1.00 96.44 359 THR A CA 1
ATOM 2696 C C . THR A 1 359 ? 5.330 8.176 -7.720 1.00 96.44 359 THR A C 1
ATOM 2698 O O . THR A 1 359 ? 5.934 7.402 -8.460 1.00 96.44 359 THR A O 1
ATOM 2701 N N . ARG A 1 360 ? 3.994 8.177 -7.630 1.00 95.38 360 ARG A N 1
ATOM 2702 C CA . ARG A 1 360 ? 3.121 7.309 -8.446 1.00 95.38 360 ARG A CA 1
ATOM 2703 C C . ARG A 1 360 ? 3.498 5.819 -8.366 1.00 95.38 360 ARG A C 1
ATOM 2705 O O . ARG A 1 360 ? 3.382 5.097 -9.350 1.00 95.38 360 ARG A O 1
ATOM 2712 N N . TYR A 1 361 ? 3.971 5.377 -7.200 1.00 97.31 361 TYR A N 1
ATOM 2713 C CA . TYR A 1 361 ? 4.349 3.987 -6.967 1.00 97.31 361 TYR A CA 1
ATOM 2714 C C . TYR A 1 361 ? 3.122 3.075 -7.015 1.00 97.31 361 TYR A C 1
ATOM 2716 O O . TYR A 1 361 ? 2.120 3.337 -6.347 1.00 97.31 361 TYR A O 1
ATOM 2724 N N . ARG A 1 362 ? 3.227 1.984 -7.772 1.00 97.25 362 ARG A N 1
ATOM 2725 C CA . ARG A 1 362 ? 2.205 0.946 -7.894 1.00 97.25 362 ARG A CA 1
ATOM 2726 C C . ARG A 1 362 ? 2.866 -0.429 -7.894 1.00 97.25 362 ARG A C 1
ATOM 2728 O O . ARG A 1 362 ? 3.764 -0.666 -8.693 1.00 97.25 362 ARG A O 1
ATOM 2735 N N . ASN A 1 363 ? 2.387 -1.318 -7.026 1.00 96.88 363 ASN A N 1
ATOM 2736 C CA . ASN A 1 363 ? 2.703 -2.747 -7.000 1.00 96.88 363 ASN A CA 1
ATOM 2737 C C . ASN A 1 363 ? 1.399 -3.502 -6.719 1.00 96.88 363 ASN A C 1
ATOM 2739 O O . ASN A 1 363 ? 0.907 -3.515 -5.587 1.00 96.88 363 ASN A O 1
ATOM 2743 N N . ASP A 1 364 ? 0.807 -4.059 -7.773 1.00 90.50 364 ASP A N 1
ATOM 2744 C CA . ASP A 1 364 ? -0.518 -4.675 -7.693 1.00 90.50 364 ASP A CA 1
ATOM 2745 C C . ASP A 1 364 ? -0.489 -6.001 -6.923 1.00 90.50 364 ASP A C 1
ATOM 2747 O O . ASP A 1 364 ? -1.423 -6.287 -6.176 1.00 90.50 364 ASP A O 1
ATOM 2751 N N . GLU A 1 365 ? 0.600 -6.768 -7.034 1.00 90.25 365 GLU A N 1
ATOM 2752 C CA . GLU A 1 365 ? 0.773 -8.053 -6.347 1.00 90.25 365 GLU A CA 1
ATOM 2753 C C . GLU A 1 365 ? 0.858 -7.857 -4.824 1.00 90.25 365 GLU A C 1
ATOM 2755 O O . GLU A 1 365 ? 0.135 -8.502 -4.060 1.00 90.25 365 GLU A O 1
ATOM 2760 N N . ALA A 1 366 ? 1.664 -6.889 -4.369 1.00 90.62 366 ALA A N 1
ATOM 2761 C CA . ALA A 1 366 ? 1.739 -6.523 -2.955 1.00 90.62 366 ALA A CA 1
ATOM 2762 C C . ALA A 1 366 ? 0.396 -5.986 -2.431 1.00 90.62 366 ALA A C 1
ATOM 2764 O O . ALA A 1 366 ? -0.043 -6.361 -1.342 1.00 90.62 366 ALA A O 1
ATOM 2765 N N . ALA A 1 367 ? -0.284 -5.141 -3.215 1.00 87.94 367 ALA A N 1
ATOM 2766 C CA . ALA A 1 367 ? -1.580 -4.584 -2.836 1.00 87.94 367 ALA A CA 1
ATOM 2767 C C . ALA A 1 367 ? -2.676 -5.658 -2.742 1.00 87.94 367 ALA A C 1
ATOM 2769 O O . ALA A 1 367 ? -3.561 -5.553 -1.892 1.00 87.94 367 ALA A O 1
ATOM 2770 N N . GLN A 1 368 ? -2.646 -6.680 -3.600 1.00 89.19 368 GLN A N 1
ATOM 2771 C CA . GLN A 1 368 ? -3.578 -7.801 -3.531 1.00 89.19 368 GLN A CA 1
ATOM 2772 C C . GLN A 1 368 ? -3.324 -8.657 -2.286 1.00 89.19 368 GLN A C 1
ATOM 2774 O O . GLN A 1 368 ? -4.263 -8.914 -1.530 1.00 89.19 368 GLN A O 1
ATOM 2779 N N . LYS A 1 369 ? -2.063 -9.006 -2.013 1.00 90.12 369 LYS A N 1
ATOM 2780 C CA . LYS A 1 369 ? -1.685 -9.769 -0.818 1.00 90.12 369 LYS A CA 1
ATOM 2781 C C . LYS A 1 369 ? -2.116 -9.072 0.478 1.00 90.12 369 LYS A C 1
ATOM 2783 O O . LYS A 1 369 ? -2.698 -9.704 1.356 1.00 90.12 369 LYS A O 1
ATOM 2788 N N . GLU A 1 370 ? -1.932 -7.754 0.580 1.00 88.50 370 GLU A N 1
ATOM 2789 C CA . GLU A 1 370 ? -2.375 -6.994 1.757 1.00 88.50 370 GLU A CA 1
ATOM 2790 C C . GLU A 1 370 ? -3.906 -7.029 1.934 1.00 88.50 370 GLU A C 1
ATOM 2792 O O . GLU A 1 370 ? -4.411 -7.144 3.056 1.00 88.50 370 GLU A O 1
ATOM 2797 N N . ARG A 1 371 ? -4.674 -6.961 0.834 1.00 89.31 371 ARG A N 1
ATOM 2798 C CA . ARG A 1 371 ? -6.143 -7.081 0.885 1.00 89.31 371 ARG A CA 1
ATOM 2799 C C . ARG A 1 371 ? -6.573 -8.460 1.374 1.00 89.31 371 ARG A C 1
ATOM 2801 O O . ARG A 1 371 ? -7.499 -8.538 2.182 1.00 89.31 371 ARG A O 1
ATOM 2808 N N . GLU A 1 372 ? -5.916 -9.517 0.909 1.00 90.81 372 GLU A N 1
ATOM 2809 C CA . GLU A 1 372 ? -6.191 -10.897 1.320 1.00 90.81 372 GLU A CA 1
ATOM 2810 C C . GLU A 1 372 ? -5.886 -11.108 2.810 1.00 90.81 372 GLU A C 1
ATOM 2812 O O . GLU A 1 372 ? -6.746 -11.592 3.549 1.00 90.81 372 GLU A O 1
ATOM 2817 N N . GLU A 1 373 ? -4.731 -10.642 3.291 1.00 90.38 373 GLU A N 1
ATOM 2818 C CA . GLU A 1 373 ? -4.365 -10.704 4.712 1.00 90.38 373 GLU A CA 1
ATOM 2819 C C . GLU A 1 373 ? -5.338 -9.906 5.592 1.00 90.38 373 GLU A C 1
ATOM 2821 O O . GLU A 1 373 ? -5.780 -10.377 6.645 1.00 90.38 373 GLU A O 1
ATOM 2826 N N . ARG A 1 374 ? -5.731 -8.704 5.156 1.00 88.25 374 ARG A N 1
ATOM 2827 C CA . ARG A 1 374 ? -6.701 -7.870 5.877 1.00 88.25 374 ARG A CA 1
ATOM 2828 C C . ARG A 1 374 ? -8.085 -8.521 5.915 1.00 88.25 374 ARG A C 1
ATOM 2830 O O . ARG A 1 374 ? -8.750 -8.484 6.953 1.00 88.25 374 ARG A O 1
ATOM 2837 N N . ALA A 1 375 ? -8.516 -9.138 4.816 1.00 88.44 375 ALA A N 1
ATOM 2838 C CA . ALA A 1 375 ? -9.772 -9.878 4.753 1.00 88.44 375 ALA A CA 1
ATOM 2839 C C . ALA A 1 375 ? -9.750 -11.114 5.668 1.00 88.44 375 ALA A C 1
ATOM 2841 O O . ALA A 1 375 ? -10.726 -11.356 6.381 1.00 88.44 375 ALA A O 1
ATOM 2842 N N . ALA A 1 376 ? -8.637 -11.852 5.705 1.00 89.94 376 ALA A N 1
ATOM 2843 C CA . ALA A 1 376 ? -8.454 -12.995 6.596 1.00 89.94 376 ALA A CA 1
ATOM 2844 C C . ALA A 1 376 ? -8.518 -12.578 8.075 1.00 89.94 376 ALA A C 1
ATOM 2846 O O . ALA A 1 376 ? -9.301 -13.149 8.836 1.00 89.94 376 ALA A O 1
ATOM 2847 N N . ARG A 1 377 ? -7.800 -11.512 8.466 1.00 86.75 377 ARG A N 1
ATOM 2848 C CA . ARG A 1 377 ? -7.854 -10.959 9.833 1.00 86.75 377 ARG A CA 1
ATOM 2849 C C . ARG A 1 377 ? -9.263 -10.522 10.227 1.00 86.75 377 ARG A C 1
ATOM 2851 O O . ARG A 1 377 ? -9.688 -10.767 11.352 1.00 86.75 377 ARG A O 1
ATOM 2858 N N . ARG A 1 378 ? -10.010 -9.898 9.307 1.00 82.38 378 ARG A N 1
ATOM 2859 C CA . ARG A 1 378 ? -11.401 -9.492 9.557 1.00 82.38 378 ARG A CA 1
ATOM 2860 C C . ARG A 1 378 ? -12.313 -10.698 9.777 1.00 82.38 378 ARG A C 1
ATOM 2862 O O . ARG A 1 378 ? -13.093 -10.680 10.723 1.00 82.38 378 ARG A O 1
ATOM 2869 N N . LYS A 1 379 ? -12.198 -11.741 8.948 1.00 86.19 379 LYS A N 1
ATOM 2870 C CA . LYS A 1 379 ? -12.969 -12.984 9.114 1.00 86.19 379 LYS A CA 1
ATOM 2871 C C . LYS A 1 379 ? -12.650 -13.675 10.438 1.00 86.19 379 LYS A C 1
ATOM 2873 O O . LYS A 1 379 ? -13.560 -14.149 11.110 1.00 86.19 379 LYS A O 1
ATOM 2878 N N . GLU A 1 380 ? -11.380 -13.711 10.835 1.00 79.88 380 GLU A N 1
ATOM 2879 C CA . GLU A 1 380 ? -10.985 -14.298 12.114 1.00 79.88 380 GLU A CA 1
ATOM 2880 C C . GLU A 1 380 ? -11.517 -13.485 13.303 1.00 79.88 380 GLU A C 1
ATOM 2882 O O . GLU A 1 380 ? -12.065 -14.064 14.241 1.00 79.88 380 GLU A O 1
ATOM 2887 N N . ALA A 1 381 ? -11.428 -12.152 13.247 1.00 68.38 381 ALA A N 1
ATOM 2888 C CA . ALA A 1 381 ? -12.002 -11.273 14.264 1.00 68.38 381 ALA A CA 1
ATOM 2889 C C . ALA A 1 381 ? -13.529 -11.432 14.368 1.00 68.38 381 ALA A C 1
ATOM 2891 O O . ALA A 1 381 ? -14.067 -11.486 15.471 1.00 68.38 381 ALA A O 1
ATOM 2892 N N . GLU A 1 382 ? -14.224 -11.566 13.236 1.00 71.31 382 GLU A N 1
ATOM 2893 C CA . GLU A 1 382 ? -15.666 -11.823 13.199 1.00 71.31 382 GLU A CA 1
ATOM 2894 C C . GLU A 1 382 ? -16.011 -13.193 13.797 1.00 71.31 382 GLU A C 1
ATOM 2896 O O . GLU A 1 382 ? -16.938 -13.290 14.600 1.00 71.31 382 GLU A O 1
ATOM 2901 N N . ARG A 1 383 ? -15.240 -14.242 13.474 1.00 76.56 383 ARG A N 1
ATOM 2902 C CA . ARG A 1 383 ? -15.416 -15.581 14.055 1.00 76.56 383 ARG A CA 1
ATOM 2903 C C . ARG A 1 383 ? -15.247 -15.551 15.573 1.00 76.56 383 ARG A C 1
ATOM 2905 O O . ARG A 1 383 ? -16.144 -15.997 16.283 1.00 76.56 383 ARG A O 1
ATOM 2912 N N . ARG A 1 384 ? -14.164 -14.942 16.070 1.00 66.75 384 ARG A N 1
ATOM 2913 C CA . ARG A 1 384 ? -13.938 -14.757 17.515 1.00 66.75 384 ARG A CA 1
ATOM 2914 C C . ARG A 1 384 ? -15.059 -13.935 18.160 1.00 66.75 384 ARG A C 1
ATOM 2916 O O . ARG A 1 384 ? -15.494 -14.249 19.262 1.00 66.75 384 ARG A O 1
ATOM 2923 N N . GLY A 1 385 ? -15.562 -12.911 17.469 1.00 54.47 385 GLY A N 1
ATOM 2924 C CA . GLY A 1 385 ? -16.683 -12.088 17.926 1.00 54.47 385 GLY A CA 1
ATOM 2925 C C . GLY A 1 385 ? -18.005 -12.856 18.048 1.00 54.47 385 GLY A C 1
ATOM 2926 O O . GLY A 1 385 ? -18.734 -12.640 19.017 1.00 54.47 385 GLY A O 1
ATOM 2927 N N . LYS A 1 386 ? -18.295 -13.766 17.106 1.00 64.06 386 LYS A N 1
ATOM 2928 C CA . LYS A 1 386 ? -19.473 -14.654 17.127 1.00 64.06 386 LYS A CA 1
ATOM 2929 C C . LYS A 1 386 ? -19.358 -15.735 18.201 1.00 64.06 386 LYS A C 1
ATOM 2931 O O . LYS A 1 386 ? -20.310 -15.940 18.945 1.00 64.06 386 LYS A O 1
ATOM 2936 N N . GLU A 1 387 ? -18.194 -16.368 18.337 1.00 53.12 387 GLU A N 1
ATOM 2937 C CA . GLU A 1 387 ? -17.921 -17.349 19.400 1.00 53.12 387 GLU A CA 1
ATOM 2938 C C . GLU A 1 387 ? -18.057 -16.709 20.794 1.00 53.12 387 GLU A C 1
ATOM 2940 O O . GLU A 1 387 ? -18.706 -17.269 21.675 1.00 53.12 387 GLU A O 1
ATOM 2945 N N . ALA A 1 388 ? -17.563 -15.478 20.969 1.00 49.19 388 ALA A N 1
ATOM 2946 C CA . ALA A 1 388 ? -17.759 -14.712 22.198 1.00 49.19 388 ALA A CA 1
ATOM 2947 C C . ALA A 1 388 ? -19.227 -14.304 22.432 1.00 49.19 388 ALA A C 1
ATOM 2949 O O . ALA A 1 388 ? -19.627 -14.133 23.579 1.00 49.19 388 ALA A O 1
ATOM 2950 N N . ALA A 1 389 ? -20.044 -14.151 21.382 1.00 48.50 389 ALA A N 1
ATOM 2951 C CA . ALA A 1 389 ? -21.448 -13.758 21.509 1.00 48.50 389 ALA A CA 1
ATOM 2952 C C . ALA A 1 389 ? -22.343 -14.858 22.099 1.00 48.50 389 ALA A C 1
ATOM 2954 O O . ALA A 1 389 ? -23.285 -14.544 22.824 1.00 48.50 389 ALA A O 1
ATOM 2955 N N . VAL A 1 390 ? -22.020 -16.132 21.866 1.00 48.12 390 VAL A N 1
ATOM 2956 C CA . VAL A 1 390 ? -22.783 -17.276 22.401 1.00 48.12 390 VAL A CA 1
ATOM 2957 C C . VAL A 1 390 ? -22.677 -17.374 23.935 1.00 48.12 390 VAL A C 1
ATOM 2959 O O . VAL A 1 390 ? -23.591 -17.870 24.586 1.00 48.12 390 VAL A O 1
ATOM 2962 N N . LEU A 1 391 ? -21.632 -16.798 24.542 1.00 43.94 391 LEU A N 1
ATOM 2963 C CA . LEU A 1 391 ? -21.457 -16.720 26.001 1.00 43.94 391 LEU A CA 1
ATOM 2964 C C . LEU A 1 391 ? -22.187 -15.523 26.660 1.00 43.94 391 LEU A C 1
ATOM 2966 O O . LEU A 1 391 ? -22.186 -15.402 27.883 1.00 43.94 391 LEU A O 1
ATOM 2970 N N . ARG A 1 392 ? -22.844 -14.633 25.895 1.00 50.59 392 ARG A N 1
ATOM 2971 C CA . ARG A 1 392 ? -23.398 -13.341 26.379 1.00 50.59 392 ARG A CA 1
ATOM 2972 C C . ARG A 1 392 ? -24.878 -13.379 26.786 1.00 50.59 392 ARG A C 1
ATOM 2974 O O . ARG A 1 392 ? -25.595 -12.391 26.656 1.00 50.59 392 ARG A O 1
ATOM 2981 N N . ALA A 1 393 ? -25.360 -14.514 27.279 1.00 38.53 393 ALA A N 1
ATOM 2982 C CA . ALA A 1 393 ? -26.788 -14.752 27.496 1.00 38.53 393 ALA A CA 1
ATOM 2983 C C . ALA A 1 393 ? -27.253 -14.705 28.963 1.00 38.53 393 ALA A C 1
ATOM 2985 O O . ALA A 1 393 ? -28.323 -15.231 29.256 1.00 38.53 393 ALA A O 1
ATOM 2986 N N . ASN A 1 394 ? -26.508 -14.077 29.881 1.00 42.66 394 ASN A N 1
ATOM 2987 C CA . ASN A 1 394 ? -26.956 -13.941 31.270 1.00 42.66 394 ASN A CA 1
ATOM 2988 C C . ASN A 1 394 ? -26.753 -12.509 31.800 1.00 42.66 394 ASN A C 1
ATOM 2990 O O . ASN A 1 394 ? -25.612 -12.079 31.933 1.00 42.66 394 ASN A O 1
ATOM 2994 N N . PRO A 1 395 ? -27.828 -11.759 32.120 1.00 46.41 395 PRO A N 1
ATOM 2995 C CA . PRO A 1 395 ? -27.751 -10.391 32.636 1.00 46.41 395 PRO A CA 1
ATOM 2996 C C . PRO A 1 395 ? -27.421 -10.327 34.138 1.00 46.41 395 PRO A C 1
ATOM 2998 O O . PRO A 1 395 ? -27.692 -9.325 34.790 1.00 46.41 395 PRO A O 1
ATOM 3001 N N . ASP A 1 396 ? -26.869 -11.388 34.741 1.00 54.00 396 ASP A N 1
ATOM 3002 C CA . ASP A 1 396 ? -26.028 -11.158 35.921 1.00 54.00 396 ASP A CA 1
ATOM 3003 C C . ASP A 1 396 ? -24.760 -10.522 35.385 1.00 54.00 396 ASP A C 1
ATOM 3005 O O . ASP A 1 396 ? -24.170 -11.055 34.449 1.00 54.00 396 ASP A O 1
ATOM 3009 N N . VAL A 1 397 ? -24.359 -9.379 35.934 1.00 61.72 397 VAL A N 1
ATOM 3010 C CA . VAL A 1 397 ? -23.133 -8.679 35.540 1.00 61.72 397 VAL A CA 1
ATOM 3011 C C . VAL A 1 397 ? -21.930 -9.483 36.056 1.00 61.72 397 VAL A C 1
ATOM 3013 O O . VAL A 1 397 ? -21.218 -9.099 36.976 1.00 61.72 397 VAL A O 1
ATOM 3016 N N . ARG A 1 398 ? -21.785 -10.685 35.501 1.00 73.75 398 ARG A N 1
ATOM 3017 C CA . ARG A 1 398 ? -20.688 -11.640 35.625 1.00 73.75 398 ARG A CA 1
ATOM 3018 C C . ARG A 1 398 ? -20.255 -11.887 37.064 1.00 73.75 398 ARG A C 1
ATOM 3020 O O . ARG A 1 398 ? -19.084 -11.824 37.403 1.00 73.75 398 ARG A O 1
ATOM 3027 N N . GLY A 1 399 ? -21.248 -12.128 37.920 1.00 75.25 399 GLY A N 1
ATOM 3028 C CA . GLY A 1 399 ? -21.049 -12.457 39.330 1.00 75.25 399 GLY A CA 1
ATOM 3029 C C . GLY A 1 399 ? -20.814 -11.264 40.262 1.00 75.25 399 GLY A C 1
ATOM 3030 O O . GLY A 1 399 ? -20.824 -11.474 41.472 1.00 75.25 399 GLY A O 1
ATOM 3031 N N . VAL A 1 400 ? -20.668 -10.034 39.753 1.00 84.44 400 VAL A N 1
ATOM 3032 C CA . VAL A 1 400 ? -20.490 -8.828 40.580 1.00 84.44 400 VAL A CA 1
ATOM 3033 C C . VAL A 1 400 ? -21.821 -8.408 41.210 1.00 84.44 400 VAL A C 1
ATOM 3035 O O . VAL A 1 400 ? -22.838 -8.304 40.523 1.00 84.44 400 VAL A O 1
ATOM 3038 N N . LYS A 1 401 ? -21.819 -8.154 42.524 1.00 84.44 401 LYS A N 1
ATOM 3039 C CA . LYS A 1 401 ? -23.009 -7.788 43.310 1.00 84.44 401 LYS A CA 1
ATOM 3040 C C . LYS A 1 401 ? -22.723 -6.596 44.217 1.00 84.44 401 LYS A C 1
ATOM 3042 O O . LYS A 1 401 ? -21.592 -6.418 44.662 1.00 84.44 401 LYS A O 1
ATOM 3047 N N . LEU A 1 402 ? -23.761 -5.814 44.514 1.00 84.06 402 LEU A N 1
ATOM 3048 C CA . LEU A 1 402 ? -23.694 -4.785 45.555 1.00 84.06 402 LEU A CA 1
ATOM 3049 C C . LEU A 1 402 ? -23.276 -5.406 46.900 1.00 84.06 402 LEU A C 1
ATOM 3051 O O . LEU A 1 402 ? -23.523 -6.591 47.141 1.00 84.06 402 LEU A O 1
ATOM 3055 N N . GLY A 1 403 ? -22.601 -4.623 47.738 1.00 83.06 403 GLY A N 1
ATOM 3056 C CA . GLY A 1 403 ? -22.009 -5.072 49.001 1.00 83.06 403 GLY A CA 1
ATOM 3057 C C . GLY A 1 403 ? -20.654 -5.776 48.853 1.00 83.06 403 GLY A C 1
ATOM 3058 O O . GLY A 1 403 ? -19.959 -5.987 49.840 1.00 83.06 403 GLY A O 1
ATOM 3059 N N . MET A 1 404 ? -20.231 -6.138 47.634 1.00 86.31 404 MET A N 1
ATOM 3060 C CA . MET A 1 404 ? -18.917 -6.757 47.439 1.00 86.31 404 MET A CA 1
ATOM 3061 C C . MET A 1 404 ? -17.782 -5.773 47.711 1.00 86.31 404 MET A C 1
ATOM 3063 O O . MET A 1 404 ? -17.811 -4.625 47.268 1.00 86.31 404 MET A O 1
ATOM 3067 N N . GLN A 1 405 ? -16.729 -6.270 48.350 1.00 88.25 405 GLN A N 1
ATOM 3068 C CA . GLN A 1 405 ? -15.449 -5.571 48.445 1.00 88.25 405 GLN A CA 1
ATOM 3069 C C . GLN A 1 405 ? -14.756 -5.500 47.084 1.00 88.25 405 GLN A C 1
ATOM 3071 O O . GLN A 1 405 ? -15.034 -6.305 46.188 1.00 88.25 405 GLN A O 1
ATOM 3076 N N . THR A 1 406 ? -13.799 -4.582 46.923 1.00 87.19 406 THR A N 1
ATOM 3077 C CA . THR A 1 406 ? -13.099 -4.430 45.635 1.00 87.19 406 THR A CA 1
ATOM 3078 C C . THR A 1 406 ? -12.401 -5.722 45.187 1.00 87.19 406 THR A C 1
ATOM 3080 O O . THR A 1 406 ? -12.491 -6.088 44.013 1.00 87.19 406 THR A O 1
ATOM 3083 N N . ASP A 1 407 ? -11.786 -6.463 46.112 1.00 87.62 407 ASP A N 1
ATOM 3084 C CA . ASP A 1 407 ? -11.116 -7.734 45.804 1.00 87.62 407 ASP A CA 1
ATOM 3085 C C . ASP A 1 407 ? -12.101 -8.849 45.443 1.00 87.62 407 ASP A C 1
ATOM 3087 O O . ASP A 1 407 ? -11.843 -9.632 44.531 1.00 87.62 407 ASP A O 1
ATOM 3091 N N . GLN A 1 408 ? -13.266 -8.884 46.095 1.00 89.44 408 GLN A N 1
ATOM 3092 C CA . GLN A 1 408 ? -14.332 -9.839 45.782 1.00 89.44 408 GLN A CA 1
ATOM 3093 C C . GLN A 1 408 ? -14.920 -9.574 44.393 1.00 89.44 408 GLN A C 1
ATOM 3095 O O . GLN A 1 408 ? -15.092 -10.506 43.611 1.00 89.44 408 GLN A O 1
ATOM 3100 N N . ALA A 1 409 ? -15.168 -8.303 44.058 1.00 88.19 409 ALA A N 1
ATOM 3101 C CA . ALA A 1 409 ? -15.638 -7.908 42.733 1.00 88.19 409 ALA A CA 1
ATOM 3102 C C . ALA A 1 409 ? -14.607 -8.256 41.649 1.00 88.19 409 ALA A C 1
ATOM 3104 O O . ALA A 1 409 ? -14.966 -8.752 40.583 1.00 88.19 409 ALA A O 1
ATOM 3105 N N . ARG A 1 410 ? -13.312 -8.058 41.926 1.00 88.00 410 ARG A N 1
ATOM 3106 C CA . ARG A 1 410 ? -12.239 -8.450 41.007 1.00 88.00 410 ARG A CA 1
ATOM 3107 C C . ARG A 1 410 ? -12.150 -9.963 40.832 1.00 88.00 410 ARG A C 1
ATOM 3109 O O . ARG A 1 410 ? -12.038 -10.430 39.701 1.00 88.00 410 ARG A O 1
ATOM 3116 N N . ALA A 1 411 ? -12.214 -10.717 41.926 1.00 88.00 411 ALA A N 1
ATOM 3117 C CA . ALA A 1 411 ? -12.197 -12.175 41.897 1.00 88.00 411 ALA A CA 1
ATOM 3118 C C . ALA A 1 411 ? -13.396 -12.739 41.120 1.00 88.00 411 ALA A C 1
ATOM 3120 O O . ALA A 1 411 ? -13.224 -13.681 40.352 1.00 88.00 411 ALA A O 1
ATOM 3121 N N . ALA A 1 412 ? -14.576 -12.122 41.252 1.00 87.12 412 ALA A N 1
ATOM 3122 C CA . ALA A 1 412 ? -15.771 -12.499 40.500 1.00 87.12 412 ALA A CA 1
ATOM 3123 C C . ALA A 1 412 ? -15.597 -12.326 38.979 1.00 87.12 412 ALA A C 1
ATOM 3125 O O . ALA A 1 412 ? -16.067 -13.168 38.220 1.00 87.12 412 ALA A O 1
ATOM 3126 N N . LEU A 1 413 ? -14.885 -11.281 38.534 1.00 88.06 413 LEU A N 1
ATOM 3127 C CA . LEU A 1 413 ? -14.589 -11.059 37.109 1.00 88.06 413 LEU A CA 1
ATOM 3128 C C . LEU A 1 413 ? -13.461 -11.960 36.577 1.00 88.06 413 LEU A C 1
ATOM 3130 O O . LEU A 1 413 ? -13.406 -12.233 35.377 1.00 88.06 413 LEU A O 1
ATOM 3134 N N . GLY A 1 414 ? -12.574 -12.435 37.456 1.00 84.38 414 GLY A N 1
ATOM 3135 C CA . GLY A 1 414 ? -11.603 -13.494 37.179 1.00 84.38 414 GLY A CA 1
ATOM 3136 C C . GLY A 1 414 ? -10.839 -13.329 35.858 1.00 84.38 414 GLY A C 1
ATOM 3137 O O . GLY A 1 414 ? -10.223 -12.295 35.595 1.00 84.38 414 GLY A O 1
ATOM 3138 N N . GLY A 1 415 ? -10.879 -14.378 35.027 1.00 79.44 415 GLY A N 1
ATOM 3139 C CA . GLY A 1 415 ? -10.173 -14.459 33.743 1.00 79.44 415 GLY A CA 1
ATOM 3140 C C . GLY A 1 415 ? -10.768 -13.622 32.605 1.00 79.44 415 GLY A C 1
ATOM 3141 O O . GLY A 1 415 ? -10.208 -13.603 31.512 1.00 79.44 415 GLY A O 1
ATOM 3142 N N . GLU A 1 416 ? -11.884 -12.927 32.827 1.00 80.06 416 GLU A N 1
ATOM 3143 C CA . GLU A 1 416 ? -12.529 -12.100 31.800 1.00 80.06 416 GLU A CA 1
ATOM 3144 C C . GLU A 1 416 ? -12.043 -10.650 31.790 1.00 80.06 416 GLU A C 1
ATOM 3146 O O . GLU A 1 416 ? -12.408 -9.869 30.910 1.00 80.06 416 GLU A O 1
ATOM 3151 N N . LEU A 1 417 ? -11.228 -10.281 32.773 1.00 84.00 417 LEU A N 1
ATOM 3152 C CA . LEU A 1 417 ? -10.720 -8.936 32.954 1.00 84.00 417 LEU A CA 1
ATOM 3153 C C . LEU A 1 417 ? -9.636 -8.595 31.916 1.00 84.00 417 LEU A C 1
ATOM 3155 O O . LEU A 1 417 ? -8.537 -9.140 31.977 1.00 84.00 417 LEU A O 1
ATOM 3159 N N . ALA A 1 418 ? -9.906 -7.632 31.027 1.00 85.06 418 ALA A N 1
ATOM 3160 C CA . ALA A 1 418 ? -8.899 -7.094 30.105 1.00 85.06 418 ALA A CA 1
ATOM 3161 C C . ALA A 1 418 ? -8.200 -5.854 30.684 1.00 85.06 418 ALA A C 1
ATOM 3163 O O . ALA A 1 418 ? -6.982 -5.709 30.593 1.00 85.06 418 ALA A O 1
ATOM 3164 N N . VAL A 1 419 ? -8.973 -4.935 31.272 1.00 89.00 419 VAL A N 1
ATOM 3165 C CA . VAL A 1 419 ? -8.475 -3.662 31.811 1.00 89.00 419 VAL A CA 1
ATOM 3166 C C . VAL A 1 419 ? -9.195 -3.325 33.113 1.00 89.00 419 VAL A C 1
ATOM 3168 O O . VAL A 1 419 ? -10.417 -3.397 33.176 1.00 89.00 419 VAL A O 1
ATOM 3171 N N . TRP A 1 420 ? -8.444 -2.882 34.124 1.00 88.44 420 TRP A N 1
ATOM 3172 C CA . TRP A 1 420 ? -8.957 -2.381 35.405 1.00 88.44 420 TRP A CA 1
ATOM 3173 C C . TRP A 1 420 ? -8.374 -0.989 35.678 1.00 88.44 420 TRP A C 1
ATOM 3175 O O . TRP A 1 420 ? -7.154 -0.853 35.804 1.00 88.44 420 TRP A O 1
ATOM 3185 N N . LYS A 1 421 ? -9.214 0.049 35.738 1.00 87.81 421 LYS A N 1
ATOM 3186 C CA . LYS A 1 421 ? -8.803 1.446 35.951 1.00 87.81 421 LYS A CA 1
ATOM 3187 C C . LYS A 1 421 ? -9.447 2.032 37.213 1.00 87.81 421 LYS A C 1
ATOM 3189 O O . LYS A 1 421 ? -10.651 1.870 37.372 1.00 87.81 421 LYS A O 1
ATOM 3194 N N . PRO A 1 422 ? -8.700 2.754 38.070 1.00 81.75 422 PRO A N 1
ATOM 3195 C CA . PRO A 1 422 ? -7.247 2.953 38.020 1.00 81.75 422 PRO A CA 1
ATOM 3196 C C . PRO A 1 422 ? -6.488 1.628 38.185 1.00 81.75 422 PRO A C 1
ATOM 3198 O O . PRO A 1 422 ? -7.018 0.686 38.775 1.00 81.75 422 PRO A O 1
ATOM 3201 N N . ALA A 1 423 ? -5.268 1.550 37.636 1.00 73.94 423 ALA A N 1
ATOM 3202 C CA . ALA A 1 423 ? -4.450 0.340 37.709 1.00 73.94 423 ALA A CA 1
ATOM 3203 C C . ALA A 1 423 ? -4.316 -0.106 39.170 1.00 73.94 423 ALA A C 1
ATOM 3205 O O . ALA A 1 423 ? -3.934 0.685 40.033 1.00 73.94 423 ALA A O 1
ATOM 3206 N N . TRP A 1 424 ? -4.670 -1.360 39.449 1.00 59.09 424 TRP A N 1
ATOM 3207 C CA . TRP A 1 424 ? -4.644 -1.887 40.808 1.00 59.09 424 TRP A CA 1
ATOM 3208 C C . TRP A 1 424 ? -3.215 -1.887 41.359 1.00 59.09 424 TRP A C 1
ATOM 3210 O O . TRP A 1 424 ? -2.329 -2.507 40.772 1.00 59.09 424 TRP A O 1
ATOM 3220 N N . ARG A 1 425 ? -3.005 -1.234 42.503 1.00 66.38 425 ARG A N 1
ATOM 3221 C CA . ARG A 1 425 ? -1.760 -1.296 43.271 1.00 66.38 425 ARG A CA 1
ATOM 3222 C C . ARG A 1 425 ? -2.111 -1.650 44.718 1.00 66.38 425 ARG A C 1
ATOM 3224 O O . ARG A 1 425 ? -2.850 -0.880 45.323 1.00 66.38 425 ARG A O 1
ATOM 3231 N N . PRO A 1 426 ? -1.621 -2.777 45.264 1.00 58.19 426 PRO A N 1
ATOM 3232 C CA . PRO A 1 426 ? -1.939 -3.192 46.633 1.00 58.19 426 PRO A CA 1
ATOM 3233 C C . PRO A 1 426 ? -1.388 -2.227 47.698 1.00 58.19 426 PRO A C 1
ATOM 3235 O O . PRO A 1 426 ? -1.941 -2.151 48.783 1.00 58.19 426 PRO A O 1
ATOM 3238 N N . GLU A 1 427 ? -0.343 -1.461 47.373 1.00 54.00 427 GLU A N 1
ATOM 3239 C CA . GLU A 1 427 ? 0.352 -0.556 48.306 1.00 54.00 427 GLU A CA 1
ATOM 3240 C C . GLU A 1 427 ? -0.140 0.901 48.255 1.00 54.00 427 GLU A C 1
ATOM 3242 O O . GLU A 1 427 ? 0.245 1.716 49.088 1.00 54.00 427 GLU A O 1
ATOM 3247 N N . GLN A 1 428 ? -0.990 1.261 47.288 1.00 53.19 428 GLN A N 1
ATOM 3248 C CA . GLN A 1 428 ? -1.655 2.564 47.302 1.00 53.19 428 GLN A CA 1
ATOM 3249 C C . GLN A 1 428 ? -2.955 2.439 48.093 1.00 53.19 428 GLN A C 1
ATOM 3251 O O . GLN A 1 428 ? -4.039 2.354 47.511 1.00 53.19 428 GLN A O 1
ATOM 3256 N N . GLU A 1 429 ? -2.846 2.481 49.422 1.00 49.12 429 GLU A N 1
ATOM 3257 C CA . GLU A 1 429 ? -3.913 3.044 50.251 1.00 49.12 429 GLU A CA 1
ATOM 3258 C C . GLU A 1 429 ? -4.085 4.507 49.828 1.00 49.12 429 GLU A C 1
ATOM 3260 O O . GLU A 1 429 ? -3.467 5.434 50.349 1.00 49.12 429 GLU A O 1
ATOM 3265 N N . GLN A 1 430 ? -4.868 4.708 48.769 1.00 58.28 430 GLN A N 1
ATOM 3266 C CA . GLN A 1 430 ? -5.424 6.012 48.466 1.00 58.28 430 GLN A CA 1
ATOM 3267 C C . GLN A 1 430 ? -6.326 6.404 49.627 1.00 58.28 430 GLN A C 1
ATOM 3269 O O . GLN A 1 430 ? -6.966 5.545 50.234 1.00 58.28 430 GLN A O 1
ATOM 3274 N N . ASP A 1 431 ? -6.317 7.703 49.909 1.00 63.91 431 ASP A N 1
ATOM 3275 C CA . ASP A 1 431 ? -7.077 8.386 50.946 1.00 63.91 431 ASP A CA 1
ATOM 3276 C C . ASP A 1 431 ? -8.322 7.589 51.404 1.00 63.91 431 ASP A C 1
ATOM 3278 O O . ASP A 1 431 ? -9.258 7.410 50.613 1.00 63.91 431 ASP A O 1
ATOM 3282 N N . PRO A 1 432 ? -8.356 7.111 52.666 1.00 67.31 432 PRO A N 1
ATOM 3283 C CA . PRO A 1 432 ? -9.429 6.259 53.168 1.00 67.31 432 PRO A CA 1
ATOM 3284 C C . PRO A 1 432 ? -10.789 6.970 53.201 1.00 67.31 432 PRO A C 1
ATOM 3286 O O . PRO A 1 432 ? -11.804 6.329 53.469 1.00 67.31 432 PRO A O 1
ATOM 3289 N N . TYR A 1 433 ? -10.817 8.279 52.929 1.00 65.62 433 TYR A N 1
ATOM 3290 C CA . TYR A 1 433 ? -12.006 9.113 52.832 1.00 65.62 433 TYR A CA 1
ATOM 3291 C C . TYR A 1 433 ? -12.573 9.221 51.407 1.00 65.62 433 TYR A C 1
ATOM 3293 O O . TYR A 1 433 ? -13.688 9.721 51.239 1.00 65.62 433 TYR A O 1
ATOM 3301 N N . LEU A 1 434 ? -11.856 8.767 50.372 1.00 73.69 434 LEU A N 1
ATOM 3302 C CA . LEU A 1 434 ? -12.314 8.882 48.988 1.00 73.69 434 LEU A CA 1
ATOM 3303 C C . LEU A 1 434 ? -13.136 7.672 48.544 1.00 73.69 434 LEU A C 1
ATOM 3305 O O . LEU A 1 434 ? -12.754 6.513 48.709 1.00 73.69 434 LEU A O 1
ATOM 3309 N N . ARG A 1 435 ? -14.263 7.960 47.886 1.00 79.94 435 ARG A N 1
ATOM 3310 C CA . ARG A 1 435 ? -15.014 6.952 47.135 1.00 79.94 435 ARG A CA 1
ATOM 3311 C C . ARG A 1 435 ? -14.194 6.464 45.963 1.00 79.94 435 ARG A C 1
ATOM 3313 O O . ARG A 1 435 ? -13.584 7.257 45.242 1.00 79.94 435 ARG A O 1
ATOM 3320 N N . ARG A 1 436 ? -14.280 5.166 45.702 1.00 82.88 436 ARG A N 1
ATOM 3321 C CA . ARG A 1 436 ? -13.549 4.560 44.600 1.00 82.88 436 ARG A CA 1
ATOM 3322 C C . ARG A 1 436 ? -14.467 4.348 43.411 1.00 82.88 436 ARG A C 1
ATOM 3324 O O . ARG A 1 436 ? -15.415 3.574 43.484 1.00 82.88 436 ARG A O 1
ATOM 3331 N N . LEU A 1 437 ? -14.156 5.011 42.303 1.00 89.31 437 LEU A N 1
ATOM 3332 C CA . LEU A 1 437 ? -14.726 4.696 41.000 1.00 89.31 437 LEU A CA 1
ATOM 3333 C C . LEU A 1 437 ? -13.743 3.805 40.244 1.00 89.31 437 LEU A C 1
ATOM 3335 O O . LEU A 1 437 ? -12.577 4.164 40.076 1.00 89.31 437 LEU A O 1
ATOM 3339 N N . VAL A 1 438 ? -14.213 2.644 39.808 1.00 90.50 438 VAL A N 1
ATOM 3340 C CA . VAL A 1 438 ? -13.439 1.697 39.015 1.00 90.50 438 VAL A CA 1
ATOM 3341 C C . VAL A 1 438 ? -14.128 1.492 37.679 1.00 90.50 438 VAL A C 1
ATOM 3343 O O . VAL A 1 438 ? -15.299 1.129 37.618 1.00 90.50 438 VAL A O 1
ATOM 3346 N N . GLU A 1 439 ? -13.378 1.681 36.605 1.00 92.94 439 GLU A N 1
ATOM 3347 C CA . GLU A 1 439 ? -13.798 1.323 35.259 1.00 92.94 439 GLU A CA 1
ATOM 3348 C C . GLU A 1 439 ? -13.117 0.026 34.843 1.00 92.94 439 GLU A C 1
ATOM 3350 O O . GLU A 1 439 ? -11.889 -0.101 34.877 1.00 92.94 439 GLU A O 1
ATOM 3355 N N . VAL A 1 440 ? -13.922 -0.942 34.427 1.00 91.38 440 VAL A N 1
ATOM 3356 C CA . VAL A 1 440 ? -13.459 -2.254 33.995 1.00 91.38 440 VAL A CA 1
ATOM 3357 C C . VAL A 1 440 ? -13.828 -2.461 32.536 1.00 91.38 440 VAL A C 1
ATOM 3359 O O . VAL A 1 440 ? -14.957 -2.189 32.139 1.00 91.38 440 VAL A O 1
ATOM 3362 N N . VAL A 1 441 ? -12.888 -2.963 31.739 1.00 91.06 441 VAL A N 1
ATOM 3363 C CA . VAL A 1 441 ? -13.164 -3.466 30.388 1.00 91.06 441 VAL A CA 1
ATOM 3364 C C . VAL A 1 441 ? -12.910 -4.964 30.387 1.00 91.06 441 VAL A C 1
ATOM 3366 O O . VAL A 1 441 ? -11.849 -5.416 30.824 1.00 91.06 441 VAL A O 1
ATOM 3369 N N . LEU A 1 442 ? -13.885 -5.727 29.908 1.00 89.44 442 LEU A N 1
ATOM 3370 C CA . LEU A 1 442 ? -13.782 -7.175 29.780 1.00 89.44 442 LEU A CA 1
ATOM 3371 C C . LEU A 1 442 ? -13.199 -7.575 28.420 1.00 89.44 442 LEU A C 1
ATOM 3373 O O . LEU A 1 442 ? -13.215 -6.795 27.465 1.00 89.44 442 LEU A O 1
ATOM 3377 N N . ASN A 1 443 ? -12.724 -8.816 28.316 1.00 84.62 443 ASN A N 1
ATOM 3378 C CA . ASN A 1 443 ? -12.142 -9.397 27.097 1.00 84.62 443 ASN A CA 1
ATOM 3379 C C . ASN A 1 443 ? -13.078 -9.334 25.886 1.00 84.62 443 ASN A C 1
ATOM 3381 O O . ASN A 1 443 ? -12.633 -9.332 24.742 1.00 84.62 443 ASN A O 1
ATOM 3385 N N . ASP A 1 444 ? -14.381 -9.276 26.133 1.00 79.88 444 ASP A N 1
ATOM 3386 C CA . ASP A 1 444 ? -15.399 -9.244 25.097 1.00 79.88 444 ASP A CA 1
ATOM 3387 C C . ASP A 1 444 ? -15.840 -7.817 24.715 1.00 79.88 444 ASP A C 1
ATOM 3389 O O . ASP A 1 444 ? -16.774 -7.664 23.924 1.00 79.88 444 ASP A O 1
ATOM 3393 N N . GLY A 1 445 ? -15.180 -6.796 25.274 1.00 85.69 445 GLY A N 1
ATOM 3394 C CA . GLY A 1 445 ? -15.414 -5.376 25.016 1.00 85.69 445 GLY A CA 1
ATOM 3395 C C . GLY A 1 445 ? -16.475 -4.718 25.903 1.00 85.69 445 GLY A C 1
ATOM 3396 O O . GLY A 1 445 ? -16.646 -3.499 25.807 1.00 85.69 445 GLY A O 1
ATOM 3397 N N . ALA A 1 446 ? -17.171 -5.472 26.764 1.00 89.50 446 ALA A N 1
ATOM 3398 C CA . ALA A 1 446 ? -18.120 -4.894 27.713 1.00 89.50 446 ALA A CA 1
ATOM 3399 C C . ALA A 1 446 ? -17.406 -4.011 28.746 1.00 89.50 446 ALA A C 1
ATOM 3401 O O . ALA A 1 446 ? -16.258 -4.262 29.124 1.00 89.50 446 ALA A O 1
ATOM 3402 N N . ARG A 1 447 ? -18.098 -2.969 29.207 1.00 92.75 447 ARG A N 1
ATOM 3403 C CA . ARG A 1 447 ? -17.594 -2.010 30.190 1.00 92.75 447 ARG A CA 1
ATOM 3404 C C . ARG A 1 447 ? -18.401 -2.105 31.473 1.00 92.75 447 ARG A C 1
ATOM 3406 O O . ARG A 1 447 ? -19.626 -2.161 31.419 1.00 92.75 447 ARG A O 1
ATOM 3413 N N . LEU A 1 448 ? -17.722 -2.091 32.614 1.00 93.19 448 LEU A N 1
ATOM 3414 C CA . LEU A 1 448 ? -18.349 -1.938 33.918 1.00 93.19 448 LEU A CA 1
ATOM 3415 C C . LEU A 1 448 ? -17.854 -0.667 34.592 1.00 93.19 448 LEU A C 1
ATOM 3417 O O . LEU A 1 448 ? -16.679 -0.316 34.500 1.00 93.19 448 LEU A O 1
ATOM 3421 N N . THR A 1 449 ? -18.748 -0.026 35.329 1.00 94.00 449 THR A N 1
ATOM 3422 C CA . THR A 1 449 ? -18.452 1.123 36.179 1.00 94.00 449 THR A CA 1
ATOM 3423 C C . THR A 1 449 ? -18.848 0.761 37.602 1.00 94.00 449 THR A C 1
ATOM 3425 O O . THR A 1 449 ? -20.028 0.720 37.935 1.00 94.00 449 THR A O 1
ATOM 3428 N N . LEU A 1 450 ? -17.867 0.453 38.442 1.00 92.25 450 LEU A N 1
ATOM 3429 C CA . LEU A 1 450 ? -18.060 0.027 39.824 1.00 92.25 450 LEU A CA 1
ATOM 3430 C C . LEU A 1 450 ? -17.783 1.209 40.752 1.00 92.25 450 LEU A C 1
ATOM 3432 O O . LEU A 1 450 ? -16.714 1.813 40.676 1.00 92.25 450 LEU A O 1
ATOM 3436 N N . ARG A 1 451 ? -18.716 1.546 41.639 1.00 90.50 451 ARG A N 1
ATOM 3437 C CA . ARG A 1 451 ? -18.542 2.615 42.626 1.00 90.50 451 ARG A CA 1
ATOM 3438 C C . ARG A 1 451 ? -18.609 2.044 44.032 1.00 90.50 451 ARG A C 1
ATOM 3440 O O . ARG A 1 451 ? -19.669 1.596 44.466 1.00 90.50 451 ARG A O 1
ATOM 3447 N N . PHE A 1 452 ? -17.489 2.110 44.733 1.00 88.19 452 PHE A N 1
ATOM 3448 C CA . PHE A 1 452 ? -17.355 1.666 46.112 1.00 88.19 452 PHE A CA 1
ATOM 3449 C C . PHE A 1 452 ? -17.410 2.856 47.068 1.00 88.19 452 PHE A C 1
ATOM 3451 O O . PHE A 1 452 ? -16.970 3.965 46.728 1.00 88.19 452 PHE A O 1
ATOM 3458 N N . VAL A 1 453 ? -17.935 2.618 48.264 1.00 84.69 453 VAL A N 1
ATOM 3459 C CA . VAL A 1 453 ? -17.849 3.570 49.377 1.00 84.69 453 VAL A CA 1
ATOM 3460 C C . VAL A 1 453 ? -16.420 3.645 49.899 1.00 84.69 453 VAL A C 1
ATOM 3462 O O . VAL A 1 453 ? -15.576 2.814 49.559 1.00 84.69 453 VAL A O 1
ATOM 3465 N N . SER A 1 454 ? -16.129 4.664 50.701 1.00 80.06 454 SER A N 1
ATOM 3466 C CA . SER A 1 454 ? -14.846 4.788 51.394 1.00 80.06 454 SER A CA 1
ATOM 3467 C C . SER A 1 454 ? -14.491 3.516 52.169 1.00 80.06 454 SER A C 1
ATOM 3469 O O . SER A 1 454 ? -15.362 2.844 52.733 1.00 80.06 454 SER A O 1
ATOM 3471 N N . SER A 1 455 ? -13.196 3.208 52.265 1.00 78.31 455 SER A N 1
ATOM 3472 C CA . SER A 1 455 ? -12.707 2.079 53.069 1.00 78.31 455 SER A CA 1
ATOM 3473 C C . SER A 1 455 ? -13.087 2.223 54.547 1.00 78.31 455 SER A C 1
ATOM 3475 O O . SER A 1 455 ? -13.339 1.232 55.229 1.00 78.31 455 SER A O 1
ATOM 3477 N N . LEU A 1 456 ? -13.246 3.457 55.039 1.00 73.62 456 LEU A N 1
ATOM 3478 C CA . LEU A 1 456 ? -13.744 3.724 56.391 1.00 73.62 456 LEU A CA 1
ATOM 3479 C C . LEU A 1 456 ? -15.173 3.264 56.625 1.00 73.62 456 LEU A C 1
ATOM 3481 O O . LEU A 1 456 ? -15.501 2.918 57.761 1.00 73.62 456 LEU A O 1
ATOM 3485 N N . SER A 1 457 ? -15.999 3.278 55.589 1.00 68.19 457 SER A N 1
ATOM 3486 C CA . SER A 1 457 ? -17.389 2.839 55.666 1.00 68.19 457 SER A CA 1
ATOM 3487 C C . SER A 1 457 ? -17.563 1.404 55.179 1.00 68.19 457 SER A C 1
ATOM 3489 O O . SER A 1 457 ? -18.675 0.978 54.902 1.00 68.19 457 SER A O 1
ATOM 3491 N N . GLY A 1 458 ? -16.459 0.663 55.075 1.00 74.31 458 GLY A N 1
ATOM 3492 C CA . GLY A 1 458 ? -16.453 -0.740 54.704 1.00 74.31 458 GLY A CA 1
ATOM 3493 C C . GLY A 1 458 ? -15.929 -1.011 53.303 1.00 74.31 458 GLY A C 1
ATOM 3494 O O . GLY A 1 458 ? -15.617 -2.155 53.054 1.00 74.31 458 GLY A O 1
ATOM 3495 N N . GLY A 1 459 ? -15.760 -0.032 52.405 1.00 82.31 459 GLY A N 1
ATOM 3496 C CA . GLY A 1 459 ? -15.201 -0.280 51.061 1.00 82.31 459 GLY A CA 1
ATOM 3497 C C . GLY A 1 459 ? -16.117 -1.053 50.098 1.00 82.31 459 GLY A C 1
ATOM 3498 O O . GLY A 1 459 ? -15.657 -1.575 49.080 1.00 82.31 459 GLY A O 1
ATOM 3499 N N . GLU A 1 460 ? -17.407 -1.137 50.412 1.00 86.62 460 GLU A N 1
ATOM 3500 C CA . GLU A 1 460 ? -18.390 -1.957 49.703 1.00 86.62 460 GLU A CA 1
ATOM 3501 C C . GLU A 1 460 ? -18.892 -1.323 48.396 1.00 86.62 460 GLU A C 1
ATOM 3503 O O . GLU A 1 460 ? -18.979 -0.101 48.248 1.00 86.62 460 GLU A O 1
ATOM 3508 N N . LEU A 1 461 ? -19.242 -2.165 47.422 1.00 85.75 461 LEU A N 1
ATOM 3509 C CA . LEU A 1 461 ? -19.814 -1.753 46.143 1.00 85.75 461 LEU A CA 1
ATOM 3510 C C . LEU A 1 461 ? -21.258 -1.268 46.323 1.00 85.75 461 LEU A C 1
ATOM 3512 O O . LEU A 1 461 ? -22.138 -2.067 46.628 1.00 85.75 461 LEU A O 1
ATOM 3516 N N . VAL A 1 462 ? -21.522 0.006 46.040 1.00 86.94 462 VAL A N 1
ATOM 3517 C CA . VAL A 1 462 ? -22.862 0.616 46.173 1.00 86.94 462 VAL A CA 1
ATOM 3518 C C . VAL A 1 462 ? -23.504 0.985 44.845 1.00 86.94 462 VAL A C 1
ATOM 3520 O O . VAL A 1 462 ? -24.702 1.237 44.779 1.00 86.94 462 VAL A O 1
ATOM 3523 N N . SER A 1 463 ? -22.738 1.015 43.756 1.00 89.94 463 SER A N 1
ATOM 3524 C CA . SER A 1 463 ? -23.301 1.219 42.423 1.00 89.94 463 SER A CA 1
ATOM 3525 C C . SER A 1 463 ? -22.516 0.460 41.364 1.00 89.94 463 SER A C 1
ATOM 3527 O O . SER A 1 463 ? -21.287 0.426 41.378 1.00 89.94 463 SER A O 1
ATOM 3529 N N . LEU A 1 464 ? -23.249 -0.103 40.412 1.00 91.12 464 LEU A N 1
ATOM 3530 C CA . LEU A 1 464 ? -22.764 -0.942 39.329 1.00 91.12 464 LEU A CA 1
ATOM 3531 C C . LEU A 1 464 ? -23.396 -0.479 38.015 1.00 91.12 464 LEU A C 1
ATOM 3533 O O . LEU A 1 464 ? -24.598 -0.613 37.813 1.00 91.12 464 LEU A O 1
ATOM 3537 N N . GLY A 1 465 ? -22.579 0.049 37.115 1.00 92.62 465 GLY A N 1
ATOM 3538 C CA . GLY A 1 465 ? -22.920 0.277 35.717 1.00 92.62 465 GLY A CA 1
ATOM 3539 C C . GLY A 1 465 ? -22.369 -0.846 34.846 1.00 92.62 465 GLY A C 1
ATOM 3540 O O . GLY A 1 465 ? -21.254 -1.310 35.069 1.00 92.62 465 GLY A O 1
ATOM 3541 N N . TYR A 1 466 ? -23.132 -1.261 33.848 1.00 92.62 466 TYR A N 1
ATOM 3542 C CA . TYR A 1 466 ? -22.754 -2.215 32.815 1.00 92.62 466 TYR A CA 1
ATOM 3543 C C . TYR A 1 466 ? -23.159 -1.650 31.455 1.00 92.62 466 TYR A C 1
ATOM 3545 O O . TYR A 1 466 ? -24.305 -1.248 31.275 1.00 92.62 466 TYR A O 1
ATOM 3553 N N . GLU A 1 467 ? -22.236 -1.627 30.501 1.00 93.06 467 GLU A N 1
ATOM 3554 C CA . GLU A 1 467 ? -22.488 -1.228 29.119 1.00 93.06 467 GLU A CA 1
ATOM 3555 C C . GLU A 1 467 ? -21.911 -2.281 28.172 1.00 93.06 467 GLU A C 1
ATOM 3557 O O . GLU A 1 467 ? -20.720 -2.598 28.215 1.00 93.06 467 GLU A O 1
ATOM 3562 N N . GLN A 1 468 ? -22.742 -2.785 27.265 1.00 90.62 468 GLN A N 1
ATOM 3563 C CA . GLN A 1 468 ? -22.309 -3.647 26.178 1.00 90.62 468 GLN A CA 1
ATOM 3564 C C . GLN A 1 468 ? -22.821 -3.134 24.840 1.00 90.62 468 GLN A C 1
ATOM 3566 O O . GLN A 1 468 ? -24.018 -2.921 24.655 1.00 90.62 468 GLN A O 1
ATOM 3571 N N . ARG A 1 469 ? -21.891 -2.972 23.896 1.00 90.75 469 ARG A N 1
ATOM 3572 C CA . ARG A 1 469 ? -22.177 -2.640 22.500 1.00 90.75 469 ARG A CA 1
ATOM 3573 C C . ARG A 1 469 ? -22.076 -3.890 21.645 1.00 90.75 469 ARG A C 1
ATOM 3575 O O . ARG A 1 469 ? -21.112 -4.645 21.771 1.00 90.75 469 ARG A O 1
ATOM 3582 N N . PHE A 1 470 ? -23.039 -4.071 20.757 1.00 85.25 470 PHE A N 1
ATOM 3583 C CA . PHE A 1 470 ? -23.101 -5.203 19.848 1.00 85.25 470 PHE A CA 1
ATOM 3584 C C . PHE A 1 470 ? -22.983 -4.719 18.405 1.00 85.25 470 PHE A C 1
ATOM 3586 O O . PHE A 1 470 ? -23.537 -3.690 18.032 1.00 85.25 470 PHE A O 1
ATOM 3593 N N . THR A 1 471 ? -22.266 -5.482 17.582 1.00 83.00 471 THR A N 1
ATOM 3594 C CA . THR A 1 471 ? -22.310 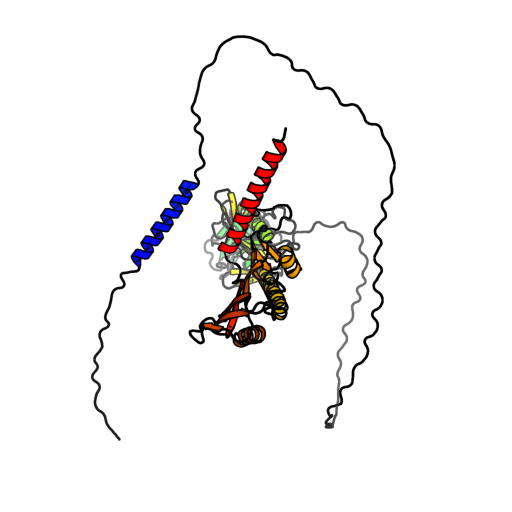-5.318 16.119 1.00 83.00 471 THR A CA 1
ATOM 3595 C C . THR A 1 471 ? -23.550 -5.993 15.532 1.00 83.00 471 THR A C 1
ATOM 3597 O O . THR A 1 471 ? -24.127 -5.494 14.575 1.00 83.00 471 THR A O 1
ATOM 3600 N N . THR A 1 472 ? -23.952 -7.115 16.131 1.00 84.44 472 THR A N 1
ATOM 3601 C CA . THR A 1 472 ? -25.148 -7.903 15.809 1.00 84.44 472 THR A CA 1
ATOM 3602 C C . THR A 1 472 ? -25.621 -8.492 17.135 1.00 84.44 472 THR A C 1
ATOM 3604 O O . THR A 1 472 ? -25.022 -9.445 17.640 1.00 84.44 472 THR A O 1
ATOM 3607 N N . GLY A 1 473 ? -26.560 -7.816 17.796 1.00 84.38 473 GLY A N 1
ATOM 3608 C CA . GLY A 1 473 ? -27.077 -8.235 19.100 1.00 84.38 473 GLY A CA 1
ATOM 3609 C C . GLY A 1 473 ? -28.257 -9.198 18.981 1.00 84.38 473 GLY A C 1
ATOM 3610 O O . GLY A 1 473 ? -28.732 -9.458 17.878 1.00 84.38 473 GLY A O 1
ATOM 3611 N N . PRO A 1 474 ? -28.761 -9.731 20.106 1.00 87.00 474 PRO A N 1
ATOM 3612 C CA . PRO A 1 474 ? -30.021 -10.466 20.096 1.00 87.00 474 PRO A CA 1
ATOM 3613 C C . PRO A 1 474 ? -31.178 -9.549 19.657 1.00 87.00 474 PRO A C 1
ATOM 3615 O O . PRO A 1 474 ? -31.072 -8.326 19.798 1.00 87.00 474 PRO A O 1
ATOM 3618 N N . PRO A 1 475 ? -32.303 -10.100 19.176 1.00 89.81 475 PRO A N 1
ATOM 3619 C CA . PRO A 1 475 ? -33.529 -9.335 18.976 1.00 89.81 475 PRO A CA 1
ATOM 3620 C C . PRO A 1 475 ? -33.926 -8.567 20.246 1.00 89.81 475 PRO A C 1
ATOM 3622 O O . PRO A 1 475 ? -33.839 -9.099 21.357 1.00 89.81 475 PRO A O 1
ATOM 3625 N N . ALA A 1 476 ? -34.376 -7.319 20.094 1.00 87.56 476 ALA A N 1
ATOM 3626 C CA . ALA A 1 476 ? -34.731 -6.458 21.225 1.00 87.56 476 ALA A CA 1
ATOM 3627 C C . ALA A 1 476 ? -35.780 -7.096 22.151 1.00 87.56 476 ALA A C 1
ATOM 3629 O O . ALA A 1 476 ? -35.613 -7.065 23.370 1.00 87.56 476 ALA A O 1
ATOM 3630 N N . ASP A 1 477 ? -36.806 -7.734 21.583 1.00 87.88 477 ASP A N 1
ATOM 3631 C CA . ASP A 1 477 ? -37.872 -8.390 22.349 1.00 87.88 477 ASP A CA 1
ATOM 3632 C C . ASP A 1 477 ? -37.340 -9.553 23.194 1.00 87.88 477 ASP A C 1
ATOM 3634 O O . ASP A 1 477 ? -37.764 -9.741 24.332 1.00 87.88 477 ASP A O 1
ATOM 3638 N N . GLU A 1 478 ? -36.358 -10.297 22.680 1.00 87.69 478 GLU A N 1
ATOM 3639 C CA . GLU A 1 478 ? -35.706 -11.372 23.425 1.00 87.69 478 GLU A CA 1
ATOM 3640 C C . GLU A 1 478 ? -34.880 -10.813 24.591 1.00 87.69 478 GLU A C 1
ATOM 3642 O O . GLU A 1 478 ? -34.950 -11.326 25.710 1.00 87.69 478 GLU A O 1
ATOM 3647 N N . ALA A 1 479 ? -34.122 -9.736 24.361 1.00 86.50 479 ALA A N 1
ATOM 3648 C CA . ALA A 1 479 ? -33.348 -9.083 25.414 1.00 86.50 479 ALA A CA 1
ATOM 3649 C C . ALA A 1 479 ? -34.252 -8.521 26.525 1.00 86.50 479 ALA A C 1
ATOM 3651 O O . ALA A 1 479 ? -33.964 -8.713 27.708 1.00 86.50 479 ALA A O 1
ATOM 3652 N N . ILE A 1 480 ? -35.364 -7.880 26.151 1.00 88.75 480 ILE A N 1
ATOM 3653 C CA . ILE A 1 480 ? -36.366 -7.363 27.091 1.00 88.75 480 ILE A CA 1
ATOM 3654 C C . ILE A 1 480 ? -37.014 -8.518 27.859 1.00 88.75 480 ILE A C 1
ATOM 3656 O O . ILE A 1 480 ? -37.033 -8.480 29.087 1.00 88.75 480 ILE A O 1
ATOM 3660 N N . ALA A 1 481 ? -37.458 -9.574 27.170 1.00 88.00 481 ALA A N 1
ATOM 3661 C CA . ALA A 1 481 ? -38.072 -10.744 27.797 1.00 88.00 481 ALA A CA 1
ATOM 3662 C C . ALA A 1 481 ? -37.137 -11.419 28.810 1.00 88.00 481 ALA A C 1
ATOM 3664 O O . ALA A 1 481 ? -37.578 -11.834 29.882 1.00 88.00 481 ALA A O 1
ATOM 3665 N N . ARG A 1 482 ? -35.832 -11.489 28.516 1.00 86.12 482 ARG A N 1
ATOM 3666 C CA . ARG A 1 482 ? -34.821 -12.003 29.452 1.00 86.12 482 ARG A CA 1
ATOM 3667 C C . ARG A 1 482 ? -34.664 -11.108 30.683 1.00 86.12 482 ARG A C 1
ATOM 3669 O O . ARG A 1 482 ? -34.581 -11.627 31.795 1.00 86.12 482 ARG A O 1
ATOM 3676 N N . LEU A 1 483 ? -34.648 -9.782 30.511 1.00 87.12 483 LEU A N 1
ATOM 3677 C CA . LEU A 1 483 ? -34.597 -8.838 31.634 1.00 87.12 483 LEU A CA 1
ATOM 3678 C C . LEU A 1 483 ? -35.842 -8.967 32.519 1.00 87.12 483 LEU A C 1
ATOM 3680 O O . LEU A 1 483 ? -35.711 -9.111 33.733 1.00 87.12 483 LEU A O 1
ATOM 3684 N N . THR A 1 484 ? -37.036 -8.993 31.924 1.00 87.94 484 THR A N 1
ATOM 3685 C CA . THR A 1 484 ? -38.294 -9.110 32.673 1.00 87.94 484 THR A CA 1
ATOM 3686 C C . THR A 1 484 ? -38.493 -10.488 33.289 1.00 87.94 484 THR A C 1
ATOM 3688 O O . THR A 1 484 ? -39.023 -10.606 34.387 1.00 87.94 484 THR A O 1
ATOM 3691 N N . GLY A 1 485 ? -38.043 -11.548 32.616 1.00 86.38 485 GLY A N 1
ATOM 3692 C CA . GLY A 1 485 ? -38.094 -12.906 33.152 1.00 86.38 485 GLY A CA 1
ATOM 3693 C C . GLY A 1 485 ? -37.227 -13.064 34.400 1.00 86.38 485 GLY A C 1
ATOM 3694 O O . GLY A 1 485 ? -37.583 -13.811 35.305 1.00 86.38 485 GLY A O 1
ATOM 3695 N N . LYS A 1 486 ? -36.114 -12.325 34.477 1.00 83.31 486 LYS A N 1
ATOM 3696 C CA . LYS A 1 486 ? -35.198 -12.372 35.618 1.00 83.31 486 LYS A CA 1
ATOM 3697 C C . LYS A 1 486 ? -35.596 -11.439 36.761 1.00 83.31 486 LYS A C 1
ATOM 3699 O O . LYS A 1 486 ? -35.572 -11.855 37.915 1.00 83.31 486 LYS A O 1
ATOM 3704 N N . TYR A 1 487 ? -35.898 -10.179 36.457 1.00 83.12 487 TYR A N 1
ATOM 3705 C CA . TYR A 1 487 ? -36.132 -9.141 37.469 1.00 83.12 487 TYR A CA 1
ATOM 3706 C C . TYR A 1 487 ? -37.617 -8.880 37.743 1.00 83.12 487 TYR A C 1
ATOM 3708 O O . TYR A 1 487 ? -37.951 -8.027 38.560 1.00 83.12 487 TYR A O 1
ATOM 3716 N N . GLY A 1 488 ? -38.508 -9.623 37.085 1.00 88.12 488 GLY A N 1
ATOM 3717 C CA . GLY A 1 488 ? -39.938 -9.351 37.087 1.00 88.12 488 GLY A CA 1
ATOM 3718 C C . GLY A 1 488 ? -40.305 -8.207 36.144 1.00 88.12 488 GLY A C 1
ATOM 3719 O O . GLY A 1 488 ? -39.471 -7.666 35.408 1.00 88.12 488 GLY A O 1
ATOM 3720 N N . LEU A 1 489 ? -41.582 -7.834 36.154 1.00 91.12 489 LEU A N 1
ATOM 3721 C CA . LEU A 1 489 ? -42.040 -6.670 35.404 1.00 91.12 489 LEU A CA 1
ATOM 3722 C C . LEU A 1 489 ? -41.433 -5.389 36.007 1.00 91.12 489 LEU A C 1
ATOM 3724 O O . LEU A 1 489 ? -41.382 -5.276 37.231 1.00 91.12 489 LEU A O 1
ATOM 3728 N N . PRO A 1 490 ? -40.956 -4.450 35.174 1.00 91.75 490 PRO A N 1
ATOM 3729 C CA . PRO A 1 490 ? -40.466 -3.156 35.638 1.00 91.75 490 PRO A CA 1
ATOM 3730 C C . PRO A 1 490 ? -41.588 -2.339 36.282 1.00 91.75 490 PRO A C 1
ATOM 3732 O O . PRO A 1 490 ? -42.730 -2.378 35.824 1.00 91.75 490 PRO A O 1
ATOM 3735 N N . ASP A 1 491 ? -41.234 -1.558 37.300 1.00 90.31 491 ASP A N 1
ATOM 3736 C CA . ASP A 1 491 ? -42.141 -0.610 37.955 1.00 90.31 491 ASP A CA 1
ATOM 3737 C C . ASP A 1 491 ? -42.509 0.540 37.009 1.00 90.31 491 ASP A C 1
ATOM 3739 O O . ASP A 1 491 ? -43.632 1.038 37.016 1.00 90.31 491 ASP A O 1
ATOM 3743 N N . GLU A 1 492 ? -41.552 0.953 36.173 1.00 91.50 492 GLU A N 1
ATOM 3744 C CA . GLU A 1 492 ? -41.724 2.002 35.173 1.00 91.50 492 GLU A CA 1
ATOM 3745 C C . GLU A 1 492 ? -41.093 1.572 33.847 1.00 91.50 492 GLU A C 1
ATOM 3747 O O . GLU A 1 492 ? -39.947 1.114 33.800 1.00 91.50 492 GLU A O 1
ATOM 3752 N N . VAL A 1 493 ? -41.836 1.759 32.755 1.00 90.12 493 VAL A N 1
ATOM 3753 C CA . VAL A 1 493 ? -41.337 1.589 31.388 1.00 90.12 493 VAL A CA 1
ATOM 3754 C C . VAL A 1 493 ? -41.445 2.914 30.661 1.00 90.12 493 VAL A C 1
ATOM 3756 O O . VAL A 1 493 ? -42.538 3.443 30.472 1.00 90.12 493 VAL A O 1
ATOM 3759 N N . LEU A 1 494 ? -40.310 3.416 30.188 1.00 85.75 494 LEU A N 1
ATOM 3760 C CA . LEU A 1 494 ? -40.264 4.544 29.270 1.00 85.75 494 LEU A CA 1
ATOM 3761 C C . LEU A 1 494 ? -39.991 4.007 27.868 1.00 85.75 494 LEU A C 1
ATOM 3763 O O . LEU A 1 494 ? -38.867 3.626 27.534 1.00 85.75 494 LEU A O 1
ATOM 3767 N N . GLN A 1 495 ? -41.037 3.986 27.045 1.00 77.12 495 GLN A N 1
ATOM 3768 C CA . GLN A 1 495 ? -40.942 3.698 25.620 1.00 77.12 495 GLN A CA 1
ATOM 3769 C C . GLN A 1 495 ? -41.918 4.600 24.860 1.00 77.12 495 GLN A C 1
ATOM 3771 O O . GLN A 1 495 ? -43.108 4.321 24.753 1.00 77.12 495 GLN A O 1
ATOM 3776 N N . TYR A 1 496 ? -41.406 5.719 24.346 1.00 59.56 496 TYR A N 1
ATOM 3777 C CA . TYR A 1 496 ? -42.231 6.751 23.707 1.00 59.56 496 TYR A CA 1
ATOM 3778 C C . TYR A 1 496 ? -42.733 6.360 22.307 1.00 59.56 496 TYR A C 1
ATOM 3780 O O . TYR A 1 496 ? -43.711 6.922 21.821 1.00 59.56 496 TYR A O 1
ATOM 3788 N N . SER A 1 497 ? -42.070 5.414 21.636 1.00 73.25 497 SER A N 1
ATOM 3789 C CA . SER A 1 497 ? -42.483 4.878 20.335 1.00 73.25 497 SER A CA 1
ATOM 3790 C C . SER A 1 497 ? -41.860 3.502 20.090 1.00 73.25 497 SER A C 1
ATOM 3792 O O . SER A 1 497 ? -40.929 3.101 20.790 1.00 73.25 497 SER A O 1
ATOM 3794 N N . ARG A 1 498 ? -42.328 2.790 19.053 1.00 65.31 498 ARG A N 1
ATOM 3795 C CA . ARG A 1 498 ? -41.712 1.521 18.625 1.00 65.31 498 ARG A CA 1
ATOM 3796 C C . ARG A 1 498 ? -40.227 1.666 18.295 1.00 65.31 498 ARG A C 1
ATOM 3798 O O . ARG A 1 498 ? -39.512 0.682 18.418 1.00 65.31 498 ARG A O 1
ATOM 3805 N N . ASP A 1 499 ? -39.767 2.845 17.893 1.00 74.19 499 ASP A N 1
ATOM 3806 C CA . ASP A 1 499 ? -38.384 3.071 17.451 1.00 74.19 499 ASP A CA 1
ATOM 3807 C C . ASP A 1 499 ? -37.538 3.799 18.505 1.00 74.19 499 ASP A C 1
ATOM 3809 O O . ASP A 1 499 ? -36.366 4.103 18.273 1.00 74.19 499 ASP A O 1
ATOM 3813 N N . ALA A 1 500 ? -38.135 4.106 19.660 1.00 79.06 500 ALA A N 1
ATOM 3814 C CA . ALA A 1 500 ? -37.436 4.686 20.791 1.00 79.06 500 ALA A CA 1
ATOM 3815 C C . ALA A 1 500 ? -36.692 3.593 21.576 1.00 79.06 500 ALA A C 1
ATOM 3817 O O . ALA A 1 500 ? -37.193 2.469 21.675 1.00 79.06 500 ALA A O 1
ATOM 3818 N N . PRO A 1 501 ? -35.535 3.920 22.182 1.00 85.19 501 PRO A N 1
ATOM 3819 C CA . PRO A 1 501 ? -34.880 3.025 23.124 1.00 85.19 501 PRO A CA 1
ATOM 3820 C C . PRO A 1 501 ? -35.856 2.590 24.213 1.00 85.19 501 PRO A C 1
ATOM 3822 O O . PRO A 1 501 ? -36.638 3.399 24.718 1.00 85.19 501 PRO A O 1
ATOM 3825 N N . TRP A 1 502 ? -35.792 1.318 24.582 1.00 91.75 502 TRP A N 1
ATOM 3826 C CA . TRP A 1 502 ? -36.579 0.800 25.687 1.00 91.75 502 TRP A CA 1
ATOM 3827 C C . TRP A 1 502 ? -35.831 1.052 26.989 1.00 91.75 502 TRP A C 1
ATOM 3829 O O . TRP A 1 502 ? -34.652 0.711 27.109 1.00 91.75 502 TRP A O 1
ATOM 3839 N N . THR A 1 503 ? -36.506 1.654 27.963 1.00 92.00 503 THR A N 1
ATOM 3840 C CA . THR A 1 503 ? -35.959 1.835 29.307 1.00 92.00 503 THR A CA 1
ATOM 3841 C C . THR A 1 503 ? -36.908 1.241 30.332 1.00 92.00 503 THR A C 1
ATOM 3843 O O . THR A 1 503 ? -38.066 1.647 30.396 1.00 92.00 503 THR A O 1
ATOM 3846 N N . GLY A 1 504 ? -36.409 0.307 31.136 1.00 91.38 504 GLY A N 1
ATOM 3847 C CA . GLY A 1 504 ? -37.124 -0.271 32.272 1.00 91.38 504 GLY A CA 1
ATOM 3848 C C . GLY A 1 504 ? -36.462 0.129 33.587 1.00 91.38 504 GLY A C 1
ATOM 3849 O O . GLY A 1 504 ? -35.230 0.177 33.664 1.00 91.38 504 GLY A O 1
ATOM 3850 N N . SER A 1 505 ? -37.268 0.399 34.609 1.00 92.06 505 SER A N 1
ATOM 3851 C CA . SER A 1 505 ? -36.820 0.670 35.978 1.00 92.06 505 SER A CA 1
ATOM 3852 C C . SER A 1 505 ? -37.434 -0.343 36.946 1.00 92.06 505 SER A C 1
ATOM 3854 O O . SER A 1 505 ? -38.610 -0.672 36.821 1.00 92.06 505 SER A O 1
ATOM 3856 N N . TRP A 1 506 ? -36.656 -0.819 37.917 1.00 90.31 506 TRP A N 1
ATOM 3857 C CA . TRP A 1 506 ? -37.083 -1.768 38.946 1.00 90.31 506 TRP A CA 1
ATOM 3858 C C . TRP A 1 506 ? -36.584 -1.337 40.321 1.00 90.31 506 TRP A C 1
ATOM 3860 O O . TRP A 1 506 ? -35.422 -0.964 40.498 1.00 90.31 506 TRP A O 1
ATOM 3870 N N . THR A 1 507 ? -37.442 -1.504 41.313 1.00 86.75 507 THR A N 1
ATOM 3871 C CA . THR A 1 507 ? -37.148 -1.374 42.733 1.00 86.75 507 THR A CA 1
ATOM 3872 C C . THR A 1 507 ? -36.870 -2.767 43.275 1.00 86.75 507 THR A C 1
ATOM 3874 O O . THR A 1 507 ? -37.769 -3.560 43.555 1.00 86.75 507 THR A O 1
ATOM 3877 N N . LEU A 1 508 ? -35.590 -3.096 43.398 1.00 81.12 508 LEU A N 1
ATOM 3878 C CA . LEU A 1 508 ? -35.141 -4.394 43.871 1.00 81.12 508 LEU A CA 1
ATOM 3879 C C . LEU A 1 508 ? -35.225 -4.426 45.398 1.00 81.12 508 LEU A C 1
ATOM 3881 O O . LEU A 1 508 ? -34.602 -3.624 46.098 1.00 81.12 508 LEU A O 1
ATOM 3885 N N . ARG A 1 509 ? -36.003 -5.366 45.937 1.00 71.12 509 ARG A N 1
ATOM 3886 C CA . ARG A 1 509 ? -36.107 -5.554 47.388 1.00 71.12 509 ARG A CA 1
ATOM 3887 C C . ARG A 1 509 ? -34.834 -6.192 47.936 1.00 71.12 509 ARG A C 1
ATOM 3889 O O . ARG A 1 509 ? -34.288 -7.118 47.334 1.00 71.12 509 ARG A O 1
ATOM 3896 N N . SER A 1 510 ? -34.380 -5.700 49.087 1.00 60.72 510 SER A N 1
ATOM 3897 C CA . SER A 1 510 ? -33.338 -6.375 49.859 1.00 60.72 510 SER A CA 1
ATOM 3898 C C . SER A 1 510 ? -33.865 -7.718 50.376 1.00 60.72 510 SER A C 1
ATOM 3900 O O . SER A 1 510 ? -35.073 -7.916 50.505 1.00 60.72 510 SER A O 1
ATOM 3902 N N . LYS A 1 511 ? -32.959 -8.641 50.720 1.00 49.03 511 LYS A N 1
ATOM 3903 C CA . LYS A 1 511 ? -33.323 -9.842 51.490 1.00 49.03 511 LYS A CA 1
ATOM 3904 C C . LYS A 1 511 ? -33.797 -9.506 52.913 1.00 49.03 511 LYS A C 1
ATOM 3906 O O . LYS A 1 511 ? -34.418 -10.354 53.542 1.00 49.03 511 LYS A O 1
ATOM 3911 N N . ALA A 1 512 ? -33.504 -8.306 53.415 1.00 44.91 512 ALA A N 1
ATOM 3912 C CA . ALA A 1 512 ? -34.059 -7.802 54.666 1.00 44.91 512 ALA A CA 1
ATOM 3913 C C . ALA A 1 512 ? -35.498 -7.300 54.443 1.00 44.91 512 ALA A C 1
ATOM 3915 O O . ALA A 1 512 ? -35.736 -6.465 53.567 1.00 44.91 512 ALA A O 1
ATOM 3916 N N . GLU A 1 513 ? -36.458 -7.815 55.219 1.00 38.97 513 GLU A N 1
ATOM 3917 C CA . GLU A 1 513 ? -37.870 -7.428 55.115 1.00 38.97 513 GLU A CA 1
ATOM 3918 C C . GLU A 1 513 ? -38.063 -5.912 55.287 1.00 38.97 513 GLU A C 1
ATOM 3920 O O . GLU A 1 513 ? -37.491 -5.290 56.179 1.00 38.97 513 GLU A O 1
ATOM 3925 N N . GLY A 1 514 ? -38.889 -5.313 54.423 1.00 42.06 514 GLY A N 1
ATOM 3926 C CA . GLY A 1 514 ? -39.300 -3.907 54.527 1.00 42.06 514 GLY A CA 1
ATOM 3927 C C . GLY A 1 514 ? -38.304 -2.866 54.003 1.00 42.06 514 GLY A C 1
ATOM 3928 O O . GLY A 1 514 ? -38.646 -1.686 53.983 1.00 42.06 514 GLY A O 1
ATOM 3929 N N . VAL A 1 515 ? -37.118 -3.267 53.533 1.00 51.06 515 VAL A N 1
ATOM 3930 C CA . VAL A 1 515 ? -36.086 -2.339 53.038 1.00 51.06 515 VAL A CA 1
ATOM 3931 C C . VAL A 1 515 ? -35.983 -2.403 51.511 1.00 51.06 515 VAL A C 1
ATOM 3933 O O . VAL A 1 515 ? -35.750 -3.468 50.925 1.00 51.06 515 VAL A O 1
ATOM 3936 N N . ILE A 1 516 ? -36.140 -1.252 50.845 1.00 59.38 516 ILE A N 1
ATOM 3937 C CA . ILE A 1 516 ? -35.806 -1.110 49.421 1.00 59.38 516 ILE A CA 1
ATOM 3938 C C . ILE A 1 516 ? -34.301 -1.344 49.297 1.00 59.38 516 ILE A C 1
ATOM 3940 O O . ILE A 1 516 ? -33.523 -0.577 49.840 1.00 59.38 516 ILE A O 1
ATOM 3944 N N . GLY A 1 517 ? -33.879 -2.421 48.636 1.00 68.38 517 GLY A N 1
ATOM 3945 C CA . GLY A 1 517 ? -32.470 -2.816 48.596 1.00 68.38 517 GLY A CA 1
ATOM 3946 C C . GLY A 1 517 ? -31.673 -2.048 47.552 1.00 68.38 517 GLY A C 1
ATOM 3947 O O . GLY A 1 517 ? -30.593 -1.555 47.841 1.00 68.38 517 GLY A O 1
ATOM 3948 N N . ALA A 1 518 ? -32.199 -1.936 46.335 1.00 82.00 518 ALA A N 1
ATOM 3949 C CA . ALA A 1 518 ? -31.514 -1.277 45.231 1.00 82.00 518 ALA A CA 1
ATOM 3950 C C . ALA A 1 518 ? -32.504 -0.773 44.177 1.00 82.00 518 ALA A C 1
ATOM 3952 O O . ALA A 1 518 ? -33.604 -1.299 44.029 1.00 82.00 518 ALA A O 1
ATOM 3953 N N . PHE A 1 519 ? -32.091 0.218 43.403 1.00 87.56 519 PHE A N 1
ATOM 3954 C CA . PHE A 1 519 ? -32.771 0.662 42.198 1.00 87.56 519 PHE A CA 1
ATOM 3955 C C . PHE A 1 519 ? -31.985 0.178 40.984 1.00 87.56 519 PHE A C 1
ATOM 3957 O O . PHE A 1 519 ? -30.777 0.405 40.889 1.00 87.56 519 PHE A O 1
ATOM 3964 N N . MET A 1 520 ? -32.660 -0.485 40.049 1.00 90.19 520 MET A N 1
ATOM 3965 C CA . MET A 1 520 ? -32.079 -0.902 38.781 1.00 90.19 520 MET A CA 1
ATOM 3966 C C . MET A 1 520 ? -32.754 -0.180 37.624 1.00 90.19 520 MET A C 1
ATOM 3968 O O . MET A 1 520 ? -33.975 -0.108 37.551 1.00 90.19 520 MET A O 1
ATOM 3972 N N . LYS A 1 521 ? -31.953 0.277 36.667 1.00 92.81 521 LYS A N 1
ATOM 3973 C CA . LYS A 1 521 ? -32.408 0.823 35.395 1.00 92.81 521 LYS A CA 1
ATOM 3974 C C . LYS A 1 521 ? -31.700 0.114 34.254 1.00 92.81 521 LYS A C 1
ATOM 3976 O O . LYS A 1 521 ? -30.473 0.052 34.241 1.00 92.81 521 LYS A O 1
ATOM 3981 N N . ALA A 1 522 ? -32.455 -0.397 33.292 1.00 91.06 522 ALA A N 1
ATOM 3982 C CA . ALA A 1 522 ? -31.917 -0.976 32.069 1.00 91.06 522 ALA A CA 1
ATOM 3983 C C . ALA A 1 522 ? -32.318 -0.119 30.870 1.00 91.06 522 ALA A C 1
ATOM 3985 O O . ALA A 1 522 ? -33.446 0.357 30.788 1.00 91.06 522 ALA A O 1
ATOM 3986 N N . HIS A 1 523 ? -31.389 0.059 29.941 1.00 92.44 523 HIS A N 1
ATOM 3987 C CA . HIS A 1 523 ? -31.558 0.804 28.708 1.00 92.44 523 HIS A CA 1
ATOM 3988 C C . HIS A 1 523 ? -31.148 -0.085 27.534 1.00 92.44 523 HIS A C 1
ATOM 3990 O O . HIS A 1 523 ? -29.979 -0.446 27.391 1.00 92.44 523 HIS A O 1
ATOM 3996 N N . VAL A 1 524 ? -32.106 -0.416 26.677 1.00 90.62 524 VAL A N 1
ATOM 3997 C CA . VAL A 1 524 ? -31.903 -1.234 25.481 1.00 90.62 524 VAL A CA 1
ATOM 3998 C C . VAL A 1 524 ? -32.083 -0.343 24.258 1.00 90.62 524 VAL A C 1
ATOM 4000 O O . VAL A 1 524 ? -33.185 0.122 23.963 1.00 90.62 524 VAL A O 1
ATOM 4003 N N . ARG A 1 525 ? -30.989 -0.098 23.534 1.00 91.06 525 ARG A N 1
ATOM 4004 C CA . ARG A 1 525 ? -31.012 0.537 22.212 1.00 91.06 525 ARG A CA 1
ATOM 4005 C C . ARG A 1 525 ? -30.865 -0.540 21.153 1.00 91.06 525 ARG A C 1
ATOM 4007 O O . ARG A 1 525 ? -30.024 -1.425 21.292 1.00 91.06 525 ARG A O 1
ATOM 4014 N N . PHE A 1 526 ? -31.637 -0.434 20.088 1.00 89.88 526 PHE A N 1
ATOM 4015 C CA . PHE A 1 526 ? -31.633 -1.383 18.984 1.00 89.88 526 PHE A CA 1
ATOM 4016 C C . PHE A 1 526 ? -31.482 -0.663 17.646 1.00 89.88 526 PHE A C 1
ATOM 4018 O O . PHE A 1 526 ? -31.836 0.514 17.520 1.00 89.88 526 PHE A O 1
ATOM 4025 N N . ASP A 1 527 ? -30.939 -1.373 16.661 1.00 88.12 527 ASP A N 1
ATOM 4026 C CA . ASP A 1 527 ? -30.855 -0.890 15.289 1.00 88.12 527 ASP A CA 1
ATOM 4027 C C . ASP A 1 527 ? -32.263 -0.731 14.699 1.00 88.12 527 ASP A C 1
ATOM 4029 O O . ASP A 1 527 ? -33.150 -1.568 14.896 1.00 88.12 527 ASP A O 1
ATOM 4033 N N . ARG A 1 528 ? -32.478 0.367 13.968 1.00 84.38 528 ARG A N 1
ATOM 4034 C CA . ARG A 1 528 ? -33.803 0.706 13.427 1.00 84.38 528 ARG A CA 1
ATOM 4035 C C . ARG A 1 528 ? -34.278 -0.284 12.368 1.00 84.38 528 ARG A C 1
ATOM 4037 O O . ARG A 1 528 ? -35.485 -0.453 12.217 1.00 84.38 528 ARG A O 1
ATOM 4044 N N . ASN A 1 529 ? -33.355 -0.908 11.641 1.00 86.50 529 ASN A N 1
ATOM 4045 C CA . ASN A 1 529 ? -33.676 -1.779 10.520 1.00 86.50 529 ASN A CA 1
ATOM 4046 C C . ASN A 1 529 ? -33.777 -3.239 10.965 1.00 86.50 529 ASN A C 1
ATOM 4048 O O . ASN A 1 529 ? -34.745 -3.906 10.609 1.00 86.50 529 ASN A O 1
ATOM 4052 N N . SER A 1 530 ? -32.808 -3.734 11.741 1.00 87.06 530 SER A N 1
ATOM 4053 C CA . SER A 1 530 ? -32.772 -5.149 12.139 1.00 87.06 530 SER A CA 1
ATOM 4054 C C . SER A 1 530 ? -33.537 -5.457 13.424 1.00 87.06 530 SER A C 1
ATOM 4056 O O . SER A 1 530 ? -33.832 -6.623 13.668 1.00 87.06 530 SER A O 1
ATOM 4058 N N . ARG A 1 531 ? -33.871 -4.444 14.246 1.00 86.88 531 ARG A N 1
ATOM 4059 C CA . ARG A 1 531 ? -34.426 -4.614 15.609 1.00 86.88 531 ARG A CA 1
ATOM 4060 C C . ARG A 1 531 ? -33.510 -5.405 16.551 1.00 86.88 531 ARG A C 1
ATOM 4062 O O . ARG A 1 531 ? -33.936 -5.809 17.633 1.00 86.88 531 ARG A O 1
ATOM 4069 N N . GLU A 1 532 ? -32.256 -5.610 16.173 1.00 90.44 532 GLU A N 1
ATOM 4070 C CA . GLU A 1 532 ? -31.250 -6.227 17.028 1.00 90.44 532 GLU A CA 1
ATOM 4071 C C . GLU A 1 532 ? -30.704 -5.196 18.012 1.00 90.44 532 GLU A C 1
ATOM 4073 O O . GLU A 1 532 ? -30.565 -4.014 17.690 1.00 90.44 532 GLU A O 1
ATOM 4078 N N . VAL A 1 533 ? -30.380 -5.636 19.224 1.00 87.06 533 VAL A N 1
ATOM 4079 C CA . VAL A 1 533 ? -29.784 -4.775 20.244 1.00 87.06 533 VAL A CA 1
ATOM 4080 C C . VAL A 1 533 ? -28.431 -4.264 19.752 1.00 87.06 533 VAL A C 1
ATOM 4082 O O . VAL A 1 533 ? -27.543 -5.037 19.423 1.00 87.06 533 VAL A O 1
ATOM 4085 N N . GLU A 1 534 ? -28.257 -2.948 19.744 1.00 91.62 534 GLU A N 1
ATOM 4086 C CA . GLU A 1 534 ? -26.991 -2.271 19.455 1.00 91.62 534 GLU A CA 1
ATOM 4087 C C . GLU A 1 534 ? -26.258 -1.938 20.763 1.00 91.62 534 GLU A C 1
ATOM 4089 O O . GLU A 1 534 ? -25.030 -1.995 20.845 1.00 91.62 534 GLU A O 1
ATOM 4094 N N . LEU A 1 535 ? -27.020 -1.602 21.810 1.00 92.25 535 LEU A N 1
ATOM 4095 C CA . LEU A 1 535 ? -26.498 -1.241 23.122 1.00 92.25 535 LEU A CA 1
ATOM 4096 C C . LEU A 1 535 ? -27.411 -1.751 24.236 1.00 92.25 535 LEU A C 1
ATOM 4098 O O . LEU A 1 535 ? -28.598 -1.428 24.268 1.00 92.25 535 LEU A O 1
ATOM 4102 N N . LEU A 1 536 ? -26.821 -2.458 25.195 1.00 92.31 536 LEU A N 1
ATOM 4103 C CA . LEU A 1 536 ? -27.433 -2.782 26.479 1.00 92.31 536 LEU A CA 1
ATOM 4104 C C . LEU A 1 536 ? -26.686 -2.034 27.585 1.00 92.31 536 LEU A C 1
ATOM 4106 O O . LEU A 1 536 ? -25.504 -2.281 27.816 1.00 92.31 536 LEU A O 1
ATOM 4110 N N . GLY A 1 537 ? -27.381 -1.123 28.258 1.00 92.19 537 GLY A N 1
ATOM 4111 C CA . GLY A 1 537 ? -26.921 -0.456 29.470 1.00 92.19 537 GLY A CA 1
ATOM 4112 C C . GLY A 1 537 ? -27.720 -0.941 30.674 1.00 92.19 537 GLY A C 1
ATOM 4113 O O . GLY A 1 537 ? -28.942 -0.997 30.603 1.00 92.19 537 GLY A O 1
ATOM 4114 N N . ILE A 1 538 ? -27.067 -1.282 31.779 1.00 91.88 538 ILE A N 1
ATOM 4115 C CA . ILE A 1 538 ? -27.720 -1.593 33.056 1.00 91.88 538 ILE A CA 1
ATOM 4116 C C . ILE A 1 538 ? -27.027 -0.782 34.145 1.00 91.88 538 ILE A C 1
ATOM 4118 O O . ILE A 1 538 ? -25.803 -0.732 34.209 1.00 91.88 538 ILE A O 1
ATOM 4122 N N . THR A 1 539 ? -27.793 -0.135 35.009 1.00 91.75 539 THR A N 1
ATOM 4123 C CA . THR A 1 539 ? -27.286 0.554 36.194 1.00 91.75 539 THR A CA 1
ATOM 4124 C C . THR A 1 539 ? -28.041 0.049 37.407 1.00 91.75 539 THR A C 1
ATOM 4126 O O . THR A 1 539 ? -29.266 0.061 37.407 1.00 91.75 539 THR A O 1
ATOM 4129 N N . ILE A 1 540 ? -27.319 -0.392 38.431 1.00 89.81 540 ILE A N 1
ATOM 4130 C CA . ILE A 1 540 ? -27.859 -0.831 39.716 1.00 89.81 540 ILE A CA 1
ATOM 4131 C C . ILE A 1 540 ? -27.237 0.048 40.797 1.00 89.81 540 ILE A C 1
ATOM 4133 O O . ILE A 1 540 ? -26.014 0.167 40.853 1.00 89.81 540 ILE A O 1
ATOM 4137 N N . VAL A 1 541 ? -28.058 0.664 41.640 1.00 87.56 541 VAL A N 1
ATOM 4138 C CA . VAL A 1 541 ? -27.629 1.578 42.706 1.00 87.56 541 VAL A CA 1
ATOM 4139 C C . VAL A 1 541 ? -28.287 1.157 44.011 1.00 87.56 541 VAL A C 1
ATOM 4141 O O . VAL A 1 541 ? -29.498 0.961 44.044 1.00 87.56 541 VAL A O 1
ATOM 4144 N N . ASP A 1 542 ? -27.509 1.019 45.078 1.00 84.00 542 ASP A N 1
ATOM 4145 C CA . ASP A 1 542 ? -28.046 0.837 46.425 1.00 84.00 542 ASP A CA 1
ATOM 4146 C C . ASP A 1 542 ? -28.762 2.121 46.867 1.00 84.00 542 ASP A C 1
ATOM 4148 O O . ASP A 1 542 ? -28.179 3.205 46.841 1.00 84.00 542 ASP A O 1
ATOM 4152 N N . VAL A 1 543 ? -30.038 2.009 47.236 1.00 77.12 543 VAL A N 1
ATOM 4153 C CA . VAL A 1 543 ? -30.856 3.170 47.632 1.00 77.12 543 VAL A CA 1
ATOM 4154 C C . VAL A 1 543 ? -30.667 3.506 49.112 1.00 77.12 543 VAL A C 1
ATOM 4156 O O . VAL A 1 543 ? -30.946 4.630 49.524 1.00 77.12 543 VAL A O 1
ATOM 4159 N N . ASN A 1 544 ? -30.183 2.550 49.910 1.00 70.06 544 ASN A N 1
ATOM 4160 C CA . ASN A 1 544 ? -29.956 2.742 51.341 1.00 70.06 544 ASN A CA 1
ATOM 4161 C C . ASN A 1 544 ? -28.653 3.469 51.630 1.00 70.06 544 ASN A C 1
ATOM 4163 O O . ASN A 1 544 ? -28.444 3.889 52.762 1.00 70.06 544 ASN A O 1
ATOM 4167 N N . TRP A 1 545 ? -27.778 3.603 50.634 1.00 67.94 545 TRP A N 1
ATOM 4168 C CA . TRP A 1 545 ? -26.507 4.273 50.813 1.00 67.94 545 TRP A CA 1
ATOM 4169 C C . TRP A 1 545 ? -26.549 5.690 50.258 1.00 67.94 545 TRP A C 1
ATOM 4171 O O . TRP A 1 545 ? -26.514 5.898 49.043 1.00 67.94 545 TRP A O 1
ATOM 4181 N N . ASN A 1 546 ? -26.580 6.687 51.142 1.00 69.81 546 ASN A N 1
ATOM 4182 C CA . ASN A 1 546 ? -26.535 8.089 50.741 1.00 69.81 546 ASN A CA 1
ATOM 4183 C C . ASN A 1 546 ? -25.255 8.802 51.226 1.00 69.81 546 ASN A C 1
ATOM 4185 O O . ASN A 1 546 ? -24.502 8.338 52.083 1.00 69.81 546 ASN A O 1
ATOM 4189 N N . ASP A 1 547 ? -24.990 9.981 50.659 1.00 70.69 547 ASP A N 1
ATOM 4190 C CA . ASP A 1 547 ? -23.824 10.804 51.008 1.00 70.69 547 ASP A CA 1
ATOM 4191 C C . ASP A 1 547 ? -23.875 11.348 52.442 1.00 70.69 547 ASP A C 1
ATOM 4193 O O . ASP A 1 547 ? -22.860 11.801 52.971 1.00 70.69 547 ASP A O 1
ATOM 4197 N N . ALA A 1 548 ? -25.048 11.378 53.073 1.00 72.94 548 ALA A N 1
ATOM 4198 C CA . ALA A 1 548 ? -25.187 11.776 54.468 1.00 72.94 548 ALA A CA 1
ATOM 4199 C C . ALA A 1 548 ? -24.739 10.658 55.424 1.00 72.94 548 ALA A C 1
ATOM 4201 O O . ALA A 1 548 ? -24.056 10.968 56.398 1.00 72.94 548 ALA A O 1
ATOM 4202 N N . ASP A 1 549 ? -25.013 9.388 55.116 1.00 71.56 549 ASP A N 1
ATOM 4203 C CA . ASP A 1 549 ? -24.632 8.239 55.948 1.00 71.56 549 ASP A CA 1
ATOM 4204 C C . ASP A 1 549 ? -23.109 8.110 56.043 1.00 71.56 549 ASP A C 1
ATOM 4206 O O . ASP A 1 549 ? -22.542 7.983 57.130 1.00 71.56 549 ASP A O 1
ATOM 4210 N N . GLU A 1 550 ? -22.421 8.254 54.909 1.00 71.62 550 GLU A N 1
ATOM 4211 C CA . GLU A 1 550 ? -20.958 8.241 54.861 1.00 71.62 550 GLU A CA 1
ATOM 4212 C C . GLU A 1 550 ? -20.348 9.442 55.605 1.00 71.62 550 GLU A C 1
ATOM 4214 O O . GLU A 1 550 ? -19.376 9.292 56.349 1.00 71.62 550 GLU A O 1
ATOM 4219 N N . ARG A 1 551 ? -20.959 10.632 55.494 1.00 78.06 551 ARG A N 1
ATOM 4220 C CA . ARG A 1 551 ? -20.547 11.813 56.273 1.00 78.06 551 ARG A CA 1
ATOM 4221 C C . ARG A 1 551 ? -20.773 11.624 57.775 1.00 78.06 551 ARG A C 1
ATOM 4223 O O . ARG A 1 551 ? -19.933 12.054 58.562 1.00 78.06 551 ARG A O 1
ATOM 4230 N N . ALA A 1 552 ? -21.852 10.961 58.180 1.00 78.69 552 ALA A N 1
ATOM 4231 C CA . ALA A 1 552 ? -22.131 10.658 59.581 1.00 78.69 552 ALA A CA 1
ATOM 4232 C C . ALA A 1 552 ? -21.150 9.617 60.150 1.00 78.69 552 ALA A C 1
ATOM 4234 O O . ALA A 1 552 ? -20.714 9.732 61.297 1.00 78.69 552 ALA A O 1
ATOM 4235 N N . ILE A 1 553 ? -20.756 8.610 59.362 1.00 77.38 553 ILE A N 1
ATOM 4236 C CA . ILE A 1 553 ? -19.688 7.664 59.734 1.00 77.38 553 ILE A CA 1
ATOM 4237 C C . ILE A 1 553 ? -18.353 8.405 59.884 1.00 77.38 553 ILE A C 1
ATOM 4239 O O . ILE A 1 553 ? -17.659 8.217 60.884 1.00 77.38 553 ILE A O 1
ATOM 4243 N N . TYR A 1 554 ? -18.026 9.293 58.941 1.00 78.25 554 TYR A N 1
ATOM 4244 C CA . TYR A 1 554 ? -16.825 10.127 59.004 1.00 78.25 554 TYR A CA 1
ATOM 4245 C C . TYR A 1 554 ? -16.776 10.985 60.274 1.00 78.25 554 TYR A C 1
ATOM 4247 O O . TYR A 1 554 ? -15.771 10.980 60.984 1.00 78.25 554 TYR A O 1
ATOM 4255 N N . GLN A 1 555 ? -17.862 11.701 60.580 1.00 82.94 555 GLN A N 1
ATOM 4256 C CA . GLN A 1 555 ? -17.943 12.556 61.766 1.00 82.94 555 GLN A CA 1
ATOM 4257 C C . GLN A 1 555 ? -17.756 11.747 63.051 1.00 82.94 555 GLN A C 1
ATOM 4259 O O . GLN A 1 555 ? -16.912 12.109 63.867 1.00 82.94 555 GLN A O 1
ATOM 4264 N N . ARG A 1 556 ? -18.442 10.602 63.183 1.00 83.88 556 ARG A N 1
ATOM 4265 C CA . ARG A 1 556 ? -18.295 9.716 64.349 1.00 83.88 556 ARG A CA 1
ATOM 4266 C C . ARG A 1 556 ? -16.862 9.224 64.530 1.00 83.88 556 ARG A C 1
ATOM 4268 O O . ARG A 1 556 ? -16.314 9.357 65.620 1.00 83.88 556 ARG A O 1
ATOM 4275 N N . LYS A 1 557 ? -16.217 8.735 63.465 1.00 81.50 557 LYS A N 1
ATOM 4276 C CA . LYS A 1 557 ? -14.818 8.278 63.537 1.00 81.50 557 LYS A CA 1
ATOM 4277 C C . LYS A 1 557 ? -13.852 9.409 63.882 1.00 81.50 557 LYS A C 1
ATOM 4279 O O . LYS A 1 557 ? -12.910 9.205 64.643 1.00 81.50 557 LYS A O 1
ATOM 4284 N N . ARG A 1 558 ? -14.090 10.615 63.358 1.00 84.44 558 ARG A N 1
ATOM 4285 C CA . ARG A 1 558 ? -13.294 11.801 63.696 1.00 84.44 558 ARG A CA 1
ATOM 4286 C C . ARG A 1 558 ? -13.450 12.183 65.170 1.00 84.44 558 ARG A C 1
ATOM 4288 O O . ARG A 1 558 ? -12.452 12.476 65.821 1.00 84.44 558 ARG A O 1
ATOM 4295 N N . GLU A 1 559 ? -14.669 12.166 65.699 1.00 90.31 559 GLU A N 1
ATOM 4296 C CA . GLU A 1 559 ? -14.942 12.425 67.118 1.00 90.31 559 GLU A CA 1
ATOM 4297 C C . GLU A 1 559 ? -14.334 11.360 68.036 1.00 90.31 559 GLU A C 1
ATOM 4299 O O . GLU A 1 559 ? -13.820 11.692 69.102 1.00 90.31 559 GLU A O 1
ATOM 4304 N N . GLU A 1 560 ? -14.370 10.087 67.640 1.00 87.69 560 GLU A N 1
ATOM 4305 C CA . GLU A 1 560 ? -13.722 8.993 68.370 1.00 87.69 560 GLU A CA 1
ATOM 4306 C C . GLU A 1 560 ? -12.200 9.147 68.385 1.00 87.69 560 GLU A C 1
ATOM 4308 O O . GLU A 1 560 ? -11.589 9.035 69.446 1.00 87.69 560 GLU A O 1
ATOM 4313 N N . ALA A 1 561 ? -11.587 9.481 67.246 1.00 84.88 561 ALA A N 1
ATOM 4314 C CA . ALA A 1 561 ? -10.151 9.736 67.163 1.00 84.88 561 ALA A CA 1
ATOM 4315 C C . ALA A 1 561 ? -9.728 10.938 68.026 1.00 84.88 561 ALA A C 1
ATOM 4317 O O . ALA A 1 561 ? -8.706 10.881 68.711 1.00 84.88 561 ALA A O 1
ATOM 4318 N N . LEU A 1 562 ? -10.528 12.013 68.039 1.00 89.00 562 LEU A N 1
ATOM 4319 C CA . LEU A 1 562 ? -10.307 13.160 68.924 1.00 89.00 562 LEU A CA 1
ATOM 4320 C C . LEU A 1 562 ? -10.403 12.752 70.398 1.00 89.00 562 LEU A C 1
ATOM 4322 O O . LEU A 1 562 ? -9.487 13.056 71.162 1.00 89.00 562 LEU A O 1
ATOM 4326 N N . ARG A 1 563 ? -11.442 11.997 70.778 1.00 92.38 563 ARG A N 1
ATOM 4327 C CA . ARG A 1 563 ? -11.608 11.472 72.144 1.00 92.38 563 ARG A CA 1
ATOM 4328 C C . ARG A 1 563 ? -10.433 10.592 72.572 1.00 92.38 563 ARG A C 1
ATOM 4330 O O . ARG A 1 563 ? -9.914 10.775 73.668 1.00 92.38 563 ARG A O 1
ATOM 4337 N N . GLN A 1 564 ? -9.972 9.680 71.716 1.00 89.94 564 GLN A N 1
ATOM 4338 C CA . GLN A 1 564 ? -8.813 8.822 71.998 1.00 89.94 564 GLN A CA 1
ATOM 4339 C C . GLN A 1 564 ? -7.520 9.631 72.152 1.00 89.94 564 GLN A C 1
ATOM 4341 O O . GLN A 1 564 ? -6.716 9.362 73.042 1.00 89.94 564 GLN A O 1
ATOM 4346 N N . HIS A 1 565 ? -7.317 10.647 71.314 1.00 89.50 565 HIS A N 1
ATOM 4347 C CA . HIS A 1 565 ? -6.154 11.523 71.406 1.00 89.50 565 HIS A CA 1
ATOM 4348 C C . HIS A 1 565 ? -6.168 12.380 72.684 1.00 89.50 565 HIS A C 1
ATOM 4350 O O . HIS A 1 565 ? -5.128 12.553 73.320 1.00 89.50 565 HIS A O 1
ATOM 4356 N N . GLU A 1 566 ? -7.332 12.887 73.097 1.00 88.94 566 GLU A N 1
ATOM 4357 C CA . GLU A 1 566 ? -7.501 13.604 74.368 1.00 88.94 566 GLU A CA 1
ATOM 4358 C C . GLU A 1 566 ? -7.283 12.692 75.583 1.00 88.94 566 GLU A C 1
ATOM 4360 O O . GLU A 1 566 ? -6.563 13.075 76.508 1.00 88.94 566 GLU A O 1
ATOM 4365 N N . GLN A 1 567 ? -7.810 11.464 75.555 1.00 87.69 567 GLN A N 1
ATOM 4366 C CA . GLN A 1 567 ? -7.539 10.445 76.577 1.00 87.69 567 GLN A CA 1
ATOM 4367 C C . GLN A 1 567 ? -6.041 10.124 76.661 1.00 87.69 567 GLN A C 1
ATOM 4369 O O . GLN A 1 567 ? -5.463 10.177 77.743 1.00 87.69 567 GLN A O 1
ATOM 4374 N N . GLY A 1 568 ? -5.376 9.916 75.521 1.00 86.81 568 GLY A N 1
ATOM 4375 C CA . GLY A 1 568 ? -3.934 9.669 75.472 1.00 86.81 568 GLY A CA 1
ATOM 4376 C C . GLY A 1 568 ? -3.090 10.847 75.975 1.00 86.81 568 GLY A C 1
ATOM 4377 O O . GLY A 1 568 ? -2.043 10.638 76.590 1.00 86.81 568 GLY A O 1
ATOM 4378 N N . LYS A 1 569 ? -3.538 12.094 75.768 1.00 84.81 569 LYS A N 1
ATOM 4379 C CA . LYS A 1 569 ? -2.915 13.280 76.382 1.00 84.81 569 LYS A CA 1
ATOM 4380 C C . LYS A 1 569 ? -3.083 13.287 77.899 1.00 84.81 569 LYS A C 1
ATOM 4382 O O . LYS A 1 569 ? -2.124 13.599 78.598 1.00 84.81 569 LYS A O 1
ATOM 4387 N N . SER A 1 570 ? -4.270 12.939 78.398 1.00 74.25 570 SER A N 1
ATOM 4388 C CA . SER A 1 570 ? -4.530 12.837 79.837 1.00 74.25 570 SER A CA 1
ATOM 4389 C C . SER A 1 570 ? -3.665 11.757 80.487 1.00 74.25 570 SER A C 1
ATOM 4391 O O . SER A 1 570 ? -3.042 12.025 81.509 1.00 74.25 570 SER A O 1
ATOM 4393 N N . ASP A 1 571 ? -3.536 10.585 79.864 1.00 73.75 571 ASP A N 1
ATOM 4394 C CA . ASP A 1 571 ? -2.720 9.488 80.393 1.00 73.75 571 ASP A CA 1
ATOM 4395 C C . ASP A 1 571 ? -1.217 9.789 80.374 1.00 73.75 571 ASP A C 1
ATOM 4397 O O . ASP A 1 571 ? -0.501 9.373 81.280 1.00 73.75 571 ASP A O 1
ATOM 4401 N N . ARG A 1 572 ? -0.731 10.569 79.399 1.00 72.56 572 ARG A N 1
ATOM 4402 C CA . ARG A 1 572 ? 0.671 11.026 79.353 1.00 72.56 572 ARG A CA 1
ATOM 4403 C C . ARG A 1 572 ? 0.993 12.169 80.318 1.00 72.56 572 ARG A C 1
ATOM 4405 O O . ARG A 1 572 ? 2.167 12.393 80.586 1.00 72.56 572 ARG A O 1
ATOM 4412 N N . MET A 1 573 ? -0.011 12.902 80.806 1.00 64.44 573 MET A N 1
ATOM 4413 C CA . MET A 1 573 ? 0.161 14.003 81.769 1.00 64.44 573 MET A CA 1
ATOM 4414 C C . MET A 1 573 ? -0.154 13.609 83.219 1.00 64.44 573 MET A C 1
ATOM 4416 O O . MET A 1 573 ? -0.098 14.463 84.103 1.00 64.44 573 MET A O 1
ATOM 4420 N N . LYS A 1 574 ? -0.451 12.331 83.488 1.00 55.25 574 LYS A N 1
ATOM 4421 C CA . LYS A 1 574 ? -0.465 11.781 84.849 1.00 55.25 574 LYS A CA 1
ATOM 4422 C C . LYS A 1 574 ? 0.986 11.631 85.328 1.00 55.25 574 LYS A C 1
ATOM 4424 O O . LYS A 1 574 ? 1.645 10.652 84.987 1.00 55.25 574 LYS A O 1
ATOM 4429 N N . PHE A 1 575 ? 1.471 12.648 86.042 1.00 44.19 575 PHE A N 1
ATOM 4430 C CA . PHE A 1 575 ? 2.672 12.591 86.881 1.00 44.19 575 PHE A CA 1
ATOM 4431 C C . PHE A 1 575 ? 2.359 11.942 88.226 1.00 44.19 575 PHE A C 1
ATOM 4433 O O . PHE A 1 575 ? 1.264 12.234 88.766 1.00 44.19 575 PHE A O 1
#

Secondary structure (DSSP, 8-state):
----------PPP--------HHHHHHHHHHHHHHHHHHHHHTT----PPP-------------PPP-PPPPPPPP--------PPPPPPPPPPPP----PPP---PPP-----------------PPPPP------PPPP-----------S---PPSS--TTEEE-TTT--EEE--GGGSSSEEEEEEEEEEETTEEEEEEEEEEEEES----PEEEEEEEETTEEEET----S-EEE-STTEEEEEEP-TT-TT-EEEEEEE--SSSS--S--STT-EEEEE--TTS-SS-HHHHHHHHHHHHHHHHHH-TT--EEEEEEE-TT-EEEEETTEEEEES--EEEEEEE-TTS-EEEEEEE-HHHHHHHHHHHHHHHHHHHHHHHHHHHT----S-TT--TT--HHHHHHHHGGGEEEEESPP-TT----TTSPEEEEEEETTS-EEEEEEPPGGGT--EEEEEEEEE-SS--BHHHHHHHHHHHH-S-SEEE-SSTTSPEEEEEEEEPSSTT-EEEEEEEEEEE-TTT-BEEEEEEEEEESS--HHHHHHHHHHHHHHHHHHHHHHHHHHT--

Sequence (575 aa):
MVGNWRRVTGKPAVEQRAGGGSWLWLALGLLVAIAAIAWAILSNQPSERQAAPATQAPPAAREAAPRLAAPEPLPPTAPAAETASVPQPAVPPAPVEAAKPAATPEPEPEVAVRRSGPAPATQDPKVPAVPTIVVERRPLADRPPDQPTPASPPEADPPAGQSGFVRDAKTDCLVWLPSWRRGRQFAIEWQGGCAGGRADGEGLAISRVLPVDHMPTRLAGHFRDGVFQGAAAYSREVVKLERDDFLIALPAGGLIGAQFWLHRRFAGDLSVPLCIGADDSVLAVLPGHASRTDNEAIQRFMRRAGEQAHAVCPLVRRVETTVVPQDYGRVNEVNRIEFRPMVASAQVYLDDKGAWQITRYRNDEAAQKEREERAARRKEAERRGKEAAVLRANPDVRGVKLGMQTDQARAALGGELAVWKPAWRPEQEQDPYLRRLVEVVLNDGARLTLRFVSSLSGGELVSLGYEQRFTTGPPADEAIARLTGKYGLPDEVLQYSRDAPWTGSWTLRSKAEGVIGAFMKAHVRFDRNSREVELLGITIVDVNWNDADERAIYQRKREEALRQHEQGKSDRMKF

pLDDT: mean 72.87, std 21.49, range [29.7, 97.5]

Radius of gyration: 46.04 Å; chains: 1; bounding box: 118×99×145 Å

Foldseek 3Di:
DDDDDDDDDDDDDDDDDDDPPDVVVVVVVVVVVVVVVVVVVVVPDDDDDDDDDDDDDDDDDDDDDDDDDDDDDDDDDDDDDDDDDDDDDDDDDDDDDDDDDDDDDDDDDDDDDDDDDDDDDDDDDDDDDDDDDDDDDDDDDDDPDDDDDQDDQPDPPDPPCPDAWDAAPPQQATAGDAPVVPVFDKHWDWAADHDPRYHAAFTWIWIAGPPDRDPTDIQGDGDARNARAHPDDDPWHWDDDPNQKIWTWFPQLPDPNKTKTWIDHDPPPSHPHLDDDDEIEMEIEDHQPDDLQPLVVVVVSQLVSQVRSCVSPVRHQKYKYWYDYSNWDWDDDDPDIDIPPTSKIWMWGQDPVRGIDTHPIDGVVNVVVVVVVVVVVVVVVVVVLVVVQVVVQAPPPQQDDWFDAPVRNVVSCPPFWPDKPPPDDPPPPDDLQDWDWIWTATPSGKIKTWIFGRVLVPRTTFKIKIKDFDPFAAQPVSVVCNVCVVQNAAPDWDDPDPQDWTKGKHQDCDPDPPDRAKIKMWTFHADNPPNGTRMIMMMIGGPPDDPVVSVVSVVVVVVVVVVVVVVVVVVVPPD